Protein AF-0000000084687239 (afdb_homodimer)

Secondary structure (DSSP, 8-state):
-B-EEEEE-TT-TTEEEEEEE-TTS-EEEEEEE--SEEEE--------SS---S----S-TTTTS------S--PPPP-B-SS--EEEEE-SSSEEEEEEEE-TTS-EEEEEEESS-EE----SSPBS-SS-EEEEE-SSS-EEEEEEEEETTEEEEEEEETT-SSPPPEEEPPSSPBPTT---EEEEE--TT-SS-EEEEEEEBTTS-EEEEESSS--EEEBSS---TT--EEEEEETTEEEEEEEPPTTSSS-SSSPPEEEEEE-TTTTSSBEEEE-TTSPPBPSSB--EEEEE-----SSS----EEEEEEEETTTTEEEEEEE--TT---/-B-EEEEE-TT-TTEEEEEEE-TTS-EEEEEEE--SEEEE--------SS---S----S-TTTTS------S--PPP--B-SS--EEEEE-SSSEEEEEEEE-TTS-EEEEEEESS-EE----SSPBS-SS-EEEEE-SSS-EEEEEEEEETTEEEEEEEETT-SSPPPEEEP-SSPBPTT---EEEEE--TT-SS-EEEEEEEBTTS-EEEEESSS--EEEBSS---TT--EEEEEETTEEEEEEEPPTTSSS-SSSPPEEEEEE-TTTTSSBEEEE-TTSPPBPSSB--EEEEE-----SSS----EEEEEEEETTTTEEEEEEE--TT---

Solvent-accessible surface area (backbone atoms only — not comparable to full-atom values): 34245 Å² total; per-residue (Å²): 55,26,17,30,26,46,45,75,34,92,72,36,93,62,32,27,37,40,36,31,29,17,65,48,31,30,48,28,57,46,78,42,67,77,62,62,71,45,78,43,89,56,72,52,19,60,51,73,80,70,64,87,61,86,71,68,76,72,82,52,81,72,50,80,65,50,84,59,65,74,61,88,58,49,68,56,73,39,49,50,30,85,52,33,28,41,28,42,34,45,43,73,68,37,70,36,30,34,32,27,28,44,24,68,82,68,42,70,38,54,24,36,56,18,60,20,49,45,72,43,48,75,69,84,63,46,53,43,42,49,32,24,44,23,32,27,31,77,59,37,86,49,35,39,36,35,36,34,27,42,55,95,93,34,50,42,46,32,36,26,45,57,91,19,75,83,44,67,58,42,78,46,91,65,98,58,68,44,29,56,61,19,23,28,15,26,25,41,41,34,42,58,66,46,93,56,67,44,49,34,40,32,38,31,29,80,81,26,29,38,36,38,32,39,73,80,78,75,42,58,25,50,40,73,56,60,35,23,81,65,33,32,30,22,28,37,50,45,76,36,18,39,35,40,37,34,31,28,38,64,49,74,41,95,40,73,84,33,28,27,45,30,43,28,51,30,27,72,75,29,42,77,72,22,49,60,45,75,45,80,88,50,81,53,34,36,89,54,31,30,39,21,51,41,69,41,79,56,81,70,80,77,90,73,87,66,60,57,29,33,41,34,37,36,33,28,44,98,69,70,23,40,31,37,38,50,43,66,52,78,94,54,86,100,52,27,18,29,26,47,47,74,34,92,73,36,92,62,32,27,35,38,36,31,30,17,66,48,30,30,48,28,56,47,78,42,68,77,63,63,70,44,78,43,88,55,73,52,18,61,50,72,79,72,63,86,61,86,71,68,77,70,81,53,81,71,53,80,62,51,83,60,63,74,61,91,56,50,68,53,71,38,51,50,30,85,52,32,28,40,28,42,34,44,44,73,68,35,70,37,30,34,32,27,28,44,22,69,81,68,41,69,39,51,26,35,56,19,61,20,51,44,75,42,48,75,69,84,64,47,53,43,42,48,33,25,42,22,32,28,31,77,58,37,86,48,34,40,36,36,36,33,27,42,54,96,92,35,50,44,44,32,38,27,46,55,91,19,73,82,43,68,58,41,80,46,90,65,98,60,67,44,30,54,61,20,23,28,14,25,25,42,42,34,43,57,66,47,93,57,67,42,48,33,42,34,36,32,29,78,82,27,30,39,35,38,34,39,73,82,78,76,43,59,26,48,40,71,56,62,35,23,80,66,31,33,29,22,30,36,50,44,76,36,19,41,37,39,36,34,32,27,36,64,47,75,41,95,40,74,85,35,27,27,44,29,42,29,50,28,27,75,76,29,42,75,73,22,50,61,48,75,45,81,88,53,79,53,36,34,86,55,32,29,38,22,51,42,69,39,80,55,79,66,81,74,92,70,89,62,60,57,30,34,41,34,36,35,33,27,44,98,70,70,25,40,30,36,39,51,44,67,49,78,94,55,83,100

Radius of gyration: 26.42 Å; Cα contacts (8 Å, |Δi|>4): 1855; chains: 2; bounding box: 47×76×67 Å

Foldseek 3Di:
DKAWAKDQDPVDLQWIKIWIQACLRAIDIDIDGDDAKDWDFDRTHDDPDDDPDPDPPPPPPVCVNPPPVPPPDPDHHFFADPVWYKEWEQEANDIWIWFWGQDPVRFIFIWTNPPPTGTACADDFGFLDRAFWYKEAPNYHWIKIWGWGDDPNAIWIWIATPPRHPTYIDTADDPDGADSLKHKEKYWAAALPHPDIFIKMWIAHPQQWIKIATRPPGFIAIEPAGADVNWAWYWYDDHNKIKIKTWHDACPAPHNGATFIKIWIAHNVHRYYIYIDTDRPDATADPSKHKYKDWRDAPDPDDDDRFIKIWMWMQHPPVRIIMIHIGSCPPPDD/DKAWAKDQDPVDLQWIKIWIQACLRAIDIDIDGDDAKDWDFDRTHDPPDDDPDPDPPPPPPVCVNPCPVPPPDPDHHDFADPVWYKEWEQEANDIWIWFWGQDPVRFIFIWTNPPPTGTAPADDFGFLDRAFWYKEAPNYHWIKIWGWGADPNAIWIWIATPPRHPTYIDTADDPDGADSLKHKEKYWAAALVHPDIFIKMWIAHPQQWIKIATRPPGFIAIEPAGADVNWAWYWYDDHNKIKIKTWHDACPAPHNGATFIKIWIAHNVHRYYIYIDTDRPDATADPSKHKYKDWRDAPDPDDDDRFIKIWMWIQHPPVRIIMIHIGSCPPPDD

pLDDT: mean 85.66, std 18.66, range [27.36, 98.69]

Nearest PDB structures (foldseek):
  4agt-assembly1_B  TM=6.662E-01  e=4.754E-08  Aspergillus fumigatus
  4agi-assembly2_B  TM=6.306E-01  e=2.738E-08  Aspergillus fumigatus
  4d52-assembly3_C  TM=6.548E-01  e=1.061E-07  Aspergillus fumigatus
  4q6k-assembly1_A  TM=4.716E-01  e=7.322E-02  Bacteroides caccae ATCC 43185
  4fpf-assembly1_A  TM=5.009E-01  e=1.554E-01  Streptococcus pneumoniae

Organism: Botryosphaeria parva (strain UCR-NP2) (NCBI:txid1287680)

Sequence (668 aa):
MTAITSIPNPLDAENFFLFYNDQEQQLAADQMPWSETRKTKLRLGSVPASCPTTEPPSTDPSAGRGGAEFSSSDIPPGDLANPSAITSVLFHKMVNVYGVVNGKSNKLLVCRLSPGFHQLKTGTAPLASARGIAACSDGDSKGTLFFTISQNNETLLKSLPLPGTHSSSHTVPAPGPIHPQTYLGAAYGKLGSSSSPDAFVAMQDNHDHIHVFSQHEELSGRIKDSAMKTTPIACVFVGSTLLVYYLGPVGTGSSTSYPPLRRAVAGKGGLGDIHSEILDDAPTPAVLTQLAALAVEGAGGGGGGEGKMVELMYVQAEENELVSWVDPLENVDVMTAITSIPNPLDAENFFLFYNDQEQQLAADQMPWSETRKTKLRLGSVPASCPTTEPPSTDPSAGRGGAEFSSSDIPPGDLANPSAITSVLFHKMVNVYGVVNGKSNKLLVCRLSPGFHQLKTGTAPLASARGIAACSDGDSKGTLFFTISQNNETLLKSLPLPGTHSSSHTVPAPGPIHPQTYLGAAYGKLGSSSSPDAFVAMQDNHDHIHVFSQHEELSGRIKDSAMKTTPIACVFVGSTLLVYYLGPVGTGSSTSYPPLRRAVAGKGGLGDIHSEILDDAPTPAVLTQLAALAVEGAGGGGGGEGKMVELMYVQAEENELVSWVDPLENVDV

Structure (mmCIF, N/CA/C/O backbone):
data_AF-0000000084687239-model_v1
#
loop_
_entity.id
_entity.type
_entity.pdbx_description
1 polymer 'Uncharacterized protein'
#
loop_
_atom_site.group_PDB
_atom_site.id
_atom_site.type_symbol
_atom_site.label_atom_id
_atom_site.label_alt_id
_atom_site.label_comp_id
_atom_site.label_asym_id
_atom_site.label_entity_id
_atom_site.label_seq_id
_atom_site.pdbx_PDB_ins_code
_atom_site.Cartn_x
_atom_site.Cartn_y
_atom_site.Cartn_z
_atom_site.occupancy
_atom_site.B_iso_or_equiv
_atom_site.auth_seq_id
_atom_site.auth_comp_id
_atom_site.auth_asym_id
_atom_site.auth_atom_id
_atom_site.pdbx_PDB_model_num
ATOM 1 N N . MET A 1 1 ? -11.852 9.703 15.328 1 79.44 1 MET A N 1
ATOM 2 C CA . MET A 1 1 ? -11.367 10.602 14.281 1 79.44 1 MET A CA 1
ATOM 3 C C . MET A 1 1 ? -10.992 9.82 13.031 1 79.44 1 MET A C 1
ATOM 5 O O . MET A 1 1 ? -10.422 8.727 13.117 1 79.44 1 MET A O 1
ATOM 9 N N . THR A 1 2 ? -11.422 10.438 11.93 1 86.25 2 THR A N 1
ATOM 10 C CA . THR A 1 2 ? -11.133 9.812 10.641 1 86.25 2 THR A CA 1
ATOM 11 C C . THR A 1 2 ? -9.883 10.438 10.016 1 86.25 2 THR A C 1
ATOM 13 O O . THR A 1 2 ? -9.836 11.641 9.773 1 86.25 2 THR A O 1
ATOM 16 N N . ALA A 1 3 ? -8.922 9.633 9.906 1 94.56 3 ALA A N 1
ATOM 17 C CA . ALA A 1 3 ? -7.707 10.031 9.188 1 94.56 3 ALA A CA 1
ATOM 18 C C . ALA A 1 3 ? -7.938 10.031 7.68 1 94.56 3 ALA A C 1
ATOM 20 O O . ALA A 1 3 ? -8.609 9.141 7.148 1 94.56 3 ALA A O 1
ATOM 21 N N . ILE A 1 4 ? -7.445 11.047 7.043 1 96.06 4 ILE A N 1
ATOM 22 C CA . ILE A 1 4 ? -7.617 11.188 5.602 1 96.06 4 ILE A CA 1
ATOM 23 C C . ILE A 1 4 ? -6.352 11.766 4.98 1 96.06 4 ILE A C 1
ATOM 25 O O . ILE A 1 4 ? -5.754 12.695 5.535 1 96.06 4 ILE A O 1
ATOM 29 N N . THR A 1 5 ? -5.957 11.266 3.91 1 97.75 5 THR A N 1
ATOM 30 C CA . THR A 1 5 ? -4.914 11.859 3.08 1 97.75 5 THR A CA 1
ATOM 31 C C . THR A 1 5 ? -5.141 11.539 1.607 1 97.75 5 THR A C 1
ATOM 33 O O . THR A 1 5 ? -5.871 10.602 1.279 1 97.75 5 THR A O 1
ATOM 36 N N . SER A 1 6 ? -4.633 12.328 0.791 1 96.81 6 SER A N 1
ATOM 37 C CA . SER A 1 6 ? -4.809 12.133 -0.646 1 96.81 6 SER A CA 1
ATOM 38 C C . SER A 1 6 ? -3.547 12.516 -1.413 1 96.81 6 SER A C 1
ATOM 40 O O . SER A 1 6 ? -2.729 13.297 -0.925 1 96.81 6 SER A O 1
ATOM 42 N N . ILE A 1 7 ? -3.449 11.93 -2.547 1 96.75 7 ILE A N 1
ATOM 43 C CA . ILE A 1 7 ? -2.303 12.188 -3.414 1 96.75 7 ILE A CA 1
ATOM 44 C C . ILE A 1 7 ? -2.678 11.883 -4.863 1 96.75 7 ILE A C 1
ATOM 46 O O . ILE A 1 7 ? -3.402 10.922 -5.137 1 96.75 7 ILE A O 1
ATOM 50 N N . PRO A 1 8 ? -2.217 12.703 -5.77 1 94.5 8 PRO A N 1
ATOM 51 C CA . PRO A 1 8 ? -2.498 12.383 -7.172 1 94.5 8 PRO A CA 1
ATOM 52 C C . PRO A 1 8 ? -1.976 11 -7.578 1 94.5 8 PRO A C 1
ATOM 54 O O . PRO A 1 8 ? -0.908 10.586 -7.121 1 94.5 8 PRO A O 1
ATOM 57 N N . ASN A 1 9 ? -2.723 10.266 -8.367 1 94.38 9 ASN A N 1
ATOM 58 C CA . ASN A 1 9 ? -2.199 9.055 -8.984 1 94.38 9 ASN A CA 1
ATOM 59 C C . ASN A 1 9 ? -1.137 9.367 -10.031 1 94.38 9 ASN A C 1
ATOM 61 O O . ASN A 1 9 ? -1.44 9.945 -11.078 1 94.38 9 ASN A O 1
ATOM 65 N N . PRO A 1 10 ? 0.048 9.016 -9.789 1 94 10 PRO A N 1
ATOM 66 C CA . PRO A 1 10 ? 1.108 9.383 -10.727 1 94 10 PRO A CA 1
ATOM 67 C C . PRO A 1 10 ? 0.985 8.656 -12.062 1 94 10 PRO A C 1
ATOM 69 O O . PRO A 1 10 ? 1.64 9.039 -13.039 1 94 10 PRO A O 1
ATOM 72 N N . LEU A 1 11 ? 0.145 7.605 -12.109 1 93.06 11 LEU A N 1
ATOM 73 C CA . LEU A 1 11 ? 0.003 6.824 -13.336 1 93.06 11 LEU A CA 1
ATOM 74 C C . LEU A 1 11 ? -1.245 7.238 -14.102 1 93.06 11 LEU A C 1
ATOM 76 O O . LEU A 1 11 ? -1.48 6.762 -15.219 1 93.06 11 LEU A O 1
ATOM 80 N N . ASP A 1 12 ? -2.062 8.055 -13.5 1 91.44 12 ASP A N 1
ATOM 81 C CA . ASP A 1 12 ? -3.348 8.438 -14.078 1 91.44 12 ASP A CA 1
ATOM 82 C C . ASP A 1 12 ? -3.703 9.875 -13.734 1 91.44 12 ASP A C 1
ATOM 84 O O . ASP A 1 12 ? -4.266 10.148 -12.672 1 91.44 12 ASP A O 1
ATOM 88 N N . ALA A 1 13 ? -3.641 10.711 -14.625 1 86.94 13 ALA A N 1
ATOM 89 C CA . ALA A 1 13 ? -3.816 12.148 -14.398 1 86.94 13 ALA A CA 1
ATOM 90 C C . ALA A 1 13 ? -5.27 12.477 -14.078 1 86.94 13 ALA A C 1
ATOM 92 O O . ALA A 1 13 ? -5.57 13.562 -13.578 1 86.94 13 ALA A O 1
ATOM 93 N N . GLU A 1 14 ? -6.121 11.547 -14.25 1 87.44 14 GLU A N 1
ATOM 94 C CA . GLU A 1 14 ? -7.543 11.836 -14.078 1 87.44 14 GLU A CA 1
ATOM 95 C C . GLU A 1 14 ? -8.023 11.43 -12.688 1 87.44 14 GLU A C 1
ATOM 97 O O . GLU A 1 14 ? -9.156 11.727 -12.305 1 87.44 14 GLU A O 1
ATOM 102 N N . ASN A 1 15 ? -7.137 10.828 -11.984 1 91.44 15 ASN A N 1
ATOM 103 C CA . ASN A 1 15 ? -7.578 10.281 -10.703 1 91.44 15 ASN A CA 1
ATOM 104 C C . ASN A 1 15 ? -6.578 10.578 -9.594 1 91.44 15 ASN A C 1
ATOM 106 O O . ASN A 1 15 ? -5.41 10.867 -9.859 1 91.44 15 ASN A O 1
ATOM 110 N N . PHE A 1 16 ? -7.066 10.578 -8.398 1 93.94 16 PHE A N 1
ATOM 111 C CA . PHE A 1 16 ? -6.207 10.656 -7.223 1 93.94 16 PHE A CA 1
ATOM 112 C C . PHE A 1 16 ? -6.527 9.531 -6.246 1 93.94 16 PHE A C 1
ATOM 114 O O . PHE A 1 16 ? -7.594 8.914 -6.328 1 93.94 16 PHE A O 1
ATOM 121 N N . PHE A 1 17 ? -5.574 9.242 -5.441 1 95.69 17 PHE A N 1
ATOM 122 C CA . PHE A 1 17 ? -5.766 8.258 -4.379 1 95.69 17 PHE A CA 1
ATOM 123 C C . PHE A 1 17 ? -6.297 8.93 -3.115 1 95.69 17 PHE A C 1
ATOM 125 O O . PHE A 1 17 ? -5.859 10.023 -2.756 1 95.69 17 PHE A O 1
ATOM 132 N N . LEU A 1 18 ? -7.215 8.266 -2.525 1 95.44 18 LEU A N 1
ATOM 133 C CA . LEU A 1 18 ? -7.734 8.633 -1.215 1 95.44 18 LEU A CA 1
ATOM 134 C C . LEU A 1 18 ? -7.492 7.516 -0.201 1 95.44 18 LEU A C 1
ATOM 136 O O . LEU A 1 18 ? -7.867 6.367 -0.434 1 95.44 18 LEU A O 1
ATOM 140 N N . PHE A 1 19 ? -6.84 7.867 0.851 1 96.88 19 PHE A N 1
ATOM 141 C CA . PHE A 1 19 ? -6.613 6.938 1.952 1 96.88 19 PHE A CA 1
ATOM 142 C C . PHE A 1 19 ? -7.32 7.414 3.217 1 96.88 19 PHE A C 1
ATOM 144 O O . PHE A 1 19 ? -7.34 8.617 3.506 1 96.88 19 PHE A O 1
ATOM 151 N N . TYR A 1 20 ? -7.832 6.496 3.951 1 94.88 20 TYR A N 1
ATOM 152 C CA . TYR A 1 20 ? -8.539 6.805 5.188 1 94.88 20 TYR A CA 1
ATOM 153 C C . TYR A 1 20 ? -8.594 5.59 6.105 1 94.88 20 TYR A C 1
ATOM 155 O O . TYR A 1 20 ? -8.328 4.465 5.672 1 94.88 20 TYR A O 1
ATOM 163 N N . ASN A 1 21 ? -8.766 5.828 7.332 1 93.25 21 ASN A N 1
ATOM 164 C CA . ASN A 1 21 ? -9.023 4.691 8.211 1 93.25 21 ASN A CA 1
ATOM 165 C C . ASN A 1 21 ? -10.492 4.277 8.18 1 93.25 21 ASN A C 1
ATOM 167 O O . ASN A 1 21 ? -11.383 5.129 8.188 1 93.25 21 ASN A O 1
ATOM 171 N N . ASP A 1 22 ? -10.695 3 8.109 1 88.69 22 ASP A N 1
ATOM 172 C CA . ASP A 1 22 ? -12.07 2.512 8.078 1 88.69 22 ASP A CA 1
ATOM 173 C C . ASP A 1 22 ? -12.562 2.178 9.484 1 88.69 22 ASP A C 1
ATOM 175 O O . ASP A 1 22 ? -11.906 2.502 10.469 1 88.69 22 ASP A O 1
ATOM 179 N N . GLN A 1 23 ? -13.734 1.626 9.586 1 84.44 23 GLN A N 1
ATOM 180 C CA . GLN A 1 23 ? -14.375 1.354 10.867 1 84.44 23 GLN A CA 1
ATOM 181 C C . GLN A 1 23 ? -13.617 0.286 11.648 1 84.44 23 GLN A C 1
ATOM 183 O O . GLN A 1 23 ? -13.758 0.182 12.875 1 84.44 23 GLN A O 1
ATOM 188 N N . GLU A 1 24 ? -12.836 -0.522 10.969 1 87.81 24 GLU A N 1
ATOM 189 C CA . GLU A 1 24 ? -12.039 -1.562 11.609 1 87.81 24 GLU A CA 1
ATOM 190 C C . GLU A 1 24 ? -10.625 -1.065 11.922 1 87.81 24 GLU A C 1
ATOM 192 O O . GLU A 1 24 ? -9.734 -1.861 12.227 1 87.81 24 GLU A O 1
ATOM 197 N N . GLN A 1 25 ? -10.359 0.174 11.742 1 89.38 25 GLN A N 1
ATOM 198 C CA . GLN A 1 25 ? -9.07 0.805 11.992 1 89.38 25 GLN A CA 1
ATOM 199 C C . GLN A 1 25 ? -8.016 0.308 11.008 1 89.38 25 GLN A C 1
ATOM 201 O O . GLN A 1 25 ? -6.828 0.25 11.336 1 89.38 25 GLN A O 1
ATOM 206 N N . GLN A 1 26 ? -8.531 -0.139 9.875 1 92.81 26 GLN A N 1
ATOM 207 C CA . GLN A 1 26 ? -7.652 -0.48 8.758 1 92.81 26 GLN A CA 1
ATOM 208 C C . GLN A 1 26 ? -7.418 0.727 7.855 1 92.81 26 GLN A C 1
ATOM 210 O O . GLN A 1 26 ? -8.242 1.646 7.812 1 92.81 26 GLN A O 1
ATOM 215 N N . LEU A 1 27 ? -6.301 0.72 7.238 1 96.38 27 LEU A N 1
ATOM 216 C CA . LEU A 1 27 ? -6.098 1.703 6.18 1 96.38 27 LEU A CA 1
ATOM 217 C C . LEU A 1 27 ? -6.875 1.32 4.922 1 96.38 27 LEU A C 1
ATOM 219 O O . LEU A 1 27 ? -6.598 0.29 4.305 1 96.38 27 LEU A O 1
ATOM 223 N N . ALA A 1 28 ? -7.777 2.088 4.59 1 94.44 28 ALA A N 1
ATOM 224 C CA . ALA A 1 28 ? -8.508 1.901 3.338 1 94.44 28 ALA A CA 1
ATOM 225 C C . ALA A 1 28 ? -7.934 2.779 2.23 1 94.44 28 ALA A C 1
ATOM 227 O O . ALA A 1 28 ? -7.297 3.799 2.506 1 94.44 28 ALA A O 1
ATOM 228 N N . ALA A 1 29 ? -8.125 2.354 1.031 1 95.19 29 ALA A N 1
ATOM 229 C CA . ALA A 1 29 ? -7.648 3.092 -0.136 1 95.19 29 ALA A CA 1
ATOM 230 C C . ALA A 1 29 ? -8.68 3.066 -1.259 1 95.19 29 ALA A C 1
ATOM 232 O O . ALA A 1 29 ? -9.258 2.018 -1.559 1 95.19 29 ALA A O 1
ATOM 233 N N . ASP A 1 30 ? -8.891 4.195 -1.825 1 91.56 30 ASP A N 1
ATOM 234 C CA . ASP A 1 30 ? -9.773 4.332 -2.982 1 91.56 30 ASP A CA 1
ATOM 235 C C . ASP A 1 30 ? -9.148 5.234 -4.043 1 91.56 30 ASP A C 1
ATOM 237 O O . ASP A 1 30 ? -8.242 6.012 -3.748 1 91.56 30 ASP A O 1
ATOM 241 N N . GLN A 1 31 ? -9.586 5.004 -5.211 1 91.38 31 GLN A N 1
ATOM 242 C CA . GLN A 1 31 ? -9.273 5.918 -6.305 1 91.38 31 GLN A CA 1
ATOM 243 C C . GLN A 1 31 ? -10.5 6.723 -6.715 1 91.38 31 GLN A C 1
ATOM 245 O O . GLN A 1 31 ? -11.586 6.168 -6.895 1 91.38 31 GLN A O 1
ATOM 250 N N . MET A 1 32 ? -10.25 8.031 -6.805 1 90.19 32 MET A N 1
ATOM 251 C CA . MET A 1 32 ? -11.367 8.922 -7.102 1 90.19 32 MET A CA 1
ATOM 252 C C . MET A 1 32 ? -11.039 9.836 -8.273 1 90.19 32 MET A C 1
ATOM 254 O O . MET A 1 32 ? -9.906 10.305 -8.406 1 90.19 32 MET A O 1
ATOM 258 N N . PRO A 1 33 ? -12.078 10.094 -9.117 1 89.44 33 PRO A N 1
ATOM 259 C CA . PRO A 1 33 ? -11.883 11.125 -10.141 1 89.44 33 PRO A CA 1
ATOM 260 C C . PRO A 1 33 ? -11.914 12.539 -9.562 1 89.44 33 PRO A C 1
ATOM 262 O O . PRO A 1 33 ? -12.523 12.773 -8.516 1 89.44 33 PRO A O 1
ATOM 265 N N . TRP A 1 34 ? -11.258 13.391 -10.336 1 85.69 34 TRP A N 1
ATOM 266 C CA . TRP A 1 34 ? -11.359 14.805 -9.992 1 85.69 34 TRP A CA 1
ATOM 267 C C . TRP A 1 34 ? -12.781 15.312 -10.211 1 85.69 34 TRP A C 1
ATOM 269 O O . TRP A 1 34 ? -13.453 14.906 -11.164 1 85.69 34 TRP A O 1
ATOM 279 N N . SER A 1 35 ? -13.258 15.984 -9.305 1 76.06 35 SER A N 1
ATOM 280 C CA . SER A 1 35 ? -14.602 16.531 -9.5 1 76.06 35 SER A CA 1
ATOM 281 C C . SER A 1 35 ? -14.773 17.844 -8.742 1 76.06 35 SER A C 1
ATOM 283 O O . SER A 1 35 ? -13.977 18.156 -7.859 1 76.06 35 SER A O 1
ATOM 285 N N . GLU A 1 36 ? -15.781 18.625 -9.109 1 68.94 36 GLU A N 1
ATOM 286 C CA . GLU A 1 36 ? -16.062 19.844 -8.383 1 68.94 36 GLU A CA 1
ATOM 287 C C . GLU A 1 36 ? -16.547 19.562 -6.965 1 68.94 36 GLU A C 1
ATOM 289 O O . GLU A 1 36 ? -15.992 20.078 -5.992 1 68.94 36 GLU A O 1
ATOM 294 N N . THR A 1 37 ? -17.562 19.062 -6.75 1 75.25 37 THR A N 1
ATOM 295 C CA . THR A 1 37 ? -18.047 18.625 -5.441 1 75.25 37 THR A CA 1
ATOM 296 C C . THR A 1 37 ? -18.656 17.234 -5.531 1 75.25 37 THR A C 1
ATOM 298 O O . THR A 1 37 ? -19.484 16.969 -6.406 1 75.25 37 THR A O 1
ATOM 301 N N . ARG A 1 38 ? -18.016 16.406 -4.641 1 80 38 ARG A N 1
ATOM 302 C CA . ARG A 1 38 ? -18.547 15.055 -4.586 1 80 38 ARG A CA 1
ATOM 303 C C . ARG A 1 38 ? -18.672 14.578 -3.143 1 80 38 ARG A C 1
ATOM 305 O O . ARG A 1 38 ? -17.844 14.898 -2.301 1 80 38 ARG A O 1
ATOM 312 N N . LYS A 1 39 ? -19.828 13.953 -2.857 1 78 39 LYS A N 1
ATOM 313 C CA . LYS A 1 39 ? -20.031 13.266 -1.585 1 78 39 LYS A CA 1
ATOM 314 C C . LYS A 1 39 ? -20.062 11.75 -1.777 1 78 39 LYS A C 1
ATOM 316 O O . LYS A 1 39 ? -20.688 11.25 -2.709 1 78 39 LYS A O 1
ATOM 321 N N . THR A 1 40 ? -19.281 11.172 -1.003 1 75.06 40 THR A N 1
ATOM 322 C CA . THR A 1 40 ? -19.203 9.719 -1.121 1 75.06 40 THR A CA 1
ATOM 323 C C . THR A 1 40 ? -19.281 9.055 0.254 1 75.06 40 THR A C 1
ATOM 325 O O . THR A 1 40 ? -18.594 9.484 1.188 1 75.06 40 THR A O 1
ATOM 328 N N . LYS A 1 41 ? -20.172 8.023 0.251 1 77.06 41 LYS A N 1
ATOM 329 C CA . LYS A 1 41 ? -20.219 7.215 1.467 1 77.06 41 LYS A CA 1
ATOM 330 C C . LYS A 1 41 ? -19.078 6.195 1.497 1 77.06 41 LYS A C 1
ATOM 332 O O . LYS A 1 41 ? -18.969 5.359 0.599 1 77.06 41 LYS A O 1
ATOM 337 N N . LEU A 1 42 ? -18.172 6.461 2.426 1 75 42 LEU A N 1
ATOM 338 C CA . LEU A 1 42 ? -17.062 5.531 2.65 1 75 42 LEU A CA 1
ATOM 339 C C . LEU A 1 42 ? -17.141 4.922 4.047 1 75 42 LEU A C 1
ATOM 341 O O . LEU A 1 42 ? -17.812 5.469 4.93 1 75 42 LEU A O 1
ATOM 345 N N . ARG A 1 43 ? -16.625 3.689 4.168 1 71.38 43 ARG A N 1
ATOM 346 C CA . ARG A 1 43 ? -16.5 3.096 5.496 1 71.38 43 ARG A CA 1
ATOM 347 C C . ARG A 1 43 ? -15.461 3.828 6.332 1 71.38 43 ARG A C 1
ATOM 349 O O . ARG A 1 43 ? -14.312 3.389 6.426 1 71.38 43 ARG A O 1
ATOM 356 N N . LEU A 1 44 ? -15.891 4.855 6.91 1 77.38 44 LEU A N 1
ATOM 357 C CA . LEU A 1 44 ? -14.977 5.711 7.66 1 77.38 44 LEU A CA 1
ATOM 358 C C . LEU A 1 44 ? -14.859 5.242 9.109 1 77.38 44 LEU A C 1
ATOM 360 O O . LEU A 1 44 ? -15.773 4.602 9.633 1 77.38 44 LEU A O 1
ATOM 364 N N . GLY A 1 45 ? -13.719 5.359 9.641 1 68.81 45 GLY A N 1
ATOM 365 C CA . GLY A 1 45 ? -13.539 5.055 11.055 1 68.81 45 GLY A CA 1
ATOM 366 C C . GLY A 1 45 ? -14.5 5.801 11.961 1 68.81 45 GLY A C 1
ATOM 367 O O . GLY A 1 45 ? -15.172 6.738 11.523 1 68.81 45 GLY A O 1
ATOM 368 N N . SER A 1 46 ? -14.812 5.164 13.102 1 60.66 46 SER A N 1
ATOM 369 C CA . SER A 1 46 ? -15.789 5.738 14.023 1 60.66 46 SER A CA 1
ATOM 370 C C . SER A 1 46 ? -15.492 7.207 14.289 1 60.66 46 SER A C 1
ATOM 372 O O . SER A 1 46 ? -14.359 7.578 14.594 1 60.66 46 SER A O 1
ATOM 374 N N . VAL A 1 47 ? -16.391 7.984 13.758 1 54.84 47 VAL A N 1
ATOM 375 C CA . VAL A 1 47 ? -16.438 9.359 14.242 1 54.84 47 VAL A CA 1
ATOM 376 C C . VAL A 1 47 ? -17.172 9.422 15.578 1 54.84 47 VAL A C 1
ATOM 378 O O . VAL A 1 47 ? -18.297 8.93 15.695 1 54.84 47 VAL A O 1
ATOM 381 N N . PRO A 1 48 ? -16.406 9.484 16.766 1 44.19 48 PRO A N 1
ATOM 382 C CA . PRO A 1 48 ? -17.25 9.609 17.953 1 44.19 48 PRO A CA 1
ATOM 383 C C . PRO A 1 48 ? -18.453 10.523 17.719 1 44.19 48 PRO A C 1
ATOM 385 O O . PRO A 1 48 ? -18.312 11.578 17.094 1 44.19 48 PRO A O 1
ATOM 388 N N . ALA A 1 49 ? -19.672 9.805 17.672 1 36.28 49 ALA A N 1
ATOM 389 C CA . ALA A 1 49 ? -20.875 10.594 17.516 1 36.28 49 ALA A CA 1
ATOM 390 C C . ALA A 1 49 ? -20.75 11.945 18.203 1 36.28 49 ALA A C 1
ATOM 392 O O . ALA A 1 49 ? -21.141 12.977 17.656 1 36.28 49 ALA A O 1
ATOM 393 N N . SER A 1 50 ? -21.094 11.914 19.594 1 32.09 50 SER A N 1
ATOM 394 C CA . SER A 1 50 ? -21.359 13.125 20.344 1 32.09 50 SER A CA 1
ATOM 395 C C . SER A 1 50 ? -20.094 13.945 20.531 1 32.09 50 SER A C 1
ATOM 397 O O . SER A 1 50 ? -19 13.383 20.734 1 32.09 50 SER A O 1
ATOM 399 N N . CYS A 1 51 ? -20.047 15.109 20.094 1 31.97 51 CYS A N 1
ATOM 400 C CA . CYS A 1 51 ? -19.219 16.156 20.672 1 31.97 51 CYS A CA 1
ATOM 401 C C . CYS A 1 51 ? -18.906 15.852 22.141 1 31.97 51 CYS A C 1
ATOM 403 O O . CYS A 1 51 ? -19.766 15.391 22.875 1 31.97 51 CYS A O 1
ATOM 405 N N . PRO A 1 52 ? -17.672 15.664 22.641 1 31.16 52 PRO A N 1
ATOM 406 C CA . PRO A 1 52 ? -17.688 15.688 24.109 1 31.16 52 PRO A CA 1
ATOM 407 C C . PRO A 1 52 ? -18.812 16.562 24.672 1 31.16 52 PRO A C 1
ATOM 409 O O . PRO A 1 52 ? -18.781 17.781 24.516 1 31.16 52 PRO A O 1
ATOM 412 N N . THR A 1 53 ? -20.078 16.438 24.719 1 29.27 53 THR A N 1
ATOM 413 C CA . THR A 1 53 ? -20.641 16.969 25.953 1 29.27 53 THR A CA 1
ATOM 414 C C . THR A 1 53 ? -19.812 16.531 27.156 1 29.27 53 THR A C 1
ATOM 416 O O . THR A 1 53 ? -19.031 15.586 27.078 1 29.27 53 THR A O 1
ATOM 419 N N . THR A 1 54 ? -20.078 16.938 28.562 1 29.44 54 THR A N 1
ATOM 420 C CA . THR A 1 54 ? -19.516 16.875 29.906 1 29.44 54 THR A CA 1
ATOM 421 C C . THR A 1 54 ? -19.094 15.453 30.25 1 29.44 54 THR A C 1
ATOM 423 O O . THR A 1 54 ? -18.719 15.172 31.391 1 29.44 54 THR A O 1
ATOM 426 N N . GLU A 1 55 ? -19.656 14.461 29.641 1 30.56 55 GLU A N 1
ATOM 427 C CA . GLU A 1 55 ? -19.391 13.312 30.516 1 30.56 55 GLU A CA 1
ATOM 428 C C . GLU A 1 55 ? -17.922 12.906 30.453 1 30.56 55 GLU A C 1
ATOM 430 O O . GLU A 1 55 ? -17.297 12.977 29.391 1 30.56 55 GLU A O 1
ATOM 435 N N . PRO A 1 56 ? -17.266 12.797 31.641 1 28.42 56 PRO A N 1
ATOM 436 C CA . PRO A 1 56 ? -15.875 12.391 31.906 1 28.42 56 PRO A CA 1
ATOM 437 C C . PRO A 1 56 ? -15.445 11.195 31.062 1 28.42 56 PRO A C 1
ATOM 439 O O . PRO A 1 56 ? -16.281 10.359 30.688 1 28.42 56 PRO A O 1
ATOM 442 N N . PRO A 1 57 ? -14.414 11.352 30.375 1 32.31 57 PRO A N 1
ATOM 443 C CA . PRO A 1 57 ? -13.852 10.18 29.703 1 32.31 57 PRO A CA 1
ATOM 444 C C . PRO A 1 57 ? -14.008 8.898 30.531 1 32.31 57 PRO A C 1
ATOM 446 O O . PRO A 1 57 ? -13.727 8.898 31.734 1 32.31 57 PRO A O 1
ATOM 449 N N . SER A 1 58 ? -15.07 8.133 30.328 1 29.56 58 SER A N 1
ATOM 450 C CA . SER A 1 58 ? -15.062 6.91 31.125 1 29.56 58 SER A CA 1
ATOM 451 C C . SER A 1 58 ? -13.672 6.277 31.156 1 29.56 58 SER A C 1
ATOM 453 O O . SER A 1 58 ? -12.938 6.344 30.172 1 29.56 58 SER A O 1
ATOM 455 N N . THR A 1 59 ? -13.016 6.258 32.344 1 30.27 59 THR A N 1
ATOM 456 C CA . THR A 1 59 ? -11.812 5.57 32.781 1 30.27 59 THR A CA 1
ATOM 457 C C . THR A 1 59 ? -11.711 4.184 32.156 1 30.27 59 THR A C 1
ATOM 459 O O . THR A 1 59 ? -10.836 3.393 32.531 1 30.27 59 THR A O 1
ATOM 462 N N . ASP A 1 60 ? -12.891 3.672 31.672 1 27.66 60 ASP A N 1
ATOM 463 C CA . ASP A 1 60 ? -12.742 2.27 31.297 1 27.66 60 ASP A CA 1
ATOM 464 C C . ASP A 1 60 ? -11.867 2.129 30.047 1 27.66 60 ASP A C 1
ATOM 466 O O . ASP A 1 60 ? -12.203 2.672 28.984 1 27.66 60 ASP A O 1
ATOM 470 N N . PRO A 1 61 ? -10.648 1.981 30.234 1 30.09 61 PRO A N 1
ATOM 471 C CA . PRO A 1 61 ? -9.688 1.748 29.156 1 30.09 61 PRO A CA 1
ATOM 472 C C . PRO A 1 61 ? -10.289 0.979 27.984 1 30.09 61 PRO A C 1
ATOM 474 O O . PRO A 1 61 ? -9.672 0.875 26.922 1 30.09 61 PRO A O 1
ATOM 477 N N . SER A 1 62 ? -11.18 0.121 28.359 1 29.09 62 SER A N 1
ATOM 478 C CA . SER A 1 62 ? -11.82 -0.749 27.375 1 29.09 62 SER A CA 1
ATOM 479 C C . SER A 1 62 ? -12.664 0.053 26.391 1 29.09 62 SER A C 1
ATOM 481 O O . SER A 1 62 ? -13.219 -0.503 25.438 1 29.09 62 SER A O 1
ATOM 483 N N . ALA A 1 63 ? -13.25 1.159 26.75 1 29.81 63 ALA A N 1
ATOM 484 C CA . ALA A 1 63 ? -14.289 1.949 26.094 1 29.81 63 ALA A CA 1
ATOM 485 C C . ALA A 1 63 ? -13.789 2.508 24.766 1 29.81 63 ALA A C 1
ATOM 487 O O . ALA A 1 63 ? -14.555 3.131 24.016 1 29.81 63 ALA A O 1
ATOM 488 N N . GLY A 1 64 ? -12.617 2.896 24.734 1 30.67 64 GLY A N 1
ATOM 489 C CA . GLY A 1 64 ? -12.156 3.475 23.484 1 30.67 64 GLY A CA 1
ATOM 490 C C . GLY A 1 64 ? -12.484 2.619 22.266 1 30.67 64 GLY A C 1
ATOM 491 O O . GLY A 1 64 ? -12.086 2.943 21.156 1 30.67 64 GLY A O 1
ATOM 492 N N . ARG A 1 65 ? -12.539 1.355 22.547 1 30.77 65 ARG A N 1
ATOM 493 C CA . ARG A 1 65 ? -13.125 0.525 21.5 1 30.77 65 ARG A CA 1
ATOM 494 C C . ARG A 1 65 ? -14.586 0.896 21.266 1 30.77 65 ARG A C 1
ATOM 496 O O . ARG A 1 65 ? -15.477 0.387 21.953 1 30.77 65 ARG A O 1
ATOM 503 N N . GLY A 1 66 ? -15.133 2.039 21.688 1 29.8 66 GLY A N 1
ATOM 504 C CA . GLY A 1 66 ? -16.562 2.33 21.578 1 29.8 66 GLY A CA 1
ATOM 505 C C . GLY A 1 66 ? -17.297 1.344 20.703 1 29.8 66 GLY A C 1
ATOM 506 O O . GLY A 1 66 ? -16.688 0.472 20.078 1 29.8 66 GLY A O 1
ATOM 507 N N . GLY A 1 67 ? -18.812 1.874 20.438 1 30.09 67 GLY A N 1
ATOM 508 C CA . GLY A 1 67 ? -19.828 1.043 19.812 1 30.09 67 GLY A CA 1
ATOM 509 C C . GLY A 1 67 ? -19.375 0.421 18.5 1 30.09 67 GLY A C 1
ATOM 510 O O . GLY A 1 67 ? -19.656 0.96 17.438 1 30.09 67 GLY A O 1
ATOM 511 N N . ALA A 1 68 ? -18.25 0.282 18.234 1 31.38 68 ALA A N 1
ATOM 512 C CA . ALA A 1 68 ? -18.266 -0.582 17.062 1 31.38 68 ALA A CA 1
ATOM 513 C C . ALA A 1 68 ? -19.422 -1.589 17.141 1 31.38 68 ALA A C 1
ATOM 515 O O . ALA A 1 68 ? -19.453 -2.418 18.047 1 31.38 68 ALA A O 1
ATOM 516 N N . GLU A 1 69 ? -20.562 -1.221 17.125 1 34.22 69 GLU A N 1
ATOM 517 C CA . GLU A 1 69 ? -21.344 -2.365 16.656 1 34.22 69 GLU A CA 1
ATOM 518 C C . GLU A 1 69 ? -20.453 -3.406 15.984 1 34.22 69 GLU A C 1
ATOM 520 O O . GLU A 1 69 ? -19.562 -3.059 15.211 1 34.22 69 GLU A O 1
ATOM 525 N N . PHE A 1 70 ? -19.922 -4.461 16.609 1 36.38 70 PHE A N 1
ATOM 526 C CA . PHE A 1 70 ? -19.312 -5.664 16.062 1 36.38 70 PHE A CA 1
ATOM 527 C C . PHE A 1 70 ? -19.625 -5.801 14.578 1 36.38 70 PHE A C 1
ATOM 529 O O . PHE A 1 70 ? -20.766 -6.008 14.203 1 36.38 70 PHE A O 1
ATOM 536 N N . SER A 1 71 ? -19.109 -4.824 13.898 1 47.88 71 SER A N 1
ATOM 537 C CA . SER A 1 71 ? -19.281 -5.176 12.492 1 47.88 71 SER A CA 1
ATOM 538 C C . SER A 1 71 ? -19.203 -6.684 12.281 1 47.88 71 SER A C 1
ATOM 540 O O . SER A 1 71 ? -18.359 -7.355 12.883 1 47.88 71 SER A O 1
ATOM 542 N N . SER A 1 72 ? -20.234 -7.297 12.094 1 60.59 72 SER A N 1
ATOM 543 C CA . SER A 1 72 ? -20.406 -8.688 11.68 1 60.59 72 SER A CA 1
ATOM 544 C C . SER A 1 72 ? -19.344 -9.086 10.656 1 60.59 72 SER A C 1
ATOM 546 O O . SER A 1 72 ? -19.281 -10.25 10.242 1 60.59 72 SER A O 1
ATOM 548 N N . SER A 1 73 ? -18.344 -8.016 10.578 1 79 73 SER A N 1
ATOM 549 C CA . SER A 1 73 ? -17.344 -8.328 9.562 1 79 73 SER A CA 1
ATOM 550 C C . SER A 1 73 ? -16.25 -9.234 10.117 1 79 73 SER A C 1
ATOM 552 O O . SER A 1 73 ? -15.906 -9.156 11.297 1 79 73 SER A O 1
ATOM 554 N N . ASP A 1 74 ? -15.859 -10.141 9.492 1 89.69 74 ASP A N 1
ATOM 555 C CA . ASP A 1 74 ? -14.781 -11.055 9.867 1 89.69 74 ASP A CA 1
ATOM 556 C C . ASP A 1 74 ? -13.414 -10.406 9.633 1 89.69 74 ASP A C 1
ATOM 558 O O . ASP A 1 74 ? -12.383 -11.039 9.867 1 89.69 74 ASP A O 1
ATOM 562 N N . ILE A 1 75 ? -13.422 -9.125 9.336 1 89.69 75 ILE A N 1
ATOM 563 C CA . ILE A 1 75 ? -12.18 -8.398 9.086 1 89.69 75 ILE A CA 1
ATOM 564 C C . ILE A 1 75 ? -11.453 -8.148 10.398 1 89.69 75 ILE A C 1
ATOM 566 O O . ILE A 1 75 ? -12.055 -7.66 11.367 1 89.69 75 ILE A O 1
ATOM 570 N N . PRO A 1 76 ? -10.172 -8.523 10.43 1 92 76 PRO A N 1
ATOM 571 C CA . PRO A 1 76 ? -9.414 -8.227 11.648 1 92 76 PRO A CA 1
ATOM 572 C C . PRO A 1 76 ? -9.242 -6.727 11.883 1 92 76 PRO A C 1
ATOM 574 O O . PRO A 1 76 ? -9.133 -5.953 10.93 1 92 76 PRO A O 1
ATOM 577 N N . PRO A 1 77 ? -9.172 -6.363 13.164 1 90.19 77 PRO A N 1
ATOM 578 C CA . PRO A 1 77 ? -8.961 -4.941 13.445 1 90.19 77 PRO A CA 1
ATOM 579 C C . PRO A 1 77 ? -7.562 -4.469 13.062 1 90.19 77 PRO A C 1
ATOM 581 O O . PRO A 1 77 ? -6.586 -5.207 13.219 1 90.19 77 PRO A O 1
ATOM 584 N N . GLY A 1 78 ? -7.516 -3.283 12.531 1 91.69 78 GLY A N 1
ATOM 585 C CA . GLY A 1 78 ? -6.23 -2.668 12.242 1 91.69 78 GLY A CA 1
ATOM 586 C C . GLY A 1 78 ? -5.57 -2.055 13.469 1 91.69 78 GLY A C 1
ATOM 587 O O . GLY A 1 78 ? -6.18 -1.985 14.539 1 91.69 78 GLY A O 1
ATOM 588 N N . ASP A 1 79 ? -4.383 -1.619 13.297 1 92.31 79 ASP A N 1
ATOM 589 C CA . ASP A 1 79 ? -3.6 -1.133 14.43 1 92.31 79 ASP A CA 1
ATOM 590 C C . ASP A 1 79 ? -3.477 0.389 14.398 1 92.31 79 ASP A C 1
ATOM 592 O O . ASP A 1 79 ? -2.76 0.976 15.211 1 92.31 79 ASP A O 1
ATOM 596 N N . LEU A 1 80 ? -4.16 1.044 13.5 1 94.88 80 LEU A N 1
ATOM 597 C CA . LEU A 1 80 ? -4.098 2.5 13.469 1 94.88 80 LEU A CA 1
ATOM 598 C C . LEU A 1 80 ? -4.555 3.094 14.797 1 94.88 80 LEU A C 1
ATOM 600 O O . LEU A 1 80 ? -5.582 2.682 15.344 1 94.88 80 LEU A O 1
ATOM 604 N N . ALA A 1 81 ? -3.789 4.004 15.203 1 94.75 81 ALA A N 1
ATOM 605 C CA . ALA A 1 81 ? -4.105 4.633 16.484 1 94.75 81 ALA A CA 1
ATOM 606 C C . ALA A 1 81 ? -5.387 5.461 16.375 1 94.75 81 ALA A C 1
ATOM 608 O O . ALA A 1 81 ? -5.809 5.828 15.281 1 94.75 81 ALA A O 1
ATOM 609 N N . ASN A 1 82 ? -6.004 5.699 17.531 1 87.62 82 ASN A N 1
ATOM 610 C CA . ASN A 1 82 ? -7.164 6.57 17.688 1 87.62 82 ASN A CA 1
ATOM 611 C C . ASN A 1 82 ? -6.926 7.637 18.75 1 87.62 82 ASN A C 1
ATOM 613 O O . ASN A 1 82 ? -6.684 7.316 19.906 1 87.62 82 ASN A O 1
ATOM 617 N N . PRO A 1 83 ? -6.984 8.883 18.375 1 90 83 PRO A N 1
ATOM 618 C CA . PRO A 1 83 ? -7.27 9.477 17.062 1 90 83 PRO A CA 1
ATOM 619 C C . PRO A 1 83 ? -6.23 9.094 16 1 90 83 PRO A C 1
ATOM 621 O O . PRO A 1 83 ? -5.066 8.852 16.344 1 90 83 PRO A O 1
ATOM 624 N N . SER A 1 84 ? -6.738 9.055 14.789 1 91.38 84 SER A N 1
ATOM 625 C CA . SER A 1 84 ? -5.891 8.586 13.695 1 91.38 84 SER A CA 1
ATOM 626 C C . SER A 1 84 ? -5.312 9.758 12.906 1 91.38 84 SER A C 1
ATOM 628 O O . SER A 1 84 ? -5.965 10.797 12.758 1 91.38 84 SER A O 1
ATOM 630 N N . ALA A 1 85 ? -4.102 9.578 12.469 1 95.5 85 ALA A N 1
ATOM 631 C CA . ALA A 1 85 ? -3.457 10.508 11.555 1 95.5 85 ALA A CA 1
ATOM 632 C C . ALA A 1 85 ? -2.641 9.766 10.5 1 95.5 85 ALA A C 1
ATOM 634 O O . ALA A 1 85 ? -1.899 8.836 10.82 1 95.5 85 ALA A O 1
ATOM 635 N N . ILE A 1 86 ? -2.873 10.148 9.281 1 98.19 86 ILE A N 1
ATOM 636 C CA . ILE A 1 86 ? -2.102 9.57 8.18 1 98.19 86 ILE A CA 1
ATOM 637 C C . ILE A 1 86 ? -1.65 10.68 7.23 1 98.19 86 ILE A C 1
ATOM 639 O O . ILE A 1 86 ? -2.205 11.781 7.242 1 98.19 86 ILE A O 1
ATOM 643 N N . THR A 1 87 ? -0.621 10.438 6.512 1 98.62 87 THR A N 1
ATOM 644 C CA . THR A 1 87 ? -0.092 11.359 5.512 1 98.62 87 THR A CA 1
ATOM 645 C C . THR A 1 87 ? 0.487 10.602 4.324 1 98.62 87 THR A C 1
ATOM 647 O O . THR A 1 87 ? 0.973 9.477 4.477 1 98.62 87 THR A O 1
ATOM 650 N N . SER A 1 88 ? 0.361 11.133 3.166 1 98.31 88 SER A N 1
ATOM 651 C CA . SER A 1 88 ? 0.867 10.484 1.959 1 98.31 88 SER A CA 1
ATOM 652 C C . SER A 1 88 ? 1.847 11.391 1.219 1 98.31 88 SER A C 1
ATOM 654 O O . SER A 1 88 ? 1.725 12.617 1.264 1 98.31 88 SER A O 1
ATOM 656 N N . VAL A 1 89 ? 2.781 10.812 0.578 1 97.56 89 VAL A N 1
ATOM 657 C CA . VAL A 1 89 ? 3.791 11.539 -0.182 1 97.56 89 VAL A CA 1
ATOM 658 C C . VAL A 1 89 ? 4.32 10.664 -1.314 1 97.56 89 VAL A C 1
ATOM 660 O O . VAL A 1 89 ? 4.383 9.438 -1.183 1 97.56 89 VAL A O 1
ATOM 663 N N . LEU A 1 90 ? 4.586 11.266 -2.439 1 96.38 90 LEU A N 1
ATOM 664 C CA . LEU A 1 90 ? 5.328 10.602 -3.502 1 96.38 90 LEU A CA 1
ATOM 665 C C . LEU A 1 90 ? 6.832 10.727 -3.277 1 96.38 90 LEU A C 1
ATOM 667 O O . LEU A 1 90 ? 7.375 11.836 -3.285 1 96.38 90 LEU A O 1
ATOM 671 N N . PHE A 1 91 ? 7.5 9.609 -3.066 1 94.81 91 PHE A N 1
ATOM 672 C CA . PHE A 1 91 ? 8.93 9.594 -2.789 1 94.81 91 PHE A CA 1
ATOM 673 C C . PHE A 1 91 ? 9.594 8.383 -3.432 1 94.81 91 PHE A C 1
ATOM 675 O O . PHE A 1 91 ? 9.109 7.258 -3.295 1 94.81 91 PHE A O 1
ATOM 682 N N . HIS A 1 92 ? 10.625 8.586 -4.168 1 91.69 92 HIS A N 1
ATOM 683 C CA . HIS A 1 92 ? 11.375 7.559 -4.879 1 91.69 92 HIS A CA 1
ATOM 684 C C . HIS A 1 92 ? 10.461 6.727 -5.773 1 91.69 92 HIS A C 1
ATOM 686 O O . HIS A 1 92 ? 10.523 5.492 -5.754 1 91.69 92 HIS A O 1
ATOM 692 N N . LYS A 1 93 ? 9.594 7.465 -6.449 1 92.19 93 LYS A N 1
ATOM 693 C CA . LYS A 1 93 ? 8.734 6.871 -7.465 1 92.19 93 LYS A CA 1
ATOM 694 C C . LYS A 1 93 ? 7.797 5.832 -6.855 1 92.19 93 LYS A C 1
ATOM 696 O O . LYS A 1 93 ? 7.559 4.781 -7.453 1 92.19 93 LYS A O 1
ATOM 701 N N . MET A 1 94 ? 7.438 6.172 -5.695 1 93.81 94 MET A N 1
ATOM 702 C CA . MET A 1 94 ? 6.5 5.328 -4.957 1 93.81 94 MET A CA 1
ATOM 703 C C . MET A 1 94 ? 5.574 6.172 -4.09 1 93.81 94 MET A C 1
ATOM 705 O O . MET A 1 94 ? 6.02 7.113 -3.432 1 93.81 94 MET A O 1
ATOM 709 N N . VAL A 1 95 ? 4.285 5.875 -4.148 1 96.38 95 VAL A N 1
ATOM 710 C CA . VAL A 1 95 ? 3.344 6.508 -3.232 1 96.38 95 VAL A CA 1
ATOM 711 C C . VAL A 1 95 ? 3.447 5.859 -1.854 1 96.38 95 VAL A C 1
ATOM 713 O O . VAL A 1 95 ? 3.193 4.664 -1.704 1 96.38 95 VAL A O 1
ATOM 716 N N . ASN A 1 96 ? 3.826 6.68 -0.915 1 97.06 96 ASN A N 1
ATOM 717 C CA . ASN A 1 96 ? 3.973 6.211 0.459 1 97.06 96 ASN A CA 1
ATOM 718 C C . ASN A 1 96 ? 2.896 6.801 1.368 1 97.06 96 ASN A C 1
ATOM 720 O O . ASN A 1 96 ? 2.607 7.996 1.299 1 97.06 96 ASN A O 1
ATOM 724 N N . VAL A 1 97 ? 2.328 5.98 2.154 1 98.5 97 VAL A N 1
ATOM 725 C CA . VAL A 1 97 ? 1.385 6.422 3.176 1 98.5 97 VAL A CA 1
ATOM 726 C C . VAL A 1 97 ? 1.933 6.094 4.562 1 98.5 97 VAL A C 1
ATOM 728 O O . VAL A 1 97 ? 2.297 4.945 4.836 1 98.5 97 VAL A O 1
ATOM 731 N N . TYR A 1 98 ? 2.039 7.086 5.344 1 98.25 98 TYR A N 1
ATOM 732 C CA . TYR A 1 98 ? 2.535 6.93 6.707 1 98.25 98 TYR A CA 1
ATOM 733 C C . TYR A 1 98 ? 1.428 7.184 7.723 1 98.25 98 TYR A C 1
ATOM 735 O O . TYR A 1 98 ? 0.506 7.961 7.465 1 98.25 98 TYR A O 1
ATOM 743 N N . GLY A 1 99 ? 1.489 6.523 8.852 1 98 99 GLY A N 1
ATOM 744 C CA . GLY A 1 99 ? 0.538 6.703 9.938 1 98 99 GLY A CA 1
ATOM 745 C C . GLY A 1 99 ? 1.1 6.316 11.289 1 98 99 GLY A C 1
ATOM 746 O O . GLY A 1 99 ? 2.23 5.836 11.383 1 98 99 GLY A O 1
ATOM 747 N N . VAL A 1 100 ? 0.337 6.609 12.25 1 97.56 100 VAL A N 1
ATOM 748 C CA . VAL A 1 100 ? 0.691 6.25 13.617 1 97.56 100 VAL A CA 1
ATOM 749 C C . VAL A 1 100 ? -0.086 5.008 14.047 1 97.56 100 VAL A C 1
ATOM 751 O O . VAL A 1 100 ? -1.312 4.961 13.922 1 97.56 100 VAL A O 1
ATOM 754 N N . VAL A 1 101 ? 0.657 4.039 14.492 1 96 101 VAL A N 1
ATOM 755 C CA . VAL A 1 101 ? 0.014 2.787 14.875 1 96 101 VAL A CA 1
ATOM 756 C C . VAL A 1 101 ? 0.29 2.492 16.344 1 96 101 VAL A C 1
ATOM 758 O O . VAL A 1 101 ? 1.262 2.996 16.922 1 96 101 VAL A O 1
ATOM 761 N N . ASN A 1 102 ? -0.623 1.71 16.906 1 94.44 102 ASN A N 1
ATOM 762 C CA . ASN A 1 102 ? -0.417 1.195 18.25 1 94.44 102 ASN A CA 1
ATOM 763 C C . ASN A 1 102 ? 0.504 -0.021 18.25 1 94.44 102 ASN A C 1
ATOM 765 O O . ASN A 1 102 ? 0.183 -1.048 17.656 1 94.44 102 ASN A O 1
ATOM 769 N N . GLY A 1 103 ? 1.603 0.127 18.984 1 92.94 103 GLY A N 1
ATOM 770 C CA . GLY A 1 103 ? 2.479 -1.02 19.156 1 92.94 103 GLY A CA 1
ATOM 771 C C . GLY A 1 103 ? 1.938 -2.033 20.156 1 92.94 103 GLY A C 1
ATOM 772 O O . GLY A 1 103 ? 0.917 -1.794 20.797 1 92.94 103 GLY A O 1
ATOM 773 N N . LYS A 1 104 ? 2.703 -3.09 20.281 1 88.38 104 LYS A N 1
ATOM 774 C CA . LYS A 1 104 ? 2.318 -4.168 21.188 1 88.38 104 LYS A CA 1
ATOM 775 C C . LYS A 1 104 ?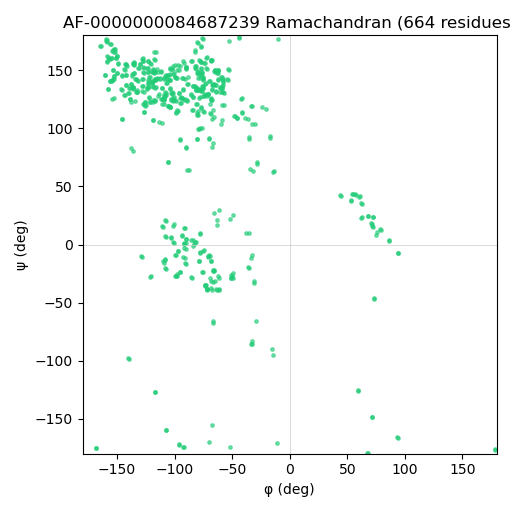 2.232 -3.674 22.641 1 88.38 104 LYS A C 1
ATOM 777 O O . LYS A 1 104 ? 1.363 -4.105 23.391 1 88.38 104 LYS A O 1
ATOM 782 N N . SER A 1 105 ? 3.156 -2.82 22.984 1 88.25 105 SER A N 1
ATOM 783 C CA . SER A 1 105 ? 3.207 -2.291 24.344 1 88.25 105 SER A CA 1
ATOM 784 C C . SER A 1 105 ? 2.408 -0.997 24.469 1 88.25 105 SER A C 1
ATOM 786 O O . SER A 1 105 ? 2.668 -0.181 25.344 1 88.25 105 SER A O 1
ATOM 788 N N . ASN A 1 106 ? 1.613 -0.713 23.516 1 84.94 106 ASN A N 1
ATOM 789 C CA . ASN A 1 106 ? 0.778 0.483 23.484 1 84.94 106 ASN A CA 1
ATOM 790 C C . ASN A 1 106 ? 1.607 1.739 23.234 1 84.94 106 ASN A C 1
ATOM 792 O O . ASN A 1 106 ? 1.207 2.84 23.625 1 84.94 106 ASN A O 1
ATOM 796 N N . LYS A 1 107 ? 2.738 1.46 22.828 1 91.94 107 LYS A N 1
ATOM 797 C CA . LYS A 1 107 ? 3.545 2.576 22.344 1 91.94 107 LYS A CA 1
ATOM 798 C C . LYS A 1 107 ? 3.123 2.986 20.938 1 91.94 107 LYS A C 1
ATOM 800 O O . LYS A 1 107 ? 2.812 2.133 20.094 1 91.94 107 LYS A O 1
ATOM 805 N N . LEU A 1 108 ? 3.186 4.305 20.781 1 96.12 108 LEU A N 1
ATOM 806 C CA . LEU A 1 108 ? 2.873 4.797 19.438 1 96.12 108 LEU A CA 1
ATOM 807 C C . LEU A 1 108 ? 4.086 4.68 18.516 1 96.12 108 LEU A C 1
ATOM 809 O O . LEU A 1 108 ? 5.199 5.031 18.906 1 96.12 108 LEU A O 1
ATOM 813 N N . LEU A 1 109 ? 3.842 4.172 17.359 1 96.25 109 LEU A N 1
ATOM 814 C CA . LEU A 1 109 ? 4.887 3.998 16.344 1 96.25 109 LEU A CA 1
ATOM 815 C C . LEU A 1 109 ? 4.52 4.715 15.055 1 96.25 109 LEU A C 1
ATOM 817 O O . LEU A 1 109 ? 3.357 4.699 14.641 1 96.25 109 LEU A O 1
ATOM 821 N N . VAL A 1 110 ? 5.477 5.359 14.453 1 97.31 110 VAL A N 1
ATOM 822 C CA . VAL A 1 110 ? 5.285 5.863 13.102 1 97.31 110 VAL A CA 1
ATOM 823 C C . VAL A 1 110 ? 5.691 4.793 12.086 1 97.31 110 VAL A C 1
ATOM 825 O O . VAL A 1 110 ? 6.82 4.297 12.125 1 97.31 110 VAL A O 1
ATOM 828 N N . CYS A 1 111 ? 4.789 4.461 11.227 1 96.88 111 CYS A N 1
ATOM 829 C CA . CYS A 1 111 ? 5.039 3.387 10.273 1 96.88 111 CYS A CA 1
ATOM 830 C C . CYS A 1 111 ? 4.582 3.779 8.875 1 96.88 111 CYS A C 1
ATOM 832 O O . CYS A 1 111 ? 3.658 4.582 8.719 1 96.88 111 CYS A O 1
ATOM 834 N N . ARG A 1 112 ? 5.305 3.264 7.891 1 96.88 112 ARG A N 1
ATOM 835 C CA . ARG A 1 112 ? 4.715 3.205 6.559 1 96.88 112 ARG A CA 1
ATOM 836 C C . ARG A 1 112 ? 3.615 2.148 6.496 1 96.88 112 ARG A C 1
ATOM 838 O O . ARG A 1 112 ? 3.82 1.007 6.914 1 96.88 112 ARG A O 1
ATOM 845 N N . LEU A 1 113 ? 2.512 2.533 6.004 1 97.38 113 LEU A N 1
ATOM 846 C CA . LEU A 1 113 ? 1.357 1.641 5.992 1 97.38 113 LEU A CA 1
ATOM 847 C C . LEU A 1 113 ? 1.062 1.15 4.578 1 97.38 113 LEU A C 1
ATOM 849 O O . LEU A 1 113 ? 0.343 0.166 4.398 1 97.38 113 LEU A O 1
ATOM 853 N N . SER A 1 114 ? 1.535 1.843 3.621 1 97.12 114 SER A N 1
ATOM 854 C CA . SER A 1 114 ? 1.417 1.498 2.207 1 97.12 114 SER A CA 1
ATOM 855 C C . SER A 1 114 ? 2.504 2.178 1.381 1 97.12 114 SER A C 1
ATOM 857 O O . SER A 1 114 ? 2.762 3.371 1.547 1 97.12 114 SER A O 1
ATOM 859 N N . PRO A 1 115 ? 3.148 1.458 0.506 1 96.19 115 PRO A N 1
ATOM 860 C CA . PRO A 1 115 ? 3.045 0.01 0.31 1 96.19 115 PRO A CA 1
ATOM 861 C C . PRO A 1 115 ? 3.723 -0.786 1.423 1 96.19 115 PRO A C 1
ATOM 863 O O . PRO A 1 115 ? 4.801 -0.406 1.888 1 96.19 115 PRO A O 1
ATOM 866 N N . GLY A 1 116 ? 3.121 -1.789 1.827 1 94.38 116 GLY A N 1
ATOM 867 C CA . GLY A 1 116 ? 3.684 -2.645 2.859 1 94.38 116 GLY A CA 1
ATOM 868 C C . GLY A 1 116 ? 3.781 -1.963 4.211 1 94.38 116 GLY A C 1
ATOM 869 O O . GLY A 1 116 ? 3.385 -0.805 4.359 1 94.38 116 GLY A O 1
ATOM 870 N N . PHE A 1 117 ? 4.273 -2.67 5.117 1 94.38 117 PHE A N 1
ATOM 871 C CA . PHE A 1 117 ? 4.402 -2.201 6.492 1 94.38 117 PHE A CA 1
ATOM 872 C C . PHE A 1 117 ? 5.871 -2.053 6.875 1 94.38 117 PHE A C 1
ATOM 874 O O . PHE A 1 117 ? 6.668 -2.969 6.664 1 94.38 117 PHE A O 1
ATOM 881 N N . HIS A 1 118 ? 6.215 -0.867 7.426 1 93.12 118 HIS A N 1
ATOM 882 C CA . HIS A 1 118 ? 7.586 -0.631 7.867 1 93.12 118 HIS A CA 1
ATOM 883 C C . HIS A 1 118 ? 7.633 0.415 8.977 1 93.12 118 HIS A C 1
ATOM 885 O O . HIS A 1 118 ? 7.137 1.529 8.805 1 93.12 118 HIS A O 1
ATOM 891 N N . GLN A 1 119 ? 8.234 0.031 10.055 1 93.62 119 GLN A N 1
ATOM 892 C CA . GLN A 1 119 ? 8.414 1 11.133 1 93.62 119 GLN A CA 1
ATOM 893 C C . GLN A 1 119 ? 9.539 1.979 10.805 1 93.62 119 GLN A C 1
ATOM 895 O O . GLN A 1 119 ? 10.625 1.569 10.398 1 93.62 119 GLN A O 1
ATOM 900 N N . LEU A 1 120 ? 9.289 3.217 10.984 1 95.5 120 LEU A N 1
ATOM 901 C CA . LEU A 1 120 ? 10.312 4.23 10.781 1 95.5 120 LEU A CA 1
ATOM 902 C C . LEU A 1 120 ? 11.172 4.402 12.031 1 95.5 120 LEU A C 1
ATOM 904 O O . LEU A 1 120 ? 10.719 4.109 13.141 1 95.5 120 LEU A O 1
ATOM 908 N N . LYS A 1 121 ? 12.32 4.91 11.82 1 92.12 121 LYS A N 1
ATOM 909 C CA . LYS A 1 121 ? 13.25 5.125 12.922 1 92.12 121 LYS A CA 1
ATOM 910 C C . LYS A 1 121 ? 13.07 6.516 13.531 1 92.12 121 LYS A C 1
ATOM 912 O O . LYS A 1 121 ? 13.875 7.414 13.273 1 92.12 121 LYS A O 1
ATOM 917 N N . THR A 1 122 ? 12.125 6.57 14.375 1 92.69 122 THR A N 1
ATOM 918 C CA . THR A 1 122 ? 11.797 7.875 14.945 1 92.69 122 THR A CA 1
ATOM 919 C C . THR A 1 122 ? 12.578 8.117 16.234 1 92.69 122 THR A C 1
ATOM 921 O O . THR A 1 122 ? 12.453 9.172 16.859 1 92.69 122 THR A O 1
ATOM 924 N N . GLY A 1 123 ? 13.391 7.207 16.625 1 88.12 123 GLY A N 1
ATOM 925 C CA . GLY A 1 123 ? 14.156 7.355 17.859 1 88.12 123 GLY A CA 1
ATOM 926 C C . GLY A 1 123 ? 13.477 6.723 19.062 1 88.12 123 GLY A C 1
ATOM 927 O O . GLY A 1 123 ? 12.539 5.938 18.906 1 88.12 123 GLY A O 1
ATOM 928 N N . THR A 1 124 ? 13.984 7.066 20.203 1 87 124 THR A N 1
ATOM 929 C CA . THR A 1 124 ? 13.539 6.375 21.406 1 87 124 THR A CA 1
ATOM 930 C C . THR A 1 124 ? 12.484 7.191 22.141 1 87 124 THR A C 1
ATOM 932 O O . THR A 1 124 ? 11.711 6.645 22.938 1 87 124 THR A O 1
ATOM 935 N N . ALA A 1 125 ? 12.531 8.461 21.969 1 91.38 125 ALA A N 1
ATOM 936 C CA . ALA A 1 125 ? 11.539 9.297 22.656 1 91.38 125 ALA A CA 1
ATOM 937 C C . ALA A 1 125 ? 10.125 8.961 22.188 1 91.38 125 ALA A C 1
ATOM 939 O O . ALA A 1 125 ? 9.898 8.711 21 1 91.38 125 ALA A O 1
ATOM 940 N N . PRO A 1 126 ? 9.219 8.984 23.094 1 95.12 126 PRO A N 1
ATOM 941 C CA . PRO A 1 126 ? 7.844 8.68 22.703 1 95.12 126 PRO A CA 1
ATOM 942 C C . PRO A 1 126 ? 7.211 9.805 21.875 1 95.12 126 PRO A C 1
ATOM 944 O O . PRO A 1 126 ? 7.543 10.977 22.062 1 95.12 126 PRO A O 1
ATOM 947 N N . LEU A 1 127 ? 6.309 9.445 21.031 1 96.94 127 LEU A N 1
ATOM 948 C CA . LEU A 1 127 ? 5.516 10.453 20.328 1 96.94 127 LEU A CA 1
ATOM 949 C C . LEU A 1 127 ? 4.684 11.273 21.297 1 96.94 127 LEU A C 1
ATOM 951 O O . LEU A 1 127 ? 4.211 10.75 22.312 1 96.94 127 LEU A O 1
ATOM 955 N N . ALA A 1 128 ? 4.492 12.523 20.938 1 96 128 ALA A N 1
ATOM 956 C CA . ALA A 1 128 ? 3.668 13.367 21.797 1 96 128 ALA A CA 1
ATOM 957 C C . ALA A 1 128 ? 2.195 12.977 21.703 1 96 128 ALA A C 1
ATOM 959 O O . ALA A 1 128 ? 1.46 13.055 22.688 1 96 128 ALA A O 1
ATOM 960 N N . SER A 1 129 ? 1.772 12.648 20.562 1 95.06 129 SER A N 1
ATOM 961 C CA . SER A 1 129 ? 0.41 12.203 20.281 1 95.06 129 SER A CA 1
ATOM 962 C C . SER A 1 129 ? 0.335 11.414 18.984 1 95.06 129 SER A C 1
ATOM 964 O O . SER A 1 129 ? 1.314 11.344 18.234 1 95.06 129 SER A O 1
ATOM 966 N N . ALA A 1 130 ? -0.851 10.867 18.703 1 95.12 130 ALA A N 1
ATOM 967 C CA . ALA A 1 130 ? -1.077 10.125 17.469 1 95.12 130 ALA A CA 1
ATOM 968 C C . ALA A 1 130 ? -1.408 11.062 16.312 1 95.12 130 ALA A C 1
ATOM 970 O O . ALA A 1 130 ? -1.487 10.633 15.156 1 95.12 130 ALA A O 1
ATOM 971 N N . ARG A 1 131 ? -1.444 12.344 16.547 1 95.12 131 ARG A N 1
ATOM 972 C CA . ARG A 1 131 ? -1.935 13.305 15.57 1 95.12 131 ARG A CA 1
ATOM 973 C C . ARG A 1 131 ? -0.779 13.953 14.812 1 95.12 131 ARG A C 1
ATOM 975 O O . ARG A 1 131 ? -0.944 14.383 13.672 1 95.12 131 ARG A O 1
ATOM 982 N N . GLY A 1 132 ? 0.33 14.008 15.453 1 96.12 132 GLY A N 1
ATOM 983 C CA . GLY A 1 132 ? 1.381 14.93 15.047 1 96.12 132 GLY A CA 1
ATOM 984 C C . GLY A 1 132 ? 2.314 14.352 14 1 96.12 132 GLY A C 1
ATOM 985 O O . GLY A 1 132 ? 3.521 14.25 14.227 1 96.12 132 GLY A O 1
ATOM 986 N N . ILE A 1 133 ? 1.758 14.055 12.773 1 98.19 133 ILE A N 1
ATOM 987 C CA . ILE A 1 133 ? 2.619 13.602 11.68 1 98.19 133 ILE A CA 1
ATOM 988 C C . ILE A 1 133 ? 2.217 14.297 10.383 1 98.19 133 ILE A C 1
ATOM 990 O O . ILE A 1 133 ? 1.035 14.57 10.164 1 98.19 133 ILE A O 1
ATOM 994 N N . ALA A 1 134 ? 3.135 14.586 9.555 1 98.69 134 ALA A N 1
ATOM 995 C CA . ALA A 1 134 ? 2.924 15.102 8.203 1 98.69 134 ALA A CA 1
ATOM 996 C C . ALA A 1 134 ? 4.16 14.883 7.336 1 98.69 134 ALA A C 1
ATOM 998 O O . ALA A 1 134 ? 5.289 14.969 7.82 1 98.69 134 ALA A O 1
ATOM 999 N N . ALA A 1 135 ? 3.938 14.633 6.094 1 98.62 135 ALA A N 1
ATOM 1000 C CA . ALA A 1 135 ? 5.059 14.406 5.184 1 98.62 135 ALA A CA 1
ATOM 1001 C C . ALA A 1 135 ? 4.914 15.25 3.918 1 98.62 135 ALA A C 1
ATOM 1003 O O . ALA A 1 135 ? 3.801 15.609 3.529 1 98.62 135 ALA A O 1
ATOM 1004 N N . CYS A 1 136 ? 6.012 15.578 3.326 1 98.25 136 CYS A N 1
ATOM 1005 C CA . CYS A 1 136 ? 6.051 16.25 2.029 1 98.25 136 CYS A CA 1
ATOM 1006 C C . CYS A 1 136 ? 7.324 15.883 1.271 1 98.25 136 CYS A C 1
ATOM 1008 O O . CYS A 1 136 ? 8.266 15.336 1.851 1 98.25 136 CYS A O 1
ATOM 1010 N N . SER A 1 137 ? 7.309 16.078 -0.012 1 97.62 137 SER A N 1
ATOM 1011 C CA . SER A 1 137 ? 8.461 15.773 -0.855 1 97.62 137 SER A CA 1
ATOM 1012 C C . SER A 1 137 ? 8.469 16.625 -2.115 1 97.62 137 SER A C 1
ATOM 1014 O O . SER A 1 137 ? 7.488 17.328 -2.406 1 97.62 137 SER A O 1
ATOM 1016 N N . ASP A 1 138 ? 9.586 16.625 -2.793 1 94.56 138 ASP A N 1
ATOM 1017 C CA . ASP A 1 138 ? 9.688 17.297 -4.078 1 94.56 138 ASP A CA 1
ATOM 1018 C C . ASP A 1 138 ? 9.195 16.406 -5.215 1 94.56 138 ASP A C 1
ATOM 1020 O O . ASP A 1 138 ? 9.328 16.766 -6.391 1 94.56 138 ASP A O 1
ATOM 1024 N N . GLY A 1 139 ? 8.672 15.203 -4.883 1 89.88 139 GLY A N 1
ATOM 1025 C CA . GLY A 1 139 ? 8.203 14.266 -5.891 1 89.88 139 GLY A CA 1
ATOM 1026 C C . GLY A 1 139 ? 9.305 13.367 -6.426 1 89.88 139 GLY A C 1
ATOM 1027 O O . GLY A 1 139 ? 9.062 12.539 -7.309 1 89.88 139 GLY A O 1
ATOM 1028 N N . ASP A 1 140 ? 10.461 13.516 -5.883 1 88.81 140 ASP A N 1
ATOM 1029 C CA . ASP A 1 140 ? 11.602 12.758 -6.383 1 88.81 140 ASP A CA 1
ATOM 1030 C C . ASP A 1 140 ? 12.484 12.266 -5.234 1 88.81 140 ASP A C 1
ATOM 1032 O O . ASP A 1 140 ? 12.133 11.305 -4.547 1 88.81 140 ASP A O 1
ATOM 1036 N N . SER A 1 141 ? 13.555 12.992 -4.98 1 88.69 141 SER A N 1
ATOM 1037 C CA . SER A 1 141 ? 14.555 12.398 -4.102 1 88.69 141 SER A CA 1
ATOM 1038 C C . SER A 1 141 ? 14.57 13.086 -2.738 1 88.69 141 SER A C 1
ATOM 1040 O O . SER A 1 141 ? 15.18 12.586 -1.792 1 88.69 141 SER A O 1
ATOM 1042 N N . LYS A 1 142 ? 13.922 14.203 -2.629 1 93.19 142 LYS A N 1
ATOM 1043 C CA . LYS A 1 142 ? 13.852 14.891 -1.344 1 93.19 142 LYS A CA 1
ATOM 1044 C C . LYS A 1 142 ? 12.492 14.68 -0.677 1 93.19 142 LYS A C 1
ATOM 1046 O O . LYS A 1 142 ? 11.453 14.852 -1.312 1 93.19 142 LYS A O 1
ATOM 1051 N N . GLY A 1 143 ? 12.531 14.195 0.506 1 96.12 143 GLY A N 1
ATOM 1052 C CA . GLY A 1 143 ? 11.32 13.977 1.285 1 96.12 143 GLY A CA 1
ATOM 1053 C C . GLY A 1 143 ? 11.555 14.039 2.783 1 96.12 143 GLY A C 1
ATOM 1054 O O . GLY A 1 143 ? 12.641 13.688 3.26 1 96.12 143 GLY A O 1
ATOM 1055 N N . THR A 1 144 ? 10.586 14.547 3.438 1 97.5 144 THR A N 1
ATOM 1056 C CA . THR A 1 144 ? 10.695 14.688 4.883 1 97.5 144 THR A CA 1
ATOM 1057 C C . THR A 1 144 ? 9.391 14.297 5.566 1 97.5 144 THR A C 1
ATOM 1059 O O . THR A 1 144 ? 8.305 14.625 5.078 1 97.5 144 THR A O 1
ATOM 1062 N N . LEU A 1 145 ? 9.516 13.586 6.652 1 98.38 145 LEU A N 1
ATOM 1063 C CA . LEU A 1 145 ? 8.406 13.344 7.562 1 98.38 145 LEU A CA 1
ATOM 1064 C C . LEU A 1 145 ? 8.594 14.109 8.867 1 98.38 145 LEU A C 1
ATOM 1066 O O . LEU A 1 145 ? 9.625 13.984 9.523 1 98.38 145 LEU A O 1
ATOM 1070 N N . PHE A 1 146 ? 7.609 14.891 9.188 1 98.25 146 PHE A N 1
ATOM 1071 C CA . PHE A 1 146 ? 7.582 15.609 10.453 1 98.25 146 PHE A CA 1
ATOM 1072 C C . PHE A 1 146 ? 6.73 14.867 11.477 1 98.25 146 PHE A C 1
ATOM 1074 O O . PHE A 1 146 ? 5.688 14.312 11.133 1 98.25 146 PHE A O 1
ATOM 1081 N N . PHE A 1 147 ? 7.184 14.922 12.703 1 98.06 147 PHE A N 1
ATOM 1082 C CA . PHE A 1 147 ? 6.414 14.328 13.789 1 98.06 147 PHE A CA 1
ATOM 1083 C C . PHE A 1 147 ? 6.746 15 15.117 1 98.06 147 PHE A C 1
ATOM 1085 O O . PHE A 1 147 ? 7.773 15.68 15.234 1 98.06 147 PHE A O 1
ATOM 1092 N N . THR A 1 148 ? 5.863 14.836 16.062 1 97.69 148 THR A N 1
ATOM 1093 C CA . THR A 1 148 ? 6.094 15.438 17.375 1 97.69 148 THR A CA 1
ATOM 1094 C C . THR A 1 148 ? 6.461 14.375 18.391 1 97.69 148 THR A C 1
ATOM 1096 O O . THR A 1 148 ? 5.93 13.258 18.359 1 97.69 148 THR A O 1
ATOM 1099 N N . ILE A 1 149 ? 7.316 14.766 19.297 1 97 149 ILE A N 1
ATOM 1100 C CA . ILE A 1 149 ? 7.691 13.875 20.391 1 97 149 ILE A CA 1
ATOM 1101 C C . ILE A 1 149 ? 7.52 14.602 21.719 1 97 149 ILE A C 1
ATOM 1103 O O . ILE A 1 149 ? 7.418 15.828 21.766 1 97 149 ILE A O 1
ATOM 1107 N N . SER A 1 150 ? 7.43 13.781 22.719 1 96.12 150 SER A N 1
ATOM 1108 C CA . SER A 1 150 ? 7.441 14.297 24.078 1 96.12 150 SER A CA 1
ATOM 1109 C C . SER A 1 150 ? 8.781 14.031 24.766 1 96.12 150 SER A C 1
ATOM 1111 O O . SER A 1 150 ? 9.211 12.883 24.875 1 96.12 150 SER A O 1
ATOM 1113 N N . GLN A 1 151 ? 9.438 15.133 25.156 1 93.31 151 GLN A N 1
ATOM 1114 C CA . GLN A 1 151 ? 10.711 15.047 25.875 1 93.31 151 GLN A CA 1
ATOM 1115 C C . GLN A 1 151 ? 10.773 16.062 27 1 93.31 151 GLN A C 1
ATOM 1117 O O . GLN A 1 151 ? 10.57 17.266 26.797 1 93.31 151 GLN A O 1
ATOM 1122 N N . ASN A 1 152 ? 11.055 15.555 28.234 1 92.38 152 ASN A N 1
ATOM 1123 C CA . ASN A 1 152 ? 11.148 16.406 29.406 1 92.38 152 ASN A CA 1
ATOM 1124 C C . ASN A 1 152 ? 9.906 17.281 29.578 1 92.38 152 ASN A C 1
ATOM 1126 O O . ASN A 1 152 ? 10.023 18.484 29.797 1 92.38 152 ASN A O 1
ATOM 1130 N N . ASN A 1 153 ? 8.766 16.797 29.297 1 89.44 153 ASN A N 1
ATOM 1131 C CA . ASN A 1 153 ? 7.461 17.422 29.469 1 89.44 153 ASN A CA 1
ATOM 1132 C C . ASN A 1 153 ? 7.242 18.547 28.453 1 89.44 153 ASN A C 1
ATOM 1134 O O . ASN A 1 153 ? 6.465 19.469 28.688 1 89.44 153 ASN A O 1
ATOM 1138 N N . GLU A 1 154 ? 8.031 18.5 27.469 1 93.38 154 GLU A N 1
ATOM 1139 C CA . GLU A 1 154 ? 7.852 19.438 26.359 1 93.38 154 GLU A CA 1
ATOM 1140 C C . GLU A 1 154 ? 7.582 18.703 25.047 1 93.38 154 GLU A C 1
ATOM 1142 O O . GLU A 1 154 ? 8.031 17.578 24.859 1 93.38 154 GLU A O 1
ATOM 1147 N N . THR A 1 155 ? 6.812 19.359 24.234 1 96.38 155 THR A N 1
ATOM 1148 C CA . THR A 1 155 ? 6.582 18.828 22.906 1 96.38 155 THR A CA 1
ATOM 1149 C C . THR A 1 155 ? 7.574 19.422 21.906 1 96.38 155 THR A C 1
ATOM 1151 O O . THR A 1 155 ? 7.723 20.641 21.812 1 96.38 155 THR A O 1
ATOM 1154 N N . LEU A 1 156 ? 8.258 18.547 21.203 1 96.44 156 LEU A N 1
ATOM 1155 C CA . LEU A 1 156 ? 9.234 18.969 20.203 1 96.44 156 LEU A CA 1
ATOM 1156 C C . LEU A 1 156 ? 8.828 18.5 18.812 1 96.44 156 LEU A C 1
ATOM 1158 O O . LEU A 1 156 ? 8.219 17.438 18.672 1 96.44 156 LEU A O 1
ATOM 1162 N N . LEU A 1 157 ? 9.195 19.281 17.844 1 96.75 157 LEU A N 1
ATOM 1163 C CA . LEU A 1 157 ? 9 18.891 16.453 1 96.75 157 LEU A CA 1
ATOM 1164 C C . LEU A 1 157 ? 10.273 18.266 15.883 1 96.75 157 LEU A C 1
ATOM 1166 O O . LEU A 1 157 ? 11.367 18.828 16.031 1 96.75 157 LEU A O 1
ATOM 1170 N N . LYS A 1 158 ? 10.07 17.094 15.258 1 96.81 158 LYS A N 1
ATOM 1171 C CA . LYS A 1 158 ? 11.18 16.391 14.625 1 96.81 158 LYS A CA 1
ATOM 1172 C C . LYS A 1 158 ? 10.961 16.234 13.125 1 96.81 158 LYS A C 1
ATOM 1174 O O . LYS A 1 158 ? 9.82 16.234 12.656 1 96.81 158 LYS A O 1
ATOM 1179 N N . SER A 1 159 ? 12.062 16.188 12.438 1 97 159 SER A N 1
ATOM 1180 C CA . SER A 1 159 ? 12.055 15.867 11.016 1 97 159 SER A CA 1
ATOM 1181 C C . SER A 1 159 ? 12.875 14.609 10.734 1 97 159 SER A C 1
ATOM 1183 O O . SER A 1 159 ? 13.914 14.383 11.352 1 97 159 SER A O 1
ATOM 1185 N N . LEU A 1 160 ? 12.344 13.82 9.891 1 97.25 160 LEU A N 1
ATOM 1186 C CA . LEU A 1 160 ? 12.984 12.578 9.469 1 97.25 160 LEU A CA 1
ATOM 1187 C C . LEU A 1 160 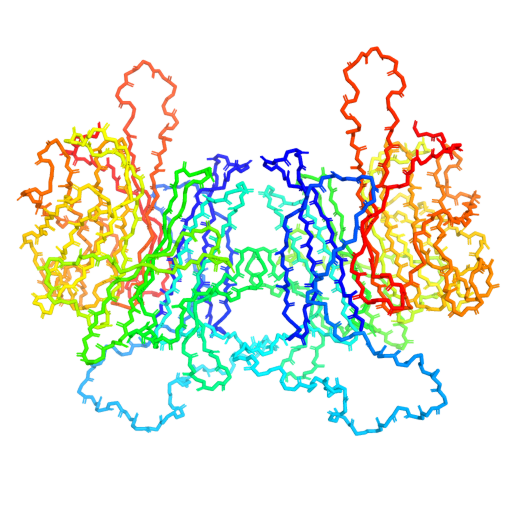? 13.086 12.508 7.945 1 97.25 160 LEU A C 1
ATOM 1189 O O . LEU A 1 160 ? 12.062 12.477 7.254 1 97.25 160 LEU A O 1
ATOM 1193 N N . PRO A 1 161 ? 14.336 12.539 7.438 1 96 161 PRO A N 1
ATOM 1194 C CA . PRO A 1 161 ? 14.438 12.359 5.988 1 96 161 PRO A CA 1
ATOM 1195 C C . PRO A 1 161 ? 13.883 11.016 5.523 1 96 161 PRO A C 1
ATOM 1197 O O . PRO A 1 161 ? 14.109 9.992 6.172 1 96 161 PRO A O 1
ATOM 1200 N N . LEU A 1 162 ? 13.117 11.031 4.473 1 94.38 162 LEU A N 1
ATOM 1201 C CA . LEU A 1 162 ? 12.57 9.805 3.91 1 94.38 162 LEU A CA 1
ATOM 1202 C C . LEU A 1 162 ? 13.633 9.031 3.135 1 94.38 162 LEU A C 1
ATOM 1204 O O . LEU A 1 162 ? 14.555 9.633 2.572 1 94.38 162 LEU A O 1
ATOM 1208 N N . PRO A 1 163 ? 13.586 7.617 3.207 1 90.62 163 PRO A N 1
ATOM 1209 C CA . PRO A 1 163 ? 12.445 6.797 3.609 1 90.62 163 PRO A CA 1
ATOM 1210 C C . PRO A 1 163 ? 12.414 6.52 5.109 1 90.62 163 PRO A C 1
ATOM 1212 O O . PRO A 1 163 ? 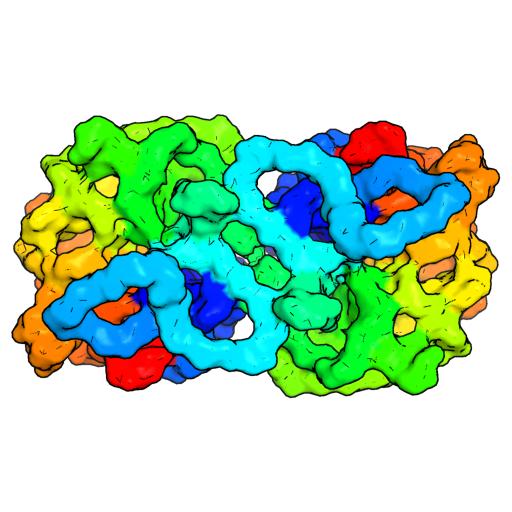11.523 5.82 5.598 1 90.62 163 PRO A O 1
ATOM 1215 N N . GLY A 1 164 ? 13.305 7.082 5.934 1 86.19 164 GLY A N 1
ATOM 1216 C CA . GLY A 1 164 ? 13.266 7.012 7.387 1 86.19 164 GLY A CA 1
ATOM 1217 C C . GLY A 1 164 ? 13.773 5.695 7.938 1 86.19 164 GLY A C 1
ATOM 1218 O O . GLY A 1 164 ? 13.477 5.332 9.07 1 86.19 164 GLY A O 1
ATOM 1219 N N . THR A 1 165 ? 14.391 4.938 7.168 1 80.19 165 THR A N 1
ATOM 1220 C CA . THR A 1 165 ? 14.836 3.615 7.586 1 80.19 165 THR A CA 1
ATOM 1221 C C . THR A 1 165 ? 16.281 3.658 8.062 1 80.19 165 THR A C 1
ATOM 1223 O O . THR A 1 165 ? 16.703 2.818 8.859 1 80.19 165 THR A O 1
ATOM 1226 N N . HIS A 1 166 ? 17 4.582 7.633 1 76.19 166 HIS A N 1
ATOM 1227 C CA . HIS A 1 166 ? 18.406 4.605 7.988 1 76.19 166 HIS A CA 1
ATOM 1228 C C . HIS A 1 166 ? 18.812 5.969 8.539 1 76.19 166 HIS A C 1
ATOM 1230 O O . HIS A 1 166 ? 19.906 6.113 9.102 1 76.19 166 HIS A O 1
ATOM 1236 N N . SER A 1 167 ? 17.953 6.852 8.406 1 78.06 167 SER A N 1
ATOM 1237 C CA . SER A 1 167 ? 18.281 8.219 8.789 1 78.06 167 SER A CA 1
ATOM 1238 C C . SER A 1 167 ? 17.891 8.508 10.234 1 78.06 167 SER A C 1
ATOM 1240 O O . SER A 1 167 ? 17.016 7.824 10.789 1 78.06 167 SER A O 1
ATOM 1242 N N . SER A 1 168 ? 18.641 9.5 10.648 1 84.44 168 SER A N 1
ATOM 1243 C CA . SER A 1 168 ? 18.281 9.977 11.977 1 84.44 168 SER A CA 1
ATOM 1244 C C . SER A 1 168 ? 17.359 11.188 11.898 1 84.44 168 SER A C 1
ATOM 1246 O O . SER A 1 168 ? 17.438 11.977 10.961 1 84.44 168 SER A O 1
ATOM 1248 N N . SER A 1 169 ? 16.578 11.219 12.914 1 90.94 169 SER A N 1
ATOM 1249 C CA . SER A 1 169 ? 15.688 12.375 13 1 90.94 169 SER A CA 1
ATOM 1250 C C . SER A 1 169 ? 16.406 13.578 13.586 1 90.94 169 SER A C 1
ATOM 1252 O O . SER A 1 169 ? 17.391 13.43 14.328 1 90.94 169 SER A O 1
ATOM 1254 N N . HIS A 1 170 ? 15.906 14.75 13.211 1 92.62 170 HIS A N 1
ATOM 1255 C CA . HIS A 1 170 ? 16.453 16.016 13.688 1 92.62 170 HIS A CA 1
ATOM 1256 C C . HIS A 1 170 ? 15.359 16.891 14.281 1 92.62 170 HIS A C 1
ATOM 1258 O O . HIS A 1 170 ? 14.203 16.828 13.859 1 92.62 170 HIS A O 1
ATOM 1264 N N . THR A 1 171 ? 15.812 17.641 15.242 1 93.06 171 THR A N 1
ATOM 1265 C CA . THR A 1 171 ? 14.867 18.594 15.82 1 93.06 171 THR A CA 1
ATOM 1266 C C . THR A 1 171 ? 14.711 19.812 14.914 1 93.06 171 THR A C 1
ATOM 1268 O O . THR A 1 171 ? 15.688 20.344 14.398 1 93.06 171 THR A O 1
ATOM 1271 N N . VAL A 1 172 ? 13.492 20.172 14.727 1 93.06 172 VAL A N 1
ATOM 1272 C CA . VAL A 1 172 ? 13.18 21.391 13.992 1 93.06 172 VAL A CA 1
ATOM 1273 C C . VAL A 1 172 ? 12.836 22.5 14.969 1 93.06 172 VAL A C 1
ATOM 1275 O O . VAL A 1 172 ? 11.906 22.375 15.773 1 93.06 172 VAL A O 1
ATOM 1278 N N . PRO A 1 173 ? 13.539 23.562 14.852 1 88.62 173 PRO A N 1
ATOM 1279 C CA . PRO A 1 173 ? 13.219 24.656 15.766 1 88.62 173 PRO A CA 1
ATOM 1280 C C . PRO A 1 173 ? 11.852 25.281 15.492 1 88.62 173 PRO A C 1
ATOM 1282 O O . PRO A 1 173 ? 11.586 25.719 14.367 1 88.62 173 PRO A O 1
ATOM 1285 N N . ALA A 1 174 ? 11.055 25.281 16.562 1 86.06 174 ALA A N 1
ATOM 1286 C CA . ALA A 1 174 ? 9.727 25.875 16.453 1 86.06 174 ALA A CA 1
ATOM 1287 C C . ALA A 1 174 ? 9.688 27.25 17.125 1 86.06 174 ALA A C 1
ATOM 1289 O O . ALA A 1 174 ? 10.43 27.5 18.078 1 86.06 174 ALA A O 1
ATOM 1290 N N . PRO A 1 175 ? 8.875 28.172 16.578 1 80.62 175 PRO A N 1
ATOM 1291 C CA . PRO A 1 175 ? 8.828 29.531 17.125 1 80.62 175 PRO A CA 1
ATOM 1292 C C . PRO A 1 175 ? 8.156 29.578 18.5 1 80.62 175 PRO A C 1
ATOM 1294 O O . PRO A 1 175 ? 8.227 30.609 19.188 1 80.62 175 PRO A O 1
ATOM 1297 N N . GLY A 1 176 ? 7.562 28.672 19.062 1 79 176 GLY A N 1
ATOM 1298 C CA . GLY A 1 176 ? 6.883 28.641 20.344 1 79 176 GLY A CA 1
ATOM 1299 C C . GLY A 1 176 ? 6.504 27.25 20.797 1 79 176 GLY A C 1
ATOM 1300 O O . GLY A 1 176 ? 6.863 26.266 20.141 1 79 176 GLY A O 1
ATOM 1301 N N . PRO A 1 177 ? 5.785 27.359 21.953 1 90.31 177 PRO A N 1
ATOM 1302 C CA . PRO A 1 177 ? 5.355 26.062 22.469 1 90.31 177 PRO A CA 1
ATOM 1303 C C . PRO A 1 177 ? 4.379 25.344 21.531 1 90.31 177 PRO A C 1
ATOM 1305 O O . PRO A 1 177 ? 3.469 25.969 20.984 1 90.31 177 PRO A O 1
ATOM 1308 N N . ILE A 1 178 ? 4.586 24.172 21.391 1 94.44 178 ILE A N 1
ATOM 1309 C CA . ILE A 1 178 ? 3.773 23.328 20.516 1 94.44 178 ILE A CA 1
ATOM 1310 C C . ILE A 1 178 ? 2.682 22.641 21.328 1 94.44 178 ILE A C 1
ATOM 1312 O O . ILE A 1 178 ? 2.961 22.047 22.375 1 94.44 178 ILE A O 1
ATOM 1316 N N . HIS A 1 179 ? 1.454 22.812 20.891 1 96.25 179 HIS A N 1
ATOM 1317 C CA . HIS A 1 179 ? 0.387 22.047 21.516 1 96.25 179 HIS A CA 1
ATOM 1318 C C . HIS A 1 179 ? 0.628 20.547 21.391 1 96.25 179 HIS A C 1
ATOM 1320 O O . HIS A 1 179 ? 0.85 20.047 20.281 1 96.25 179 HIS A O 1
ATOM 1326 N N . PRO A 1 180 ? 0.522 19.812 22.438 1 95.38 180 PRO A N 1
ATOM 1327 C CA . PRO A 1 180 ? 0.887 18.391 22.406 1 95.38 180 PRO A CA 1
ATOM 1328 C C . PRO A 1 180 ? -0.031 17.578 21.5 1 95.38 180 PRO A C 1
ATOM 1330 O O . PRO A 1 180 ? 0.362 16.516 21.016 1 95.38 180 PRO A O 1
ATOM 1333 N N . GLN A 1 181 ? -1.219 18.031 21.234 1 95.69 181 GLN A N 1
ATOM 1334 C CA . GLN A 1 181 ? -2.18 17.281 20.438 1 95.69 181 GLN A CA 1
ATOM 1335 C C . GLN A 1 181 ? -2.363 17.906 19.047 1 95.69 181 GLN A C 1
ATOM 1337 O O . GLN A 1 181 ? -3.393 17.703 18.406 1 95.69 181 GLN A O 1
ATOM 1342 N N . THR A 1 182 ? -1.38 18.703 18.656 1 96.75 182 THR A N 1
ATOM 1343 C CA . THR A 1 182 ? -1.475 19.391 17.375 1 96.75 182 THR A CA 1
ATOM 1344 C C . THR A 1 182 ? -1.452 18.406 16.219 1 96.75 182 THR A C 1
ATOM 1346 O O . THR A 1 182 ? -0.724 17.406 16.266 1 96.75 182 THR A O 1
ATOM 1349 N N . TYR A 1 183 ? -2.293 18.641 15.242 1 97.69 183 TYR A N 1
ATOM 1350 C CA . TYR A 1 183 ? -2.068 18.078 13.922 1 97.69 183 TYR A CA 1
ATOM 1351 C C . TYR A 1 183 ? -1.005 18.859 13.156 1 97.69 183 TYR A C 1
ATOM 1353 O O . TYR A 1 183 ? -0.738 20.016 13.477 1 97.69 183 TYR A O 1
ATOM 1361 N N . LEU A 1 184 ? -0.428 18.203 12.188 1 98.25 184 LEU A N 1
ATOM 1362 C CA . LEU A 1 184 ? 0.553 18.859 11.336 1 98.25 184 LEU A CA 1
ATOM 1363 C C . LEU A 1 184 ? 0.078 18.891 9.891 1 98.25 184 LEU A C 1
ATOM 1365 O O . LEU A 1 184 ? -0.68 18.031 9.453 1 98.25 184 LEU A O 1
ATOM 1369 N N . GLY A 1 185 ? 0.42 19.859 9.203 1 98.56 185 GLY A N 1
ATOM 1370 C CA . GLY A 1 185 ? 0.401 19.953 7.754 1 98.56 185 GLY A CA 1
ATOM 1371 C C . GLY A 1 185 ? 1.763 20.25 7.152 1 98.56 185 GLY A C 1
ATOM 1372 O O . GLY A 1 185 ? 2.551 21 7.734 1 98.56 185 GLY A O 1
ATOM 1373 N N . ALA A 1 186 ? 2.037 19.703 6.031 1 98.69 186 ALA A N 1
ATOM 1374 C CA . ALA A 1 186 ? 3.336 19.953 5.414 1 98.69 186 ALA A CA 1
ATOM 1375 C C . ALA A 1 186 ? 3.213 20.031 3.895 1 98.69 186 ALA A C 1
ATOM 1377 O O . ALA A 1 186 ? 2.338 19.406 3.299 1 98.69 186 ALA A O 1
ATOM 1378 N N . ALA A 1 187 ? 4.086 20.781 3.326 1 98 187 ALA A N 1
ATOM 1379 C CA . ALA A 1 187 ? 4.184 20.922 1.875 1 98 187 ALA A CA 1
ATOM 1380 C C . ALA A 1 187 ? 5.602 21.297 1.454 1 98 187 ALA A C 1
ATOM 1382 O O . ALA A 1 187 ? 6.32 21.953 2.207 1 98 187 ALA A O 1
ATOM 1383 N N . TYR A 1 188 ? 5.926 20.875 0.322 1 97.38 188 TYR A N 1
ATOM 1384 C CA . TYR A 1 188 ? 7.227 21.219 -0.253 1 97.38 188 TYR A CA 1
ATOM 1385 C C . TYR A 1 188 ? 7.07 22.141 -1.451 1 97.38 188 TYR A C 1
ATOM 1387 O O . TYR A 1 188 ? 6.281 21.875 -2.361 1 97.38 188 TYR A O 1
ATOM 1395 N N . GLY A 1 189 ? 7.723 23.203 -1.377 1 94.94 189 GLY A N 1
ATOM 1396 C CA . GLY A 1 189 ? 7.664 24.141 -2.484 1 94.94 189 GLY A CA 1
ATOM 1397 C C . GLY A 1 189 ? 8.469 25.406 -2.24 1 94.94 189 GLY A C 1
ATOM 1398 O O . GLY A 1 189 ? 9.234 25.484 -1.271 1 94.94 189 GLY A O 1
ATOM 1399 N N . LYS A 1 190 ? 8.359 26.266 -3.199 1 92.75 190 LYS A N 1
ATOM 1400 C CA . LYS A 1 190 ? 9.07 27.547 -3.109 1 92.75 190 LYS A CA 1
ATOM 1401 C C . LYS A 1 190 ? 8.102 28.703 -2.885 1 92.75 190 LYS A C 1
ATOM 1403 O O . LYS A 1 190 ? 7.203 28.938 -3.697 1 92.75 190 LYS A O 1
ATOM 1408 N N . LEU A 1 191 ? 8.352 29.312 -1.82 1 91.38 191 LEU A N 1
ATOM 1409 C CA . LEU A 1 191 ? 7.598 30.531 -1.565 1 91.38 191 LEU A CA 1
ATOM 1410 C C . LEU A 1 191 ? 8.141 31.688 -2.402 1 91.38 191 LEU A C 1
ATOM 1412 O O . LEU A 1 191 ? 9.336 31.75 -2.691 1 91.38 191 LEU A O 1
ATOM 1416 N N . GLY A 1 192 ? 7.273 32.594 -2.852 1 83 192 GLY A N 1
ATOM 1417 C CA . GLY A 1 192 ? 7.703 33.719 -3.654 1 83 192 GLY A CA 1
ATOM 1418 C C . GLY A 1 192 ? 8.852 34.5 -3.035 1 83 192 GLY A C 1
ATOM 1419 O O . GLY A 1 192 ? 9.695 35.031 -3.75 1 83 192 GLY A O 1
ATOM 1420 N N . SER A 1 193 ? 8.93 34.5 -1.799 1 79.19 193 SER A N 1
ATOM 1421 C CA . SER A 1 193 ? 9.945 35.25 -1.083 1 79.19 193 SER A CA 1
ATOM 1422 C C . SER A 1 193 ? 11.203 34.438 -0.842 1 79.19 193 SER A C 1
ATOM 1424 O O . SER A 1 193 ? 12.203 34.969 -0.342 1 79.19 193 SER A O 1
ATOM 1426 N N . SER A 1 194 ? 11.141 33.188 -1.237 1 82.31 194 SER A N 1
ATOM 1427 C CA . SER A 1 194 ? 12.258 32.312 -0.936 1 82.31 194 SER A CA 1
ATOM 1428 C C . SER A 1 194 ? 13.172 32.156 -2.145 1 82.31 194 SER A C 1
ATOM 1430 O O . SER A 1 194 ? 12.758 32.375 -3.281 1 82.31 194 SER A O 1
ATOM 1432 N N . SER A 1 195 ? 14.422 31.844 -1.917 1 83.56 195 SER A N 1
ATOM 1433 C CA . SER A 1 195 ? 15.406 31.641 -2.977 1 83.56 195 SER A CA 1
ATOM 1434 C C . SER A 1 195 ? 15.367 30.219 -3.51 1 83.56 195 SER A C 1
ATOM 1436 O O . SER A 1 195 ? 15.711 29.969 -4.668 1 83.56 195 SER A O 1
ATOM 1438 N N . SER A 1 196 ? 14.961 29.344 -2.605 1 91.44 196 SER A N 1
ATOM 1439 C CA . SER A 1 196 ? 14.977 27.938 -2.984 1 91.44 196 SER A CA 1
ATOM 1440 C C . SER A 1 196 ? 13.766 27.203 -2.422 1 91.44 196 SER A C 1
ATOM 1442 O O . SER A 1 196 ? 13.156 27.656 -1.451 1 91.44 196 SER A O 1
ATOM 1444 N N . PRO A 1 197 ? 13.375 26.125 -3.092 1 94.06 197 PRO A N 1
ATOM 1445 C CA . PRO A 1 197 ? 12.312 25.297 -2.527 1 94.06 197 PRO A CA 1
ATOM 1446 C C . PRO A 1 197 ? 12.711 24.672 -1.191 1 94.06 197 PRO A C 1
ATOM 1448 O O . PRO A 1 197 ? 13.891 24.406 -0.948 1 94.06 197 PRO A O 1
ATOM 1451 N N . ASP A 1 198 ? 11.711 24.469 -0.33 1 95.5 198 ASP A N 1
ATOM 1452 C CA . ASP A 1 198 ? 11.93 23.906 0.997 1 95.5 198 ASP A CA 1
ATOM 1453 C C . ASP A 1 198 ? 10.68 23.172 1.484 1 95.5 198 ASP A C 1
ATOM 1455 O O . ASP A 1 198 ? 9.625 23.219 0.844 1 95.5 198 ASP A O 1
ATOM 1459 N N . ALA A 1 199 ? 10.906 22.438 2.559 1 96.88 199 ALA A N 1
ATOM 1460 C CA . ALA A 1 199 ? 9.773 21.859 3.266 1 96.88 199 ALA A CA 1
ATOM 1461 C C . ALA A 1 199 ? 9.188 22.844 4.273 1 96.88 199 ALA A C 1
ATOM 1463 O O . ALA A 1 199 ? 9.914 23.422 5.078 1 96.88 199 ALA A O 1
ATOM 1464 N N . PHE A 1 200 ? 7.902 23.031 4.199 1 96.5 200 PHE A N 1
ATOM 1465 C CA . PHE A 1 200 ? 7.18 23.875 5.141 1 96.5 200 PHE A CA 1
ATOM 1466 C C . PHE A 1 200 ? 6.246 23.047 6.012 1 96.5 200 PHE A C 1
ATOM 1468 O O . PHE A 1 200 ? 5.613 22.109 5.527 1 96.5 200 PHE A O 1
ATOM 1475 N N . VAL A 1 201 ? 6.145 23.422 7.27 1 97.75 201 VAL A N 1
ATOM 1476 C CA . VAL A 1 201 ? 5.289 22.703 8.203 1 97.75 201 VAL A CA 1
ATOM 1477 C C . VAL A 1 201 ? 4.422 23.688 8.977 1 97.75 201 VAL A C 1
ATOM 1479 O O . VAL A 1 201 ? 4.859 24.812 9.281 1 97.75 201 VAL A O 1
ATOM 1482 N N . ALA A 1 202 ? 3.193 23.312 9.203 1 98 202 ALA A N 1
ATOM 1483 C CA . ALA A 1 202 ? 2.244 24.078 10.008 1 98 202 ALA A CA 1
ATOM 1484 C C . ALA A 1 202 ? 1.817 23.297 11.25 1 98 202 ALA A C 1
ATOM 1486 O O . ALA A 1 202 ? 1.609 22.094 11.188 1 98 202 ALA A O 1
ATOM 1487 N N . MET A 1 203 ? 1.665 24 12.328 1 97.75 203 MET A N 1
ATOM 1488 C CA . MET A 1 203 ? 1.261 23.391 13.594 1 97.75 203 MET A CA 1
ATOM 1489 C C . MET A 1 203 ? 0.52 24.391 14.469 1 97.75 203 MET A C 1
ATOM 1491 O O . MET A 1 203 ? 0.577 25.594 14.227 1 97.75 203 MET A O 1
ATOM 1495 N N . GLN A 1 204 ? -0.112 23.828 15.469 1 97.56 204 GLN A N 1
ATOM 1496 C CA . GLN A 1 204 ? -0.875 24.656 16.391 1 97.56 204 GLN A CA 1
ATOM 1497 C C . GLN A 1 204 ? -0.137 24.844 17.703 1 97.56 204 GLN A C 1
ATOM 1499 O O . GLN A 1 204 ? 0.445 23.891 18.234 1 97.56 204 GLN A O 1
ATOM 1504 N N . ASP A 1 205 ? -0.228 26.016 18.219 1 96.19 205 ASP A N 1
ATOM 1505 C CA . ASP A 1 205 ? 0.365 26.266 19.531 1 96.19 205 ASP A CA 1
ATOM 1506 C C . ASP A 1 205 ? -0.677 26.141 20.641 1 96.19 205 ASP A C 1
ATOM 1508 O O . ASP A 1 205 ? -1.806 25.703 20.391 1 96.19 205 ASP A O 1
ATOM 1512 N N . ASN A 1 206 ? -0.307 26.484 21.828 1 94.38 206 ASN A N 1
ATOM 1513 C CA . ASN A 1 206 ? -1.169 26.312 23 1 94.38 206 ASN A CA 1
ATOM 1514 C C . ASN A 1 206 ? -2.234 27.406 23.062 1 94.38 206 ASN A C 1
ATOM 1516 O O . ASN A 1 206 ? -3.156 27.328 23.875 1 94.38 206 ASN A O 1
ATOM 1520 N N . HIS A 1 207 ? -2.166 28.375 22.219 1 94.44 207 HIS A N 1
ATOM 1521 C CA . HIS A 1 207 ? -3.113 29.484 22.219 1 94.44 207 HIS A CA 1
ATOM 1522 C C . HIS A 1 207 ? -4.02 29.438 21 1 94.44 207 HIS A C 1
ATOM 1524 O O . HIS A 1 207 ? -4.578 30.469 20.594 1 94.44 207 HIS A O 1
ATOM 1530 N N . ASP A 1 208 ? -4.066 28.312 20.312 1 95.69 208 ASP A N 1
ATOM 1531 C CA . ASP A 1 208 ? -4.977 28 19.203 1 95.69 208 ASP A CA 1
ATOM 1532 C C . ASP A 1 208 ? -4.598 28.766 17.938 1 95.69 208 ASP A C 1
ATOM 1534 O O . ASP A 1 208 ? -5.457 29.062 17.109 1 95.69 208 ASP A O 1
ATOM 1538 N N . HIS A 1 209 ? -3.338 29.141 17.891 1 96.06 209 HIS A N 1
ATOM 1539 C CA . HIS A 1 209 ? -2.832 29.75 16.656 1 96.06 209 HIS A CA 1
ATOM 1540 C C . HIS A 1 209 ? -2.004 28.734 15.852 1 96.06 209 HIS A C 1
ATOM 1542 O O . HIS A 1 209 ? -1.387 27.844 16.438 1 96.06 209 HIS A O 1
ATOM 1548 N N . ILE A 1 210 ? -2.057 28.969 14.578 1 97.62 210 ILE A N 1
ATOM 1549 C CA . ILE A 1 210 ? -1.274 28.109 13.703 1 97.62 210 ILE A CA 1
ATOM 1550 C C . ILE A 1 210 ? 0.003 28.828 13.273 1 97.62 210 ILE A C 1
ATOM 1552 O O . ILE A 1 210 ? -0.041 29.984 12.867 1 97.62 210 ILE A O 1
ATOM 1556 N N . HIS A 1 211 ? 1.034 28.172 13.414 1 96.69 211 HIS A N 1
ATOM 1557 C CA . HIS A 1 211 ? 2.334 28.641 12.945 1 96.69 211 HIS A CA 1
ATOM 1558 C C . HIS A 1 211 ? 2.779 27.875 11.703 1 96.69 211 HIS A C 1
ATOM 1560 O O . HIS A 1 211 ? 2.566 26.656 11.609 1 96.69 211 HIS A O 1
ATOM 1566 N N . VAL A 1 212 ? 3.404 28.609 10.797 1 96.56 212 VAL A N 1
ATOM 1567 C CA . VAL A 1 212 ? 4.004 28.016 9.594 1 96.56 212 VAL A CA 1
ATOM 1568 C C . VAL A 1 212 ? 5.488 28.375 9.539 1 96.56 212 VAL A C 1
ATOM 1570 O O . VAL A 1 212 ? 5.871 29.516 9.773 1 96.56 212 VAL A O 1
ATOM 1573 N N . PHE A 1 213 ? 6.281 27.422 9.227 1 93.31 213 PHE A N 1
ATOM 1574 C CA . PHE A 1 213 ? 7.703 27.734 9.133 1 93.31 213 PHE A CA 1
ATOM 1575 C C . PHE A 1 213 ? 8.422 26.719 8.25 1 93.31 213 PHE A C 1
ATOM 1577 O O . PHE A 1 213 ? 7.895 25.641 7.973 1 93.31 213 PHE A O 1
ATOM 1584 N N . SER A 1 214 ? 9.586 27.094 7.754 1 93.19 214 SER A N 1
ATOM 1585 C CA . SER A 1 214 ? 10.398 26.266 6.871 1 93.19 214 SER A CA 1
ATOM 1586 C C . SER A 1 214 ? 11.375 25.406 7.664 1 93.19 214 SER A C 1
ATOM 1588 O O . SER A 1 214 ? 11.758 25.75 8.781 1 93.19 214 SER A O 1
ATOM 1590 N N . GLN A 1 215 ? 11.695 24.328 7.078 1 92.62 215 GLN A N 1
ATOM 1591 C CA . GLN A 1 215 ? 12.594 23.391 7.742 1 92.62 215 GLN A CA 1
ATOM 1592 C C . GLN A 1 215 ? 14.016 23.938 7.785 1 92.62 215 GLN A C 1
ATOM 1594 O O . GLN A 1 215 ? 14.711 23.797 8.797 1 92.62 215 GLN A O 1
ATOM 1599 N N . HIS A 1 216 ? 14.445 24.609 6.707 1 87.88 216 HIS A N 1
ATOM 1600 C CA . HIS A 1 216 ? 15.867 24.938 6.605 1 87.88 216 HIS A CA 1
ATOM 1601 C C . HIS A 1 216 ? 16.078 26.438 6.48 1 87.88 216 HIS A C 1
ATOM 1603 O O . HIS A 1 216 ? 17.141 26.953 6.855 1 87.88 216 HIS A O 1
ATOM 1609 N N . GLU A 1 217 ? 15.18 27.234 5.941 1 81.06 217 GLU A N 1
ATOM 1610 C CA . GLU A 1 217 ? 15.406 28.625 5.574 1 81.06 217 GLU A CA 1
ATOM 1611 C C . GLU A 1 217 ? 15.07 29.562 6.727 1 81.06 217 GLU A C 1
ATOM 1613 O O . GLU A 1 217 ? 15.117 30.781 6.574 1 81.06 217 GLU A O 1
ATOM 1618 N N . GLU A 1 218 ? 14.68 29.125 7.809 1 82.5 218 GLU A N 1
ATOM 1619 C CA . GLU A 1 218 ? 14.359 29.922 8.992 1 82.5 218 GLU A CA 1
ATOM 1620 C C . GLU A 1 218 ? 13.203 30.875 8.719 1 82.5 218 GLU A C 1
ATOM 1622 O O . GLU A 1 218 ? 13.195 32 9.227 1 82.5 218 GLU A O 1
ATOM 1627 N N . LEU A 1 219 ? 12.453 30.578 7.809 1 87.19 219 LEU A N 1
ATOM 1628 C CA . LEU A 1 219 ? 11.219 31.328 7.59 1 87.19 219 LEU A CA 1
ATOM 1629 C C . LEU A 1 219 ? 10.125 30.859 8.555 1 87.19 219 LEU A C 1
ATOM 1631 O O . LEU A 1 219 ? 9.961 29.656 8.781 1 87.19 219 LEU A O 1
ATOM 1635 N N . SER A 1 220 ? 9.438 31.906 9.148 1 91.88 220 SER A N 1
ATOM 1636 C CA . SER A 1 220 ? 8.367 31.562 10.078 1 91.88 220 SER A CA 1
ATOM 1637 C C . SER A 1 220 ? 7.281 32.625 10.086 1 91.88 220 SER A C 1
ATOM 1639 O O . SER A 1 220 ? 7.559 33.812 9.828 1 91.88 220 SER A O 1
ATOM 1641 N N . GLY A 1 221 ? 6.086 32.188 10.297 1 93.81 221 GLY A N 1
ATOM 1642 C CA . GLY A 1 221 ? 4.945 33.062 10.43 1 93.81 221 GLY A CA 1
ATOM 1643 C C . GLY A 1 221 ? 3.783 32.438 11.18 1 93.81 221 GLY A C 1
ATOM 1644 O O . GLY A 1 221 ? 3.738 31.234 11.352 1 93.81 221 GLY A O 1
ATOM 1645 N N . ARG A 1 222 ? 2.943 33.375 11.617 1 95.38 222 ARG A N 1
ATOM 1646 C CA . ARG A 1 222 ? 1.746 32.938 12.344 1 95.38 222 ARG A CA 1
ATOM 1647 C C . ARG A 1 222 ? 0.483 33.375 11.602 1 95.38 222 ARG A C 1
ATOM 1649 O O . ARG A 1 222 ? 0.406 34.5 11.109 1 95.38 222 ARG A O 1
ATOM 1656 N N . ILE A 1 223 ? -0.424 32.469 11.531 1 96.5 223 ILE A N 1
ATOM 1657 C CA . ILE A 1 223 ? -1.725 32.844 10.992 1 96.5 223 ILE A CA 1
ATOM 1658 C C . ILE A 1 223 ? -2.479 33.688 12.016 1 96.5 223 ILE A C 1
ATOM 1660 O O . ILE A 1 223 ? -2.619 33.312 13.172 1 96.5 223 ILE A O 1
ATOM 1664 N N . LYS A 1 224 ? -2.986 34.812 11.656 1 95.06 224 LYS A N 1
ATOM 1665 C CA . LYS A 1 224 ? -3.549 35.812 12.555 1 95.06 224 LYS A CA 1
ATOM 1666 C C . LYS A 1 224 ? -4.832 35.281 13.211 1 95.06 224 LYS A C 1
ATOM 1668 O O . LYS A 1 224 ? -5.082 35.562 14.391 1 95.06 224 LYS A O 1
ATOM 1673 N N . ASP A 1 225 ? -5.621 34.594 12.477 1 95.38 225 ASP A N 1
ATOM 1674 C CA . ASP A 1 225 ? -6.91 34.125 12.977 1 95.38 225 ASP A CA 1
ATOM 1675 C C . ASP A 1 225 ? -6.742 32.875 13.836 1 95.38 225 ASP A C 1
ATOM 1677 O O . ASP A 1 225 ? -5.875 32.031 13.57 1 95.38 225 ASP A O 1
ATOM 1681 N N . SER A 1 226 ? -7.578 32.75 14.812 1 95.06 226 SER A N 1
ATOM 1682 C CA . SER A 1 226 ? -7.531 31.594 15.688 1 95.06 226 SER A CA 1
ATOM 1683 C C . SER A 1 226 ? -8.141 30.359 15.016 1 95.06 226 SER A C 1
ATOM 1685 O O . SER A 1 226 ? -8.945 30.5 14.094 1 95.06 226 SER A O 1
ATOM 1687 N N . ALA A 1 227 ? -7.73 29.266 15.5 1 97.69 227 ALA A N 1
ATOM 1688 C CA . ALA A 1 227 ? -8.211 27.969 15.008 1 97.69 227 ALA A CA 1
ATOM 1689 C C . ALA A 1 227 ? -8.953 27.203 16.094 1 97.69 227 ALA A C 1
ATOM 1691 O O . ALA A 1 227 ? -8.797 27.516 17.281 1 97.69 227 ALA A O 1
ATOM 1692 N N . MET A 1 228 ? -9.766 26.281 15.664 1 96.94 228 MET A N 1
ATOM 1693 C CA . MET A 1 228 ? -10.305 25.312 16.609 1 96.94 228 MET A CA 1
ATOM 1694 C C . MET A 1 228 ? -9.188 24.547 17.297 1 96.94 228 MET A C 1
ATOM 1696 O O . MET A 1 228 ? -8.18 24.203 16.672 1 96.94 228 MET A O 1
ATOM 1700 N N . LYS A 1 229 ? -9.453 24.297 18.578 1 94.69 229 LYS A N 1
ATOM 1701 C CA . LYS A 1 229 ? -8.469 23.484 19.297 1 94.69 229 LYS A CA 1
ATOM 1702 C C . LYS A 1 229 ? -8.258 22.141 18.625 1 94.69 229 LYS A C 1
ATOM 1704 O O . LYS A 1 229 ? -9.227 21.469 18.234 1 94.69 229 LYS A O 1
ATOM 1709 N N . THR A 1 230 ? -6.992 21.75 18.391 1 94.94 230 THR A N 1
ATOM 1710 C CA . THR A 1 230 ? -6.613 20.484 17.766 1 94.94 230 THR A CA 1
ATOM 1711 C C . THR A 1 230 ? -7.18 20.391 16.359 1 94.94 230 THR A C 1
ATOM 1713 O O . THR A 1 230 ? -7.727 19.359 15.969 1 94.94 230 THR A O 1
ATOM 1716 N N . THR A 1 231 ? -7.074 21.547 15.703 1 97.25 231 THR A N 1
ATOM 1717 C CA . THR A 1 231 ? -7.578 21.625 14.336 1 97.25 231 THR A CA 1
ATOM 1718 C C . THR A 1 231 ? -6.738 20.766 13.398 1 97.25 231 THR A C 1
ATOM 1720 O O . THR A 1 231 ? -5.516 20.719 13.523 1 97.25 231 THR A O 1
ATOM 1723 N N . PRO A 1 232 ? -7.438 20.016 12.469 1 97.38 232 PRO A N 1
ATOM 1724 C CA . PRO A 1 232 ? -6.648 19.438 11.383 1 97.38 232 PRO A CA 1
ATOM 1725 C C . PRO A 1 232 ? -6.023 20.484 10.477 1 97.38 232 PRO A C 1
ATOM 1727 O O . PRO A 1 232 ? -6.551 21.594 10.352 1 97.38 232 PRO A O 1
ATOM 1730 N N . ILE A 1 233 ? -4.891 20.188 9.883 1 98.62 233 ILE A N 1
ATOM 1731 C CA . ILE A 1 233 ? -4.18 21.141 9.039 1 98.62 233 ILE A CA 1
ATOM 1732 C C . ILE A 1 233 ? -3.77 20.469 7.734 1 98.62 233 ILE A C 1
ATOM 1734 O O . ILE A 1 233 ? -3.25 19.344 7.742 1 98.62 233 ILE A O 1
ATOM 1738 N N . ALA A 1 234 ? -4.023 21.062 6.656 1 98.62 234 ALA A N 1
ATOM 1739 C CA . ALA A 1 234 ? -3.518 20.641 5.352 1 98.62 234 ALA A CA 1
ATOM 1740 C C . ALA A 1 234 ? -2.748 21.766 4.672 1 98.62 234 ALA A C 1
ATOM 1742 O O . ALA A 1 234 ? -3.189 22.922 4.684 1 98.62 234 ALA A O 1
ATOM 1743 N N . CYS A 1 235 ? -1.63 21.5 4.137 1 98.44 235 CYS A N 1
ATOM 1744 C CA . CYS A 1 235 ? -0.815 22.453 3.395 1 98.44 235 CYS A CA 1
ATOM 1745 C C . CYS A 1 235 ? -0.644 22.031 1.945 1 98.44 235 CYS A C 1
ATOM 1747 O O . CYS A 1 235 ? -0.469 20.828 1.668 1 98.44 235 CYS A O 1
ATOM 1749 N N . VAL A 1 236 ? -0.669 23.016 1.106 1 97.31 236 VAL A N 1
ATOM 1750 C CA . VAL A 1 236 ? -0.445 22.703 -0.302 1 97.31 236 VAL A CA 1
ATOM 1751 C C . VAL A 1 236 ? 0.113 23.938 -1.016 1 97.31 236 VAL A C 1
ATOM 1753 O O . VAL A 1 236 ? -0.28 25.062 -0.719 1 97.31 236 VAL A O 1
ATOM 1756 N N . PHE A 1 237 ? 1.023 23.734 -1.902 1 94.81 237 PHE A N 1
ATOM 1757 C CA . PHE A 1 237 ? 1.522 24.812 -2.75 1 94.81 237 PHE A CA 1
ATOM 1758 C C . PHE A 1 237 ? 0.747 24.875 -4.059 1 94.81 237 PHE A C 1
ATOM 1760 O O . PHE A 1 237 ? 0.486 23.844 -4.684 1 94.81 237 PHE A O 1
ATOM 1767 N N . VAL A 1 238 ? 0.384 25.938 -4.414 1 93.62 238 VAL A N 1
ATOM 1768 C CA . VAL A 1 238 ? -0.063 26.266 -5.766 1 93.62 238 VAL A CA 1
ATOM 1769 C C . VAL A 1 238 ? 0.843 27.328 -6.363 1 93.62 238 VAL A C 1
ATOM 1771 O O . VAL A 1 238 ? 0.798 28.5 -5.953 1 93.62 238 VAL A O 1
ATOM 1774 N N . GLY A 1 239 ? 1.668 26.875 -7.309 1 89.31 239 GLY A N 1
ATOM 1775 C CA . GLY A 1 239 ? 2.744 27.766 -7.703 1 89.31 239 GLY A CA 1
ATOM 1776 C C . GLY A 1 239 ? 3.672 28.141 -6.559 1 89.31 239 GLY A C 1
ATOM 1777 O O . GLY A 1 239 ? 4.18 27.25 -5.863 1 89.31 239 GLY A O 1
ATOM 1778 N N . SER A 1 240 ? 3.812 29.453 -6.371 1 91 240 SER A N 1
ATOM 1779 C CA . SER A 1 240 ? 4.688 29.938 -5.309 1 91 240 SER A CA 1
ATOM 1780 C C . SER A 1 240 ? 3.887 30.375 -4.09 1 91 240 SER A C 1
ATOM 1782 O O . SER A 1 240 ? 4.383 31.125 -3.254 1 91 240 SER A O 1
ATOM 1784 N N . THR A 1 241 ? 2.697 29.984 -4.023 1 93.19 241 THR A N 1
ATOM 1785 C CA . THR A 1 241 ? 1.809 30.328 -2.922 1 93.19 241 THR A CA 1
ATOM 1786 C C . THR A 1 241 ? 1.541 29.125 -2.039 1 93.19 241 THR A C 1
ATOM 1788 O O . THR A 1 241 ? 1.153 28.062 -2.533 1 93.19 241 THR A O 1
ATOM 1791 N N . LEU A 1 242 ? 1.747 29.297 -0.777 1 95.88 242 LEU A N 1
ATOM 1792 C CA . LEU A 1 242 ? 1.424 28.25 0.186 1 95.88 242 LEU A CA 1
ATOM 1793 C C . LEU A 1 242 ? 0.034 28.469 0.776 1 95.88 242 LEU A C 1
ATOM 1795 O O . LEU A 1 242 ? -0.252 29.531 1.33 1 95.88 242 LEU A O 1
ATOM 1799 N N . LEU A 1 243 ? -0.763 27.5 0.602 1 96.94 243 LEU A N 1
ATOM 1800 C CA . LEU A 1 243 ? -2.098 27.516 1.19 1 96.94 243 LEU A CA 1
ATOM 1801 C C . LEU A 1 243 ? -2.17 26.609 2.41 1 96.94 243 LEU A C 1
ATOM 1803 O O . LEU A 1 243 ? -1.64 25.5 2.391 1 96.94 243 LEU A O 1
ATOM 1807 N N . VAL A 1 244 ? -2.779 27.125 3.439 1 98.44 244 VAL A N 1
ATOM 1808 C CA . VAL A 1 244 ? -3.012 26.359 4.656 1 98.44 244 VAL A CA 1
ATOM 1809 C C . VAL A 1 244 ? -4.508 26.297 4.957 1 98.44 244 VAL A C 1
ATOM 1811 O O . VAL A 1 244 ? -5.16 27.344 5.098 1 98.44 244 VAL A O 1
ATOM 1814 N N . TYR A 1 245 ? -5.004 25.078 5.047 1 98.62 245 TYR A N 1
ATOM 1815 C CA . TYR A 1 245 ? -6.406 24.859 5.387 1 98.62 245 TYR A CA 1
ATOM 1816 C C . TYR A 1 245 ? -6.547 24.344 6.809 1 98.62 245 TYR A C 1
ATOM 1818 O O . TYR A 1 245 ? -5.762 23.5 7.246 1 98.62 245 TYR A O 1
ATOM 1826 N N . TYR A 1 246 ? -7.504 24.828 7.488 1 98.56 246 TYR A N 1
ATOM 1827 C CA . TYR A 1 246 ? -7.781 24.422 8.867 1 98.56 246 TYR A CA 1
ATOM 1828 C C . TYR A 1 246 ? -9.219 24.75 9.25 1 98.56 246 TYR A C 1
ATOM 1830 O O . TYR A 1 246 ? -9.977 25.281 8.445 1 98.56 246 TYR A O 1
ATOM 1838 N N . LEU A 1 247 ? -9.578 24.344 10.477 1 98.12 247 LEU A N 1
ATOM 1839 C CA . LEU A 1 247 ? -10.914 24.625 10.977 1 98.12 247 LEU A CA 1
ATOM 1840 C C . LEU A 1 247 ? -10.891 25.781 11.977 1 98.12 247 LEU A C 1
ATOM 1842 O O . LEU A 1 247 ? -10.078 25.781 12.906 1 98.12 247 LEU A O 1
ATOM 1846 N N . GLY A 1 248 ? -11.781 26.75 11.758 1 97.69 248 GLY A N 1
ATOM 1847 C CA . GLY A 1 248 ? -11.938 27.828 12.711 1 97.69 248 GLY A CA 1
ATOM 1848 C C . GLY A 1 248 ? -12.734 27.438 13.945 1 97.69 248 GLY A C 1
ATOM 1849 O O . GLY A 1 248 ? -13.297 26.344 14 1 97.69 248 GLY A O 1
ATOM 1850 N N . PRO A 1 249 ? -12.727 28.312 14.875 1 95.88 249 PRO A N 1
ATOM 1851 C CA . PRO A 1 249 ? -13.516 28.016 16.078 1 95.88 249 PRO A CA 1
ATOM 1852 C C . PRO A 1 249 ? -15 27.812 15.773 1 95.88 249 PRO A C 1
ATOM 1854 O O . PRO A 1 249 ? -15.555 28.516 14.914 1 95.88 249 PRO A O 1
ATOM 1857 N N . VAL A 1 250 ? -15.508 26.922 16.516 1 93.38 250 VAL A N 1
ATOM 1858 C CA . VAL A 1 250 ? -16.938 26.672 16.375 1 93.38 250 VAL A CA 1
ATOM 1859 C C . VAL A 1 250 ? -17.719 27.969 16.641 1 93.38 250 VAL A C 1
ATOM 1861 O O . VAL A 1 250 ? -17.406 28.703 17.594 1 93.38 250 VAL A O 1
ATOM 1864 N N . GLY A 1 251 ? -18.734 28.25 15.828 1 89.94 251 GLY A N 1
ATOM 1865 C CA . GLY A 1 251 ? -19.594 29.422 16.031 1 89.94 251 GLY A CA 1
ATOM 1866 C C . GLY A 1 251 ? -19.141 30.625 15.242 1 89.94 251 GLY A C 1
ATOM 1867 O O . GLY A 1 251 ? -19.828 31.656 15.219 1 89.94 251 GLY A O 1
ATOM 1868 N N . THR A 1 252 ? -18 30.578 14.594 1 91.81 252 THR A N 1
ATOM 1869 C CA . THR A 1 252 ? -17.484 31.734 13.867 1 91.81 252 THR A CA 1
ATOM 1870 C C . THR A 1 252 ? -17.922 31.703 12.406 1 91.81 252 THR A C 1
ATOM 1872 O O . THR A 1 252 ? -17.734 32.656 11.68 1 91.81 252 THR A O 1
ATOM 1875 N N . GLY A 1 253 ? -18.453 30.641 11.977 1 89.88 253 GLY A N 1
ATOM 1876 C CA . GLY A 1 253 ? -18.938 30.5 10.609 1 89.88 253 GLY A CA 1
ATOM 1877 C C . GLY A 1 253 ? -20.453 30.5 10.516 1 89.88 253 GLY A C 1
ATOM 1878 O O . GLY A 1 253 ? -21.125 31.062 11.375 1 89.88 253 GLY A O 1
ATOM 1879 N N . SER A 1 254 ? -20.922 29.969 9.406 1 87.75 254 SER A N 1
ATOM 1880 C CA . SER A 1 254 ? -22.359 29.953 9.141 1 87.75 254 SER A CA 1
ATOM 1881 C C . SER A 1 254 ? -23.094 29 10.078 1 87.75 254 SER A C 1
ATOM 1883 O O . SER A 1 254 ? -24.266 29.203 10.383 1 87.75 254 SER A O 1
ATOM 1885 N N . SER A 1 255 ? -22.422 28 10.492 1 87.56 255 SER A N 1
ATOM 1886 C CA . SER A 1 255 ? -23 27.047 11.43 1 87.56 255 SER A CA 1
ATOM 1887 C C . SER A 1 255 ? -22.672 27.406 12.875 1 87.56 255 SER A C 1
ATOM 1889 O O . SER A 1 255 ? -21.547 27.828 13.172 1 87.56 255 SER A O 1
ATOM 1891 N N . THR A 1 256 ? -23.625 27.172 13.766 1 88.69 256 THR A N 1
ATOM 1892 C CA . THR A 1 256 ? -23.391 27.453 15.18 1 88.69 256 THR A CA 1
ATOM 1893 C C . THR A 1 256 ? -22.828 26.234 15.891 1 88.69 256 THR A C 1
ATOM 1895 O O . THR A 1 256 ? -22.297 26.344 17 1 88.69 256 THR A O 1
ATOM 1898 N N . SER A 1 257 ? -22.938 25.109 15.266 1 90.06 257 SER A N 1
ATOM 1899 C CA . SER A 1 257 ? -22.609 23.875 15.969 1 90.06 257 SER A CA 1
ATOM 1900 C C . SER A 1 257 ? -21.328 23.25 15.422 1 90.06 257 SER A C 1
ATOM 1902 O O . SER A 1 257 ? -20.75 22.359 16.047 1 90.06 257 SER A O 1
ATOM 1904 N N . TYR A 1 258 ? -20.906 23.734 14.242 1 92.56 258 TYR A N 1
ATOM 1905 C CA . TYR A 1 258 ? -19.75 23.125 13.602 1 92.56 258 TYR A CA 1
ATOM 1906 C C . TYR A 1 258 ? -18.734 24.172 13.188 1 92.56 258 TYR A C 1
ATOM 1908 O O . TYR A 1 258 ? -19.078 25.344 13 1 92.56 258 TYR A O 1
ATOM 1916 N N . PRO A 1 259 ? -17.5 23.719 13.094 1 95.62 259 PRO A N 1
ATOM 1917 C CA . PRO A 1 259 ? -16.453 24.688 12.727 1 95.62 259 PRO A CA 1
ATOM 1918 C C . PRO A 1 259 ? -16.469 25.047 11.242 1 95.62 259 PRO A C 1
ATOM 1920 O O . PRO A 1 259 ? -16.844 24.219 10.406 1 95.62 259 PRO A O 1
ATOM 1923 N N . PRO A 1 260 ? -16.109 26.234 10.945 1 97.06 260 PRO A N 1
ATOM 1924 C CA . PRO A 1 260 ? -15.945 26.594 9.531 1 97.06 260 PRO A CA 1
ATOM 1925 C C . PRO A 1 260 ? -14.594 26.156 8.969 1 97.06 260 PRO A C 1
ATOM 1927 O O . PRO A 1 260 ? -13.609 26.078 9.703 1 97.06 260 PRO A O 1
ATOM 1930 N N . LEU A 1 261 ? -14.594 25.891 7.68 1 97.56 261 LEU A N 1
ATOM 1931 C CA . LEU A 1 261 ? -13.344 25.688 6.957 1 97.56 261 LEU A CA 1
ATOM 1932 C C . LEU A 1 261 ? -12.672 27.016 6.637 1 97.56 261 LEU A C 1
ATOM 1934 O O . LEU A 1 261 ? -13.336 27.953 6.172 1 97.56 261 LEU A O 1
ATOM 1938 N N . ARG A 1 262 ? -11.375 27.109 6.898 1 98.19 262 ARG A N 1
ATOM 1939 C CA . ARG A 1 262 ? -10.617 28.328 6.641 1 98.19 262 ARG A CA 1
ATOM 1940 C C . ARG A 1 262 ? -9.438 28.062 5.715 1 98.19 262 ARG A C 1
ATOM 1942 O O . ARG A 1 262 ? -8.883 26.953 5.715 1 98.19 262 ARG A O 1
ATOM 1949 N N . ARG A 1 263 ? -9.102 29.078 5.008 1 97.75 263 ARG A N 1
ATOM 1950 C CA . ARG A 1 263 ? -7.914 29.078 4.156 1 97.75 263 ARG A CA 1
ATOM 1951 C C . ARG A 1 263 ? -7 30.25 4.477 1 97.75 263 ARG A C 1
ATOM 1953 O O . ARG A 1 263 ? -7.434 31.406 4.449 1 97.75 263 ARG A O 1
ATOM 1960 N N . ALA A 1 264 ? -5.824 29.953 4.801 1 97.31 264 ALA A N 1
ATOM 1961 C CA . ALA A 1 264 ? -4.781 30.969 4.926 1 97.31 264 ALA A CA 1
ATOM 1962 C C . ALA A 1 264 ? -3.871 30.984 3.703 1 97.31 264 ALA A C 1
ATOM 1964 O O . ALA A 1 264 ? -3.6 29.922 3.117 1 97.31 264 ALA A O 1
ATOM 1965 N N . VAL A 1 265 ? -3.375 32.125 3.342 1 95.38 265 VAL A N 1
ATOM 1966 C CA . VAL A 1 265 ? -2.586 32.281 2.125 1 95.38 265 VAL A CA 1
ATOM 1967 C C . VAL A 1 265 ? -1.25 32.938 2.455 1 95.38 265 VAL A C 1
ATOM 1969 O O . VAL A 1 265 ? -1.217 34.031 3.016 1 95.38 265 VAL A O 1
ATOM 1972 N N . ALA A 1 266 ? -0.226 32.25 2.152 1 93.62 266 ALA A N 1
ATOM 1973 C CA . ALA A 1 266 ? 1.113 32.812 2.18 1 93.62 266 ALA A CA 1
ATOM 1974 C C . ALA A 1 266 ? 1.691 32.938 0.773 1 93.62 266 ALA A C 1
ATOM 1976 O O . ALA A 1 266 ? 2.109 31.938 0.183 1 93.62 266 ALA A O 1
ATOM 1977 N N . GLY A 1 267 ? 1.738 34.094 0.225 1 85.06 267 GLY A N 1
ATOM 1978 C CA . GLY A 1 267 ? 2.195 34.312 -1.135 1 85.06 267 GLY A CA 1
ATOM 1979 C C . GLY A 1 267 ? 3.443 35.188 -1.201 1 85.06 267 GLY A C 1
ATOM 1980 O O . GLY A 1 267 ? 4.438 34.906 -0.533 1 85.06 267 GLY A O 1
ATOM 1981 N N . LYS A 1 268 ? 3.291 36.219 -2.018 1 76.81 268 LYS A N 1
ATOM 1982 C CA . LYS A 1 268 ? 4.406 37.125 -2.316 1 76.81 268 LYS A CA 1
ATOM 1983 C C . LYS A 1 268 ? 4.898 37.844 -1.054 1 76.81 268 LYS A C 1
ATOM 1985 O O . LYS A 1 268 ? 6.086 38.125 -0.932 1 76.81 268 LYS A O 1
ATOM 1990 N N . GLY A 1 269 ? 4.051 38 -0.169 1 76.38 269 GLY A N 1
ATOM 1991 C CA . GLY A 1 269 ? 4.43 38.688 1.055 1 76.38 269 GLY A CA 1
ATOM 1992 C C . GLY A 1 269 ? 5.133 37.781 2.053 1 76.38 269 GLY A C 1
ATOM 1993 O O . GLY A 1 269 ? 5.598 38.25 3.096 1 76.38 269 GLY A O 1
ATOM 1994 N N . GLY A 1 270 ? 5.312 36.594 1.66 1 85.25 270 GLY A N 1
ATOM 1995 C CA . GLY A 1 270 ? 5.984 35.656 2.549 1 85.25 270 GLY A CA 1
ATOM 1996 C C . GLY A 1 270 ? 5.125 35.25 3.719 1 85.25 270 GLY A C 1
ATOM 1997 O O . GLY A 1 270 ? 3.914 35.062 3.57 1 85.25 270 GLY A O 1
ATOM 1998 N N . LEU A 1 271 ? 5.824 34.969 4.918 1 91.19 271 LEU A N 1
ATOM 1999 C CA . LEU A 1 271 ? 5.125 34.406 6.066 1 91.19 271 LEU A CA 1
ATOM 2000 C C . LEU A 1 271 ? 4.867 35.469 7.121 1 91.19 271 LEU A C 1
ATOM 2002 O O . LEU A 1 271 ? 4.375 35.156 8.211 1 91.19 271 LEU A O 1
ATOM 2006 N N . GLY A 1 272 ? 5.145 36.656 6.84 1 84.88 272 GLY A N 1
ATOM 2007 C CA . GLY A 1 272 ? 5.066 37.75 7.828 1 84.88 272 GLY A CA 1
ATOM 2008 C C . GLY A 1 272 ? 3.641 38.156 8.148 1 84.88 272 GLY A C 1
ATOM 2009 O O . GLY A 1 272 ? 3.367 38.656 9.234 1 84.88 272 GLY A O 1
ATOM 2010 N N . ASP A 1 273 ? 2.674 38.156 7.301 1 83.69 273 ASP A N 1
ATOM 2011 C CA . ASP A 1 273 ? 1.292 38.562 7.508 1 83.69 273 ASP A CA 1
ATOM 2012 C C . ASP A 1 273 ? 0.316 37.594 6.832 1 83.69 273 ASP A C 1
ATOM 2014 O O . ASP A 1 273 ? -0.29 37.938 5.812 1 83.69 273 ASP A O 1
ATOM 2018 N N . ILE A 1 274 ? 0.07 36.531 7.566 1 92.5 274 ILE A N 1
ATOM 2019 C CA . ILE A 1 274 ? -0.779 35.5 6.941 1 92.5 274 ILE A CA 1
ATOM 2020 C C . ILE A 1 274 ? -2.213 35.656 7.445 1 92.5 274 ILE A C 1
ATOM 2022 O O . ILE A 1 274 ? -2.473 35.531 8.648 1 92.5 274 ILE A O 1
ATOM 2026 N N . HIS A 1 275 ? -3.059 36 6.559 1 89.75 275 HIS A N 1
ATOM 2027 C CA . HIS A 1 275 ? -4.48 36.094 6.875 1 89.75 275 HIS A CA 1
ATOM 2028 C C . HIS A 1 275 ? -5.238 34.906 6.305 1 89.75 275 HIS A C 1
ATOM 2030 O O . HIS A 1 275 ? -4.785 34.25 5.352 1 89.75 275 HIS A O 1
ATOM 2036 N N . SER A 1 276 ? -6.324 34.625 7.047 1 95.12 276 SER A N 1
ATOM 2037 C CA . SER A 1 276 ? -7.16 33.562 6.543 1 95.12 276 SER A CA 1
ATOM 2038 C C . SER A 1 276 ? -8.602 34.031 6.332 1 95.12 276 SER A C 1
ATOM 2040 O O . SER A 1 276 ? -9 35.062 6.84 1 95.12 276 SER A O 1
ATOM 2042 N N . GLU A 1 277 ? -9.305 33.375 5.527 1 95.31 277 GLU A N 1
ATOM 2043 C CA . GLU A 1 277 ? -10.719 33.625 5.273 1 95.31 277 GLU A CA 1
ATOM 2044 C C . GLU A 1 277 ? -11.547 32.344 5.465 1 95.31 277 GLU A C 1
ATOM 2046 O O . GLU A 1 277 ? -11.039 31.234 5.324 1 95.31 277 GLU A O 1
ATOM 2051 N N . ILE A 1 278 ? -12.789 32.531 5.82 1 96.62 278 ILE A N 1
ATOM 2052 C CA . ILE A 1 278 ? -13.742 31.406 5.934 1 96.62 278 ILE A CA 1
ATOM 2053 C C . ILE A 1 278 ? -14.266 31.047 4.551 1 96.62 278 ILE A C 1
ATOM 2055 O O . ILE A 1 278 ? -14.609 31.922 3.754 1 96.62 278 ILE A O 1
ATOM 2059 N N . LEU A 1 279 ? -14.273 29.812 4.289 1 95.75 279 LEU A N 1
ATOM 2060 C CA . LEU A 1 279 ? -14.836 29.312 3.039 1 95.75 279 LEU A CA 1
ATOM 2061 C C . LEU A 1 279 ? -16.281 28.875 3.234 1 95.75 279 LEU A C 1
ATOM 2063 O O . LEU A 1 279 ? -16.562 27.688 3.385 1 95.75 279 LEU A O 1
ATOM 2067 N N . ASP A 1 280 ? -17.172 29.734 3.029 1 91.75 280 ASP A N 1
ATOM 2068 C CA . ASP A 1 280 ? -18.578 29.531 3.383 1 91.75 280 ASP A CA 1
ATOM 2069 C C . ASP A 1 280 ? -19.266 28.609 2.389 1 91.75 280 ASP A C 1
ATOM 2071 O O . ASP A 1 280 ? -20.281 27.984 2.715 1 91.75 280 ASP A O 1
ATOM 2075 N N . ASP A 1 281 ? -18.766 28.516 1.206 1 90.81 281 ASP A N 1
ATOM 2076 C CA . ASP A 1 281 ? -19.375 27.672 0.181 1 90.81 281 ASP A CA 1
ATOM 2077 C C . ASP A 1 281 ? -19.016 26.203 0.385 1 90.81 281 ASP A C 1
ATOM 2079 O O . ASP A 1 281 ? -19.625 25.312 -0.217 1 90.81 281 ASP A O 1
ATOM 2083 N N . ALA A 1 282 ? -18.031 25.969 1.224 1 92.81 282 ALA A N 1
ATOM 2084 C CA . ALA A 1 282 ? -17.609 24.594 1.464 1 92.81 282 ALA A CA 1
ATOM 2085 C C . ALA A 1 282 ? -18.594 23.859 2.365 1 92.81 282 ALA A C 1
ATOM 2087 O O . ALA A 1 282 ? -19.125 24.438 3.314 1 92.81 282 ALA A O 1
ATOM 2088 N N . PRO A 1 283 ? -18.812 22.516 2.041 1 91.94 283 PRO A N 1
ATOM 2089 C CA . PRO A 1 283 ? -19.594 21.75 3.01 1 91.94 283 PRO A CA 1
ATOM 2090 C C . PRO A 1 283 ? -19.016 21.812 4.422 1 91.94 283 PRO A C 1
ATOM 2092 O O . PRO A 1 283 ? -17.797 21.812 4.594 1 91.94 283 PRO A O 1
ATOM 2095 N N . THR A 1 284 ? -19.875 21.875 5.395 1 92.56 284 THR A N 1
ATOM 2096 C CA . THR A 1 284 ? -19.453 22.062 6.781 1 92.56 284 THR A CA 1
ATOM 2097 C C . THR A 1 284 ? -18.719 20.812 7.281 1 92.56 284 THR A C 1
ATOM 2099 O O . THR A 1 284 ? -19.25 19.703 7.242 1 92.56 284 THR A O 1
ATOM 2102 N N . PRO A 1 285 ? -17.5 21.031 7.789 1 94.25 285 PRO A N 1
ATOM 2103 C CA . PRO A 1 285 ? -16.719 19.875 8.258 1 94.25 285 PRO A CA 1
ATOM 2104 C C . PRO A 1 285 ? -17.188 19.359 9.617 1 94.25 285 PRO A C 1
ATOM 2106 O O . PRO A 1 285 ? -17.672 20.141 10.438 1 94.25 285 PRO A O 1
ATOM 2109 N N . ALA A 1 286 ? -16.953 18.031 9.797 1 91.5 286 ALA A N 1
ATOM 2110 C CA . ALA A 1 286 ? -17.078 17.453 11.133 1 91.5 286 ALA A CA 1
ATOM 2111 C C . ALA A 1 286 ? -15.93 17.891 12.031 1 91.5 286 ALA A C 1
ATOM 2113 O O . ALA A 1 286 ? -14.859 18.266 11.547 1 91.5 286 ALA A O 1
ATOM 2114 N N . VAL A 1 287 ? -16.109 17.766 13.297 1 85.94 287 VAL A N 1
ATOM 2115 C CA . VAL A 1 287 ? -15.109 18.172 14.273 1 85.94 287 VAL A CA 1
ATOM 2116 C C . VAL A 1 287 ? -13.961 17.172 14.281 1 85.94 287 VAL A C 1
ATOM 2118 O O . VAL A 1 287 ? -12.805 17.531 14.508 1 85.94 287 VAL A O 1
ATOM 2121 N N . LEU A 1 288 ? -14.266 15.969 14.086 1 86.69 288 LEU A N 1
ATOM 2122 C CA . LEU A 1 288 ? -13.273 14.906 14.188 1 86.69 288 LEU A CA 1
ATOM 2123 C C . LEU A 1 288 ? -12.891 14.391 12.805 1 86.69 288 LEU A C 1
ATOM 2125 O O . LEU A 1 288 ? -13.25 13.266 12.438 1 86.69 288 LEU A O 1
ATOM 2129 N N . THR A 1 289 ? -12.164 15.195 12.047 1 92.69 289 THR A N 1
ATOM 2130 C CA . THR A 1 289 ? -11.711 14.852 10.703 1 92.69 289 THR A CA 1
ATOM 2131 C C . THR A 1 289 ? -10.312 15.383 10.445 1 92.69 289 THR A C 1
ATOM 2133 O O . THR A 1 289 ? -9.938 16.438 10.953 1 92.69 289 THR A O 1
ATOM 2136 N N . GLN A 1 290 ? -9.562 14.648 9.695 1 95.88 290 GLN A N 1
ATOM 2137 C CA . GLN A 1 290 ? -8.391 15.242 9.055 1 95.88 290 GLN A CA 1
ATOM 2138 C C . GLN A 1 290 ? -8.781 15.977 7.77 1 95.88 290 GLN A C 1
ATOM 2140 O O . GLN A 1 290 ? -9.906 15.836 7.289 1 95.88 290 GLN A O 1
ATOM 2145 N N . LEU A 1 291 ? -7.828 16.781 7.305 1 97.12 291 LEU A N 1
ATOM 2146 C CA . LEU A 1 291 ? -7.973 17.469 6.027 1 97.12 291 LEU A CA 1
ATOM 2147 C C . LEU A 1 291 ? -6.91 17 5.035 1 97.12 291 LEU A C 1
ATOM 2149 O O . LEU A 1 291 ? -5.75 16.812 5.41 1 97.12 291 LEU A O 1
ATOM 2153 N N . ALA A 1 292 ? -7.34 16.766 3.889 1 97.31 292 ALA A N 1
ATOM 2154 C CA . ALA A 1 292 ? -6.418 16.531 2.779 1 97.31 292 ALA A CA 1
ATOM 2155 C C . ALA A 1 292 ? -6.609 17.578 1.684 1 97.31 292 ALA A C 1
ATOM 2157 O O . ALA A 1 292 ? -7.738 17.984 1.382 1 97.31 292 ALA A O 1
ATOM 2158 N N . ALA A 1 293 ? -5.535 18.031 1.097 1 97.06 293 ALA A N 1
ATOM 2159 C CA . ALA A 1 293 ? -5.586 19.047 0.052 1 97.06 293 ALA A CA 1
ATOM 2160 C C . ALA A 1 293 ? -4.66 18.688 -1.108 1 97.06 293 ALA A C 1
ATOM 2162 O O . ALA A 1 293 ? -3.512 18.297 -0.896 1 97.06 293 ALA A O 1
ATOM 2163 N N . LEU A 1 294 ? -5.215 18.844 -2.311 1 95.19 294 LEU A N 1
ATOM 2164 C CA . LEU A 1 294 ? -4.457 18.594 -3.531 1 95.19 294 LEU A CA 1
ATOM 2165 C C . LEU A 1 294 ? -4.551 19.781 -4.48 1 95.19 294 LEU A C 1
ATOM 2167 O O . LEU A 1 294 ? -5.637 20.312 -4.70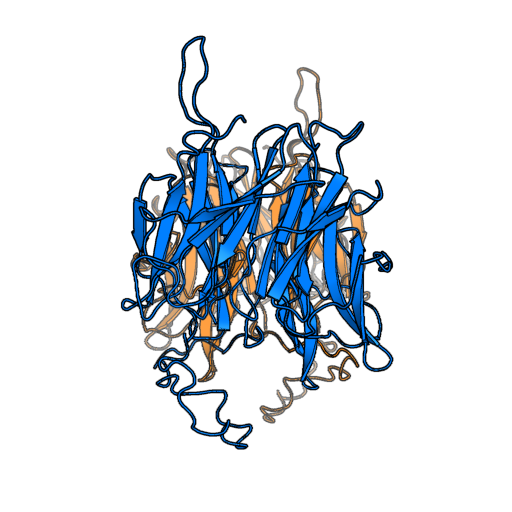7 1 95.19 294 LEU A O 1
ATOM 2171 N N . ALA A 1 295 ? -3.422 20.094 -5.012 1 92.5 295 ALA A N 1
ATOM 2172 C CA . ALA A 1 295 ? -3.455 21.094 -6.086 1 92.5 295 ALA A CA 1
ATOM 2173 C C . ALA A 1 295 ? -3.924 20.453 -7.395 1 92.5 295 ALA A C 1
ATOM 2175 O O . ALA A 1 295 ? -3.449 19.391 -7.781 1 92.5 295 ALA A O 1
ATOM 2176 N N . VAL A 1 296 ? -4.91 20.969 -8.055 1 83.62 296 VAL A N 1
ATOM 2177 C CA . VAL A 1 296 ? -5.445 20.5 -9.328 1 83.62 296 VAL A CA 1
ATOM 2178 C C . VAL A 1 296 ? -4.988 21.438 -10.453 1 83.62 296 VAL A C 1
ATOM 2180 O O . VAL A 1 296 ? -5.125 22.656 -10.344 1 83.62 296 VAL A O 1
ATOM 2183 N N . GLU A 1 297 ? -4.176 20.797 -11.484 1 68.25 297 GLU A N 1
ATOM 2184 C CA . GLU A 1 297 ? -3.816 21.641 -12.625 1 68.25 297 GLU A CA 1
ATOM 2185 C C . GLU A 1 297 ? -4.961 21.719 -13.625 1 68.25 297 GLU A C 1
ATOM 2187 O O . GLU A 1 297 ? -5.574 20.703 -13.961 1 68.25 297 GLU A O 1
ATOM 2192 N N . GLY A 1 298 ? -5.848 22.516 -13.672 1 53.81 298 GLY A N 1
ATOM 2193 C CA . GLY A 1 298 ? -6.988 22.672 -14.555 1 53.81 298 GLY A CA 1
ATOM 2194 C C . GLY A 1 298 ? -6.711 22.25 -15.984 1 53.81 298 GLY A C 1
ATOM 2195 O O . GLY A 1 298 ? -5.559 22.234 -16.422 1 53.81 298 GLY A O 1
ATOM 2196 N N . ALA A 1 299 ? -7.387 21.234 -16.656 1 39.09 299 ALA A N 1
ATOM 2197 C CA . ALA A 1 299 ? -7.457 20.906 -18.078 1 39.09 299 ALA A CA 1
ATOM 2198 C C . ALA A 1 299 ? -7.406 22.172 -18.938 1 39.09 299 ALA A C 1
ATOM 2200 O O . ALA A 1 299 ? -7.684 22.125 -20.141 1 39.09 299 ALA A O 1
ATOM 2201 N N . GLY A 1 300 ? -7.504 23.422 -18.688 1 35.22 300 GLY A N 1
ATOM 2202 C CA . GLY A 1 300 ? -7.73 24.328 -19.812 1 35.22 300 GLY A CA 1
ATOM 2203 C C . GLY A 1 300 ? -6.648 24.25 -20.859 1 35.22 300 GLY A C 1
ATOM 2204 O O . GLY A 1 300 ? -5.457 24.234 -20.547 1 35.22 300 GLY A O 1
ATOM 2205 N N . GLY A 1 301 ? -6.762 23.656 -22.156 1 33.78 301 GLY A N 1
ATOM 2206 C CA . GLY A 1 301 ? -6.133 23.891 -23.453 1 33.78 301 GLY A CA 1
ATOM 2207 C C . GLY A 1 301 ? -5.402 25.234 -23.516 1 33.78 301 GLY A C 1
ATOM 2208 O O . GLY A 1 301 ? -4.277 25.297 -24.016 1 33.78 301 GLY A O 1
ATOM 2209 N N . GLY A 1 302 ? -6.219 26.391 -24.109 1 33.19 302 GLY A N 1
ATOM 2210 C CA . GLY A 1 302 ? -5.656 27.578 -24.75 1 33.19 302 GLY A CA 1
ATOM 2211 C C . GLY A 1 302 ? -4.602 28.266 -23.891 1 33.19 302 GLY A C 1
ATOM 2212 O O . GLY A 1 302 ? -4.402 27.906 -22.734 1 33.19 302 GLY A O 1
ATOM 2213 N N . GLY A 1 303 ? -4.086 29.531 -24.406 1 34.34 303 GLY A N 1
ATOM 2214 C CA . GLY A 1 303 ? -3.17 30.594 -24.016 1 34.34 303 GLY A CA 1
ATOM 2215 C C . GLY A 1 303 ? -3.152 30.828 -22.516 1 34.34 303 GLY A C 1
ATOM 2216 O O . GLY A 1 303 ? -2.082 30.953 -21.922 1 34.34 303 GLY A O 1
ATOM 2217 N N . GLY A 1 304 ? -4.207 31.672 -22.062 1 34.66 304 GLY A N 1
ATOM 2218 C CA . GLY A 1 304 ? -4.191 32.531 -20.891 1 34.66 304 GLY A CA 1
ATOM 2219 C C . GLY A 1 304 ? -4.145 31.766 -19.594 1 34.66 304 GLY A C 1
ATOM 2220 O O . GLY A 1 304 ? -4.047 30.547 -19.594 1 34.66 304 GLY A O 1
ATOM 2221 N N . GLY A 1 305 ? -4.676 32.375 -18.25 1 39.16 305 GLY A N 1
ATOM 2222 C CA . GLY A 1 305 ? -4.645 32.25 -16.797 1 39.16 305 GLY A CA 1
ATOM 2223 C C . GLY A 1 305 ? -5.281 30.984 -16.297 1 39.16 305 GLY A C 1
ATOM 2224 O O . GLY A 1 305 ? -6.426 31 -15.844 1 39.16 305 GLY A O 1
ATOM 2225 N N . GLU A 1 306 ? -5.398 29.844 -16.922 1 47.12 306 GLU A N 1
ATOM 2226 C CA . GLU A 1 306 ? -6.219 28.688 -16.547 1 47.12 306 GLU A CA 1
ATOM 2227 C C . GLU A 1 306 ? -6.043 28.328 -15.078 1 47.12 306 GLU A C 1
ATOM 2229 O O . GLU A 1 306 ? -4.914 28.25 -14.586 1 47.12 306 GLU A O 1
ATOM 2234 N N . GLY A 1 307 ? -7.02 28.5 -14.133 1 58.38 307 GLY A N 1
ATOM 2235 C CA . GLY A 1 307 ? -7.168 28.688 -12.703 1 58.38 307 GLY A CA 1
ATOM 2236 C C . GLY A 1 307 ? -6.762 27.469 -11.891 1 58.38 307 GLY A C 1
ATOM 2237 O O . GLY A 1 307 ? -7.008 26.344 -12.305 1 58.38 307 GLY A O 1
ATOM 2238 N N . LYS A 1 308 ? -5.73 27.422 -11.211 1 81 308 LYS A N 1
ATOM 2239 C CA . LYS A 1 308 ? -5.293 26.469 -10.195 1 81 308 LYS A CA 1
ATOM 2240 C C . LYS A 1 308 ? -6.305 26.375 -9.055 1 81 308 LYS A C 1
ATOM 2242 O O . LYS A 1 308 ? -6.93 27.359 -8.688 1 81 308 LYS A O 1
ATOM 2247 N N . MET A 1 309 ? -6.766 25.203 -8.93 1 90.38 309 MET A N 1
ATOM 2248 C CA . MET A 1 309 ? -7.715 24.938 -7.852 1 90.38 309 MET A CA 1
ATOM 2249 C C . MET A 1 309 ? -7.137 23.938 -6.852 1 90.38 309 MET A C 1
ATOM 2251 O O . MET A 1 309 ? -6.059 23.391 -7.074 1 90.38 309 MET A O 1
ATOM 2255 N N . VAL A 1 310 ? -7.844 23.938 -5.777 1 94.62 310 VAL A N 1
ATOM 2256 C CA . VAL A 1 310 ? -7.449 22.969 -4.762 1 94.62 310 VAL A CA 1
ATOM 2257 C C . VAL A 1 310 ? -8.633 22.062 -4.441 1 94.62 310 VAL A C 1
ATOM 2259 O O . VAL A 1 310 ? -9.742 22.531 -4.195 1 94.62 310 VAL A O 1
ATOM 2262 N N . GLU A 1 311 ? -8.391 20.828 -4.535 1 94.31 311 GLU A N 1
ATOM 2263 C CA . GLU A 1 311 ? -9.383 19.859 -4.098 1 94.31 311 GLU A CA 1
ATOM 2264 C C . GLU A 1 311 ? -9.18 19.469 -2.637 1 94.31 311 GLU A C 1
ATOM 2266 O O . GLU A 1 311 ? -8.086 19.047 -2.248 1 94.31 311 GLU A O 1
ATOM 2271 N N . LEU A 1 312 ? -10.211 19.625 -1.829 1 96.19 312 LEU A N 1
ATOM 2272 C CA . LEU A 1 312 ? -10.172 19.297 -0.409 1 96.19 312 LEU A CA 1
ATOM 2273 C C . LEU A 1 312 ? -11.016 18.062 -0.114 1 96.19 312 LEU A C 1
ATOM 2275 O O . LEU A 1 312 ? -12.086 17.891 -0.704 1 96.19 312 LEU A O 1
ATOM 2279 N N . MET A 1 313 ? -10.547 17.266 0.78 1 95.12 313 MET A N 1
ATOM 2280 C CA . MET A 1 313 ? -11.281 16.094 1.251 1 95.12 313 MET A CA 1
ATOM 2281 C C . MET A 1 313 ? -11.367 16.078 2.773 1 95.12 313 MET A C 1
ATOM 2283 O O . MET A 1 313 ? -10.367 16.266 3.459 1 95.12 313 MET A O 1
ATOM 2287 N N . TYR A 1 314 ? -12.461 15.875 3.295 1 95.06 314 TYR A N 1
ATOM 2288 C CA . TYR A 1 314 ? -12.711 15.773 4.727 1 95.06 314 TYR A CA 1
ATOM 2289 C C . TYR A 1 314 ? -14.078 15.156 5 1 95.06 314 TYR A C 1
ATOM 2291 O O . TYR A 1 314 ? -14.836 14.867 4.066 1 95.06 314 TYR A O 1
ATOM 2299 N N . VAL A 1 315 ? -14.312 14.852 6.25 1 93.44 315 VAL A N 1
ATOM 2300 C CA . VAL A 1 315 ? -15.609 14.32 6.645 1 93.44 315 VAL A CA 1
ATOM 2301 C C . VAL A 1 315 ? -16.594 15.469 6.887 1 93.44 315 VAL A C 1
ATOM 2303 O O . VAL A 1 315 ? -16.281 16.406 7.629 1 93.44 315 VAL A O 1
ATOM 2306 N N . GLN A 1 316 ? -17.672 15.367 6.242 1 91.88 316 GLN A N 1
ATOM 2307 C CA . GLN A 1 316 ? -18.703 16.375 6.426 1 91.88 316 GLN A CA 1
ATOM 2308 C C . GLN A 1 316 ? -19.5 16.141 7.707 1 91.88 316 GLN A C 1
ATOM 2310 O O . GLN A 1 316 ? -19.734 14.984 8.086 1 91.88 316 GLN A O 1
ATOM 2315 N N . ALA A 1 317 ? -19.922 17.219 8.234 1 88.06 317 ALA A N 1
ATOM 2316 C CA . ALA A 1 317 ? -20.734 17.141 9.445 1 88.06 317 ALA A CA 1
ATOM 2317 C C . ALA A 1 317 ? -22.094 16.516 9.148 1 88.06 317 ALA A C 1
ATOM 2319 O O . ALA A 1 317 ? -22.531 16.484 7.996 1 88.06 317 ALA A O 1
ATOM 2320 N N . GLU A 1 318 ? -22.844 15.953 10.164 1 75.88 318 GLU A N 1
ATOM 2321 C CA . GLU A 1 318 ? -24.203 15.414 10.211 1 75.88 318 GLU A CA 1
ATOM 2322 C C . GLU A 1 318 ? -24.281 14.07 9.508 1 75.88 318 GLU A C 1
ATOM 2324 O O . GLU A 1 318 ? -24.859 13.117 10.039 1 75.88 318 GLU A O 1
ATOM 2329 N N . GLU A 1 319 ? -23.672 13.953 8.25 1 69.25 319 GLU A N 1
ATOM 2330 C CA . GLU A 1 319 ? -23.875 12.695 7.531 1 69.25 319 GLU A CA 1
ATOM 2331 C C . GLU A 1 319 ? -22.641 11.797 7.648 1 69.25 319 GLU A C 1
ATOM 2333 O O . GLU A 1 319 ? -22.672 10.648 7.195 1 69.25 319 GLU A O 1
ATOM 2338 N N . ASN A 1 320 ? -21.656 12.148 8.328 1 75.69 320 ASN A N 1
ATOM 2339 C CA . ASN A 1 320 ? -20.422 11.375 8.453 1 75.69 320 ASN A CA 1
ATOM 2340 C C . ASN A 1 320 ? -19.969 10.812 7.109 1 75.69 320 ASN A C 1
ATOM 2342 O O . ASN A 1 320 ? -19.672 9.617 7.004 1 75.69 320 ASN A O 1
ATOM 2346 N N . GLU A 1 321 ? -20.047 11.57 6.094 1 84.44 321 GLU A N 1
ATOM 2347 C CA . GLU A 1 321 ? -19.641 11.234 4.73 1 84.44 321 GLU A CA 1
ATOM 2348 C C . GLU A 1 321 ? -18.375 11.969 4.336 1 84.44 321 GLU A C 1
ATOM 2350 O O . GLU A 1 321 ? -18.141 13.102 4.77 1 84.44 321 GLU A O 1
ATOM 2355 N N . LEU A 1 322 ? -17.656 11.25 3.576 1 89.81 322 LEU A N 1
ATOM 2356 C CA . LEU A 1 322 ? -16.5 11.914 2.986 1 89.81 322 LEU A CA 1
ATOM 2357 C C . LEU A 1 322 ? -16.922 12.836 1.851 1 89.81 322 LEU A C 1
ATOM 2359 O O . LEU A 1 322 ? -17.766 12.477 1.032 1 89.81 322 LEU A O 1
ATOM 2363 N N . VAL A 1 323 ? -16.375 13.977 1.89 1 91.75 323 VAL A N 1
ATOM 2364 C CA . VAL A 1 323 ? -16.688 14.938 0.833 1 91.75 323 VAL A CA 1
ATOM 2365 C C . VAL A 1 323 ? -15.391 15.359 0.132 1 91.75 323 VAL A C 1
ATOM 2367 O O . VAL A 1 323 ? -14.352 15.5 0.772 1 91.75 323 VAL A O 1
ATOM 2370 N N . SER A 1 324 ? -15.508 15.484 -1.122 1 92.19 324 SER A N 1
ATOM 2371 C CA . SER A 1 324 ? -14.516 16.188 -1.937 1 92.19 324 SER A CA 1
ATOM 2372 C C . SER A 1 324 ? -15.062 17.5 -2.463 1 92.19 324 SER A C 1
ATOM 2374 O O . SER A 1 324 ? -16.141 17.547 -3.061 1 92.19 324 SER A O 1
ATOM 2376 N N . TRP A 1 325 ? -14.32 18.562 -2.18 1 92.94 325 TRP A N 1
ATOM 2377 C CA . TRP A 1 325 ? -14.75 19.906 -2.557 1 92.94 325 TRP A CA 1
ATOM 2378 C C . TRP A 1 325 ? -13.609 20.688 -3.203 1 92.94 325 TRP A C 1
ATOM 2380 O O . TRP A 1 325 ? -12.469 20.641 -2.73 1 92.94 325 TRP A O 1
ATOM 2390 N N . VAL A 1 326 ? -13.992 21.469 -4.215 1 92.5 326 VAL A N 1
ATOM 2391 C CA . VAL A 1 326 ? -12.977 22.219 -4.945 1 92.5 326 VAL A CA 1
ATOM 2392 C C . VAL A 1 326 ? -13.016 23.688 -4.527 1 92.5 326 VAL A C 1
ATOM 2394 O O . VAL A 1 326 ? -14.055 24.328 -4.621 1 92.5 326 VAL A O 1
ATOM 2397 N N . ASP A 1 327 ? -11.938 24.125 -3.979 1 93.69 327 ASP A N 1
ATOM 2398 C CA . ASP A 1 327 ? -11.719 25.562 -3.766 1 93.69 327 ASP A CA 1
ATOM 2399 C C . ASP A 1 327 ? -11.258 26.234 -5.051 1 93.69 327 ASP A C 1
ATOM 2401 O O . ASP A 1 327 ? -10.133 26.016 -5.504 1 93.69 327 ASP A O 1
ATOM 2405 N N . PRO A 1 328 ? -12.031 27.094 -5.578 1 90.12 328 PRO A N 1
ATOM 2406 C CA . PRO A 1 328 ? -11.656 27.719 -6.852 1 90.12 328 PRO A CA 1
ATOM 2407 C C . PRO A 1 328 ? -10.562 28.781 -6.691 1 90.12 328 PRO A C 1
ATOM 2409 O O . PRO A 1 328 ? -10.055 29.297 -7.688 1 90.12 328 PRO A O 1
ATOM 2412 N N . LEU A 1 329 ? -10.211 29.062 -5.441 1 91.19 329 LEU A N 1
ATOM 2413 C CA . LEU A 1 329 ? -9.172 30.031 -5.141 1 91.19 329 LEU A CA 1
ATOM 2414 C C . LEU A 1 329 ? -9.508 31.391 -5.742 1 91.19 329 LEU A C 1
ATOM 2416 O O . LEU A 1 329 ? -8.648 32.031 -6.344 1 91.19 329 LEU A O 1
ATOM 2420 N N . GLU A 1 330 ? -10.711 31.656 -5.566 1 84 330 GLU A N 1
ATOM 2421 C CA . GLU A 1 330 ? -11.117 32.969 -6.043 1 84 330 GLU A CA 1
ATOM 2422 C C . GLU A 1 330 ? -10.406 34.094 -5.277 1 84 330 GLU A C 1
ATOM 2424 O O . GLU A 1 330 ? -10.297 34.031 -4.051 1 84 330 GLU A O 1
ATOM 2429 N N . ASN A 1 331 ? -9.828 35.062 -5.871 1 80.38 331 ASN A N 1
ATOM 2430 C CA . ASN A 1 331 ? -9.188 36.25 -5.297 1 80.38 331 ASN A CA 1
ATOM 2431 C C . ASN A 1 331 ? -7.828 35.906 -4.695 1 80.38 331 ASN A C 1
ATOM 2433 O O . ASN A 1 331 ? -7.355 36.594 -3.793 1 80.38 331 ASN A O 1
ATOM 2437 N N . VAL A 1 332 ? -7.383 34.812 -4.93 1 85.94 332 VAL A N 1
ATOM 2438 C CA . VAL A 1 332 ? -6.047 34.438 -4.48 1 85.94 332 VAL A CA 1
ATOM 2439 C C . VAL A 1 332 ? -5.062 34.531 -5.645 1 85.94 332 VAL A C 1
ATOM 2441 O O . VAL A 1 332 ? -5.305 34 -6.727 1 85.94 332 VAL A O 1
ATOM 2444 N N . ASP A 1 333 ? -4.035 35.281 -5.504 1 79.81 333 ASP A N 1
ATOM 2445 C CA . ASP A 1 333 ? -2.998 35.438 -6.523 1 79.81 333 ASP A CA 1
ATOM 2446 C C . ASP A 1 333 ? -2.045 34.25 -6.504 1 79.81 333 ASP A C 1
ATOM 2448 O O . ASP A 1 333 ? -1.236 34.094 -5.586 1 79.81 333 ASP A O 1
ATOM 2452 N N . VAL A 1 334 ? -2.232 33.312 -7.406 1 80.38 334 VAL A N 1
ATOM 2453 C CA . VAL A 1 334 ? -1.388 32.125 -7.453 1 80.38 334 VAL A CA 1
ATOM 2454 C C . VAL A 1 334 ? -0.555 32.125 -8.734 1 80.38 334 VAL A C 1
ATOM 2456 O O . VAL A 1 334 ? -0.972 32.688 -9.75 1 80.38 334 VAL A O 1
ATOM 2459 N N . MET B 1 1 ? 6.312 -20.391 6.008 1 79.62 1 MET B N 1
ATOM 2460 C CA . MET B 1 1 ? 6.484 -20.125 4.586 1 79.62 1 MET B CA 1
ATOM 2461 C C . MET B 1 1 ? 6.512 -18.625 4.32 1 79.62 1 MET B C 1
ATOM 2463 O O . MET B 1 1 ? 5.75 -17.859 4.93 1 79.62 1 MET B O 1
ATOM 2467 N N . THR B 1 2 ? 7.457 -18.297 3.438 1 85.81 2 THR B N 1
ATOM 2468 C CA . THR B 1 2 ? 7.605 -16.891 3.07 1 85.81 2 THR B CA 1
ATOM 2469 C C . THR B 1 2 ? 6.883 -16.594 1.759 1 85.81 2 THR B C 1
ATOM 2471 O O . THR B 1 2 ? 7.18 -17.203 0.729 1 85.81 2 THR B O 1
ATOM 2474 N N . ALA B 1 3 ? 5.922 -15.797 1.872 1 94.56 3 ALA B N 1
ATOM 2475 C CA . ALA B 1 3 ? 5.223 -15.305 0.688 1 94.56 3 ALA B CA 1
ATOM 2476 C C . ALA B 1 3 ? 6.051 -14.242 -0.033 1 94.56 3 ALA B C 1
ATOM 2478 O O . ALA B 1 3 ? 6.68 -13.398 0.605 1 94.56 3 ALA B O 1
ATOM 2479 N N . ILE B 1 4 ? 6.082 -14.359 -1.326 1 95.94 4 ILE B N 1
ATOM 2480 C CA . ILE B 1 4 ? 6.863 -13.438 -2.139 1 95.94 4 ILE B CA 1
ATOM 2481 C C . ILE B 1 4 ? 6.109 -13.125 -3.432 1 95.94 4 ILE B C 1
ATOM 2483 O O . ILE B 1 4 ? 5.543 -14.023 -4.059 1 95.94 4 ILE B O 1
ATOM 2487 N N . THR B 1 5 ? 6.102 -11.93 -3.812 1 97.69 5 THR B N 1
ATOM 2488 C CA . THR B 1 5 ? 5.633 -11.508 -5.129 1 97.69 5 THR B CA 1
ATOM 2489 C C . THR B 1 5 ? 6.379 -10.266 -5.598 1 97.69 5 THR B C 1
ATOM 2491 O O . THR B 1 5 ? 6.977 -9.547 -4.789 1 97.69 5 THR B O 1
ATOM 2494 N N . SER B 1 6 ? 6.43 -10.094 -6.832 1 96.69 6 SER B N 1
ATOM 2495 C CA . SER B 1 6 ? 7.141 -8.953 -7.398 1 96.69 6 SER B CA 1
ATOM 2496 C C . SER B 1 6 ? 6.414 -8.398 -8.617 1 96.69 6 SER B C 1
ATOM 2498 O O . SER B 1 6 ? 5.641 -9.109 -9.266 1 96.69 6 SER B O 1
ATOM 2500 N N . ILE B 1 7 ? 6.672 -7.168 -8.859 1 96.75 7 ILE B N 1
ATOM 2501 C CA . ILE B 1 7 ? 6.062 -6.484 -9.992 1 96.75 7 ILE B CA 1
ATOM 2502 C C . ILE B 1 7 ? 6.934 -5.305 -10.414 1 96.75 7 ILE B C 1
ATOM 2504 O O . ILE B 1 7 ? 7.5 -4.609 -9.562 1 96.75 7 ILE B O 1
ATOM 2508 N N . PRO B 1 8 ? 7.07 -5.082 -11.688 1 94.25 8 PRO B N 1
ATOM 2509 C CA . PRO B 1 8 ? 7.836 -3.904 -12.102 1 94.25 8 PRO B CA 1
ATOM 2510 C C . PRO B 1 8 ? 7.262 -2.604 -11.539 1 94.25 8 PRO B C 1
ATOM 2512 O O . PRO B 1 8 ? 6.043 -2.455 -11.438 1 94.25 8 PRO B O 1
ATOM 2515 N N . ASN B 1 9 ? 8.094 -1.683 -11.133 1 94.31 9 ASN B N 1
ATOM 2516 C CA . ASN B 1 9 ? 7.637 -0.337 -10.805 1 94.31 9 ASN B CA 1
ATOM 2517 C C . ASN B 1 9 ? 7.191 0.425 -12.047 1 94.31 9 ASN B C 1
ATOM 2519 O O . ASN B 1 9 ? 8.008 0.748 -12.914 1 94.31 9 ASN B O 1
ATOM 2523 N N . PRO B 1 10 ? 5.969 0.702 -12.141 1 93.94 10 PRO B N 1
ATOM 2524 C CA . PRO B 1 10 ? 5.488 1.352 -13.359 1 93.94 10 PRO B CA 1
ATOM 2525 C C . PRO B 1 10 ? 6.008 2.779 -13.508 1 93.94 10 PRO B C 1
ATOM 2527 O O . PRO B 1 10 ? 5.906 3.367 -14.594 1 93.94 10 PRO B O 1
ATOM 2530 N N . LEU B 1 11 ? 6.555 3.346 -12.422 1 93.12 11 LEU B N 1
ATOM 2531 C CA . LEU B 1 11 ? 7.027 4.727 -12.453 1 93.12 11 LEU B CA 1
ATOM 2532 C C . LEU B 1 11 ? 8.539 4.777 -12.656 1 93.12 11 LEU B C 1
ATOM 2534 O O . LEU B 1 11 ? 9.109 5.859 -12.812 1 93.12 11 LEU B O 1
ATOM 2538 N N . ASP B 1 12 ? 9.18 3.633 -12.586 1 91.31 12 ASP B N 1
ATOM 2539 C CA . ASP B 1 12 ? 10.633 3.564 -12.648 1 91.31 12 ASP B CA 1
ATOM 2540 C C . ASP B 1 12 ? 11.094 2.297 -13.367 1 91.31 12 ASP B C 1
ATOM 2542 O O . ASP B 1 12 ? 11.211 1.234 -12.75 1 91.31 12 ASP B O 1
ATOM 2546 N N . ALA B 1 13 ? 11.57 2.404 -14.484 1 86.56 13 ALA B N 1
ATOM 2547 C CA . ALA B 1 13 ? 11.914 1.27 -15.336 1 86.56 13 ALA B CA 1
ATOM 2548 C C . ALA B 1 13 ? 13.133 0.53 -14.797 1 86.56 13 ALA B C 1
ATOM 2550 O O . ALA B 1 13 ? 13.406 -0.604 -15.195 1 86.56 13 ALA B O 1
ATOM 2551 N N . GLU B 1 14 ? 13.789 1.091 -13.867 1 87.12 14 GLU B N 1
ATOM 2552 C CA . GLU B 1 14 ? 15.031 0.499 -13.391 1 87.12 14 GLU B CA 1
ATOM 2553 C C . GLU B 1 14 ? 14.805 -0.336 -12.133 1 87.12 14 GLU B C 1
ATOM 2555 O O . GLU B 1 14 ? 15.711 -1.036 -11.672 1 87.12 14 GLU B O 1
ATOM 2560 N N . ASN B 1 15 ? 13.609 -0.276 -11.664 1 91.12 15 ASN B N 1
ATOM 2561 C CA . ASN B 1 15 ? 13.359 -0.925 -10.383 1 91.12 15 ASN B CA 1
ATOM 2562 C C . ASN B 1 15 ? 12.07 -1.744 -10.414 1 91.12 15 ASN B C 1
ATOM 2564 O O . ASN B 1 15 ? 11.203 -1.514 -11.25 1 91.12 15 ASN B O 1
ATOM 2568 N N . PHE B 1 16 ? 12.031 -2.705 -9.555 1 93.62 16 PHE B N 1
ATOM 2569 C CA . PHE B 1 16 ? 10.805 -3.451 -9.32 1 93.62 16 PHE B CA 1
ATOM 2570 C C . PHE B 1 16 ? 10.461 -3.486 -7.836 1 93.62 16 PHE B C 1
ATOM 2572 O O . PHE B 1 16 ? 11.32 -3.232 -6.992 1 93.62 16 PHE B O 1
ATOM 2579 N N . PHE B 1 17 ? 9.219 -3.709 -7.586 1 95.56 17 PHE B N 1
ATOM 2580 C CA . PHE B 1 17 ? 8.758 -3.877 -6.215 1 95.56 17 PHE B CA 1
ATOM 2581 C C . PHE B 1 17 ? 8.836 -5.34 -5.793 1 95.56 17 PHE B C 1
ATOM 2583 O O . PHE B 1 17 ? 8.508 -6.234 -6.574 1 95.56 17 PHE B O 1
ATOM 2590 N N . LEU B 1 18 ? 9.281 -5.508 -4.605 1 95.31 18 LEU B N 1
ATOM 2591 C CA . LEU B 1 18 ? 9.281 -6.805 -3.941 1 95.31 18 LEU B CA 1
ATOM 2592 C C . LEU B 1 18 ? 8.422 -6.77 -2.678 1 95.31 18 LEU B C 1
ATOM 2594 O O . LEU B 1 18 ? 8.625 -5.914 -1.812 1 95.31 18 LEU B O 1
ATOM 2598 N N . PHE B 1 19 ? 7.465 -7.637 -2.635 1 96.88 19 PHE B N 1
ATOM 2599 C CA . PHE B 1 19 ? 6.629 -7.789 -1.45 1 96.88 19 PHE B CA 1
ATOM 2600 C C . PHE B 1 19 ? 6.824 -9.164 -0.818 1 96.88 19 PHE B C 1
ATOM 2602 O O . PHE B 1 19 ? 6.957 -10.164 -1.525 1 96.88 19 PHE B O 1
ATOM 2609 N N . TYR B 1 20 ? 6.805 -9.195 0.464 1 94.62 20 TYR B N 1
ATOM 2610 C CA . TYR B 1 20 ? 6.98 -10.438 1.205 1 94.62 20 TYR B CA 1
ATOM 2611 C C . TYR B 1 20 ? 6.414 -10.32 2.615 1 94.62 20 TYR B C 1
ATOM 2613 O O . TYR B 1 20 ? 6.137 -9.211 3.086 1 94.62 20 TYR B O 1
ATOM 2621 N N . ASN B 1 21 ? 6.105 -11.414 3.188 1 93.06 21 ASN B N 1
ATOM 2622 C CA . ASN B 1 21 ? 5.742 -11.359 4.598 1 93.06 21 ASN B CA 1
ATOM 2623 C C . ASN B 1 21 ? 6.977 -11.344 5.496 1 93.06 21 ASN B C 1
ATOM 2625 O O . ASN B 1 21 ? 7.93 -12.086 5.262 1 93.06 21 ASN B O 1
ATOM 2629 N N . ASP B 1 22 ? 6.938 -10.484 6.469 1 88.5 22 ASP B N 1
ATOM 2630 C CA . ASP B 1 22 ? 8.07 -10.414 7.383 1 88.5 22 ASP B CA 1
ATOM 2631 C C . ASP B 1 22 ? 7.863 -11.32 8.594 1 88.5 22 ASP B C 1
ATOM 2633 O O . ASP B 1 22 ? 6.93 -12.125 8.617 1 88.5 22 ASP B O 1
ATOM 2637 N N . GLN B 1 23 ? 8.75 -11.266 9.555 1 84.31 23 GLN B N 1
ATOM 2638 C CA . GLN B 1 23 ? 8.727 -12.141 10.719 1 84.31 23 GLN B CA 1
ATOM 2639 C C . GLN B 1 23 ? 7.512 -11.867 11.594 1 84.31 23 GLN B C 1
ATOM 2641 O O . GLN B 1 23 ? 7.102 -12.719 12.383 1 84.31 23 GLN B O 1
ATOM 2646 N N . GLU B 1 24 ? 6.949 -10.68 11.492 1 87.56 24 GLU B N 1
ATOM 2647 C CA . GLU B 1 24 ? 5.773 -10.312 12.273 1 87.56 24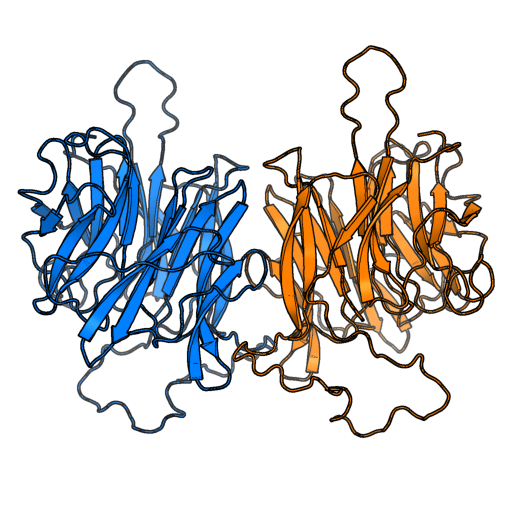 GLU B CA 1
ATOM 2648 C C . GLU B 1 24 ? 4.488 -10.586 11.492 1 87.56 24 GLU B C 1
ATOM 2650 O O . GLU B 1 24 ? 3.416 -10.109 11.875 1 87.56 24 GLU B O 1
ATOM 2655 N N . GLN B 1 25 ? 4.566 -11.219 10.375 1 89.19 25 GLN B N 1
ATOM 2656 C CA . GLN B 1 25 ? 3.438 -11.555 9.516 1 89.19 25 GLN B CA 1
ATOM 2657 C C . GLN B 1 25 ? 2.82 -10.297 8.906 1 89.19 25 GLN B C 1
ATOM 2659 O O . GLN B 1 25 ? 1.621 -10.258 8.625 1 89.19 25 GLN B O 1
ATOM 2664 N N . GLN B 1 26 ? 3.668 -9.281 8.836 1 92.62 26 GLN B N 1
ATOM 2665 C CA . GLN B 1 26 ? 3.291 -8.07 8.109 1 92.62 26 GLN B CA 1
ATOM 2666 C C . GLN B 1 26 ? 3.695 -8.156 6.641 1 92.62 26 GLN B C 1
ATOM 2668 O O . GLN B 1 26 ? 4.625 -8.891 6.289 1 92.62 26 GLN B O 1
ATOM 2673 N N . LEU B 1 27 ? 2.951 -7.48 5.836 1 96.31 27 LEU B N 1
ATOM 2674 C CA . LEU B 1 27 ? 3.398 -7.32 4.457 1 96.31 27 LEU B CA 1
ATOM 2675 C C . LEU B 1 27 ? 4.539 -6.312 4.371 1 96.31 27 LEU B C 1
ATOM 2677 O O . LEU B 1 27 ? 4.348 -5.129 4.656 1 96.31 27 LEU B O 1
ATOM 2681 N N . ALA B 1 28 ? 5.637 -6.758 4.016 1 94.38 28 ALA B N 1
ATOM 2682 C CA . ALA B 1 28 ? 6.77 -5.871 3.77 1 94.38 28 ALA B CA 1
ATOM 2683 C C . ALA B 1 28 ? 6.883 -5.523 2.287 1 94.38 28 ALA B C 1
ATOM 2685 O O . ALA B 1 28 ? 6.402 -6.27 1.431 1 94.38 28 ALA B O 1
ATOM 2686 N N . ALA B 1 29 ? 7.453 -4.398 2.021 1 95.12 29 ALA B N 1
ATOM 2687 C CA . ALA B 1 29 ? 7.656 -3.938 0.65 1 95.12 29 ALA B CA 1
ATOM 2688 C C . ALA B 1 29 ? 9.031 -3.301 0.484 1 95.12 29 ALA B C 1
ATOM 2690 O O . ALA B 1 29 ? 9.461 -2.5 1.32 1 95.12 29 ALA B O 1
ATOM 2691 N N . ASP B 1 30 ? 9.688 -3.668 -0.559 1 91.38 30 ASP B N 1
ATOM 2692 C CA . ASP B 1 30 ? 10.969 -3.084 -0.925 1 91.38 30 ASP B CA 1
ATOM 2693 C C . ASP B 1 30 ? 11.031 -2.777 -2.42 1 91.38 30 ASP B C 1
ATOM 2695 O O . ASP B 1 30 ? 10.25 -3.328 -3.203 1 91.38 30 ASP B O 1
ATOM 2699 N N . GLN B 1 31 ? 11.844 -1.856 -2.715 1 91.25 31 GLN B N 1
ATOM 2700 C CA . GLN B 1 31 ? 12.195 -1.594 -4.105 1 91.25 31 GLN B CA 1
ATOM 2701 C C . GLN B 1 31 ? 13.617 -2.055 -4.41 1 91.25 31 GLN B C 1
ATOM 2703 O O . GLN B 1 31 ? 14.547 -1.754 -3.66 1 91.25 31 GLN B O 1
ATOM 2708 N N . MET B 1 32 ? 13.68 -2.807 -5.512 1 89.88 32 MET B N 1
ATOM 2709 C CA . MET B 1 32 ? 14.969 -3.385 -5.863 1 89.88 32 MET B CA 1
ATOM 2710 C C . MET B 1 32 ? 15.336 -3.059 -7.309 1 89.88 32 MET B C 1
ATOM 2712 O O . MET B 1 32 ? 14.477 -3.055 -8.188 1 89.88 32 MET B O 1
ATOM 2716 N N . PRO B 1 33 ? 16.656 -2.799 -7.531 1 89.19 33 PRO B N 1
ATOM 2717 C CA . PRO B 1 33 ? 17.109 -2.691 -8.922 1 89.19 33 PRO B CA 1
ATOM 2718 C C . PRO B 1 33 ? 17.172 -4.047 -9.625 1 89.19 33 PRO B C 1
ATOM 2720 O O . PRO B 1 33 ? 17.328 -5.078 -8.969 1 89.19 33 PRO B O 1
ATOM 2723 N N . TRP B 1 34 ? 17.078 -3.91 -10.945 1 85.06 34 TRP B N 1
ATOM 2724 C CA . TRP B 1 34 ? 17.312 -5.113 -11.742 1 85.06 34 TRP B CA 1
ATOM 2725 C C . TRP B 1 34 ? 18.766 -5.559 -11.648 1 85.06 34 TRP B C 1
ATOM 2727 O O . TRP B 1 34 ? 19.672 -4.723 -11.609 1 85.06 34 TRP B O 1
ATOM 2737 N N . SER B 1 35 ? 18.953 -6.766 -11.438 1 74.94 35 SER B N 1
ATOM 2738 C CA . SER B 1 35 ? 20.328 -7.234 -11.398 1 74.94 35 SER B CA 1
ATOM 2739 C C . SER B 1 35 ? 20.438 -8.68 -11.867 1 74.94 35 SER B C 1
ATOM 2741 O O . SER B 1 35 ? 19.438 -9.391 -11.938 1 74.94 35 SER B O 1
ATOM 2743 N N . GLU B 1 36 ? 21.656 -9.109 -12.234 1 67.5 36 GLU B N 1
ATOM 2744 C CA . GLU B 1 36 ? 21.859 -10.5 -12.641 1 67.5 36 GLU B CA 1
ATOM 2745 C C . GLU B 1 36 ? 21.641 -11.453 -11.469 1 67.5 36 GLU B C 1
ATOM 2747 O O . GLU B 1 36 ? 20.891 -12.422 -11.578 1 67.5 36 GLU B O 1
ATOM 2752 N N . THR B 1 37 ? 22.344 -11.445 -10.547 1 72.5 37 THR B N 1
ATOM 2753 C CA . THR B 1 37 ? 22.156 -12.211 -9.32 1 72.5 37 THR B CA 1
ATOM 2754 C C . THR B 1 37 ? 22.469 -11.359 -8.094 1 72.5 37 THR B C 1
ATOM 2756 O O . THR B 1 37 ? 23.5 -10.688 -8.047 1 72.5 37 THR B O 1
ATOM 2759 N N . ARG B 1 38 ? 21.344 -11.352 -7.281 1 77.5 38 ARG B N 1
ATOM 2760 C CA . ARG B 1 38 ? 21.547 -10.625 -6.031 1 77.5 38 ARG B CA 1
ATOM 2761 C C . ARG B 1 38 ? 20.969 -11.398 -4.852 1 77.5 38 ARG B C 1
ATOM 2763 O O . ARG B 1 38 ? 19.938 -12.078 -4.98 1 77.5 38 ARG B O 1
ATOM 2770 N N . LYS B 1 39 ? 21.75 -11.445 -3.771 1 75.81 39 LYS B N 1
ATOM 2771 C CA . LYS B 1 39 ? 21.266 -11.953 -2.492 1 75.81 39 LYS B CA 1
ATOM 2772 C C . LYS B 1 39 ? 21.062 -10.812 -1.492 1 75.81 39 LYS B C 1
ATOM 2774 O O . LYS B 1 39 ? 21.906 -9.906 -1.397 1 75.81 39 LYS B O 1
ATOM 2779 N N . THR B 1 40 ? 19.938 -10.836 -0.963 1 73 40 THR B N 1
ATOM 2780 C CA . THR B 1 40 ? 19.625 -9.789 -0 1 73 40 THR B CA 1
ATOM 2781 C C . THR B 1 40 ? 18.984 -10.375 1.257 1 73 40 THR B C 1
ATOM 2783 O O . THR B 1 40 ? 18.094 -11.211 1.17 1 73 40 THR B O 1
ATOM 2786 N N . LYS B 1 41 ? 19.594 -9.883 2.387 1 74.56 41 LYS B N 1
ATOM 2787 C CA . LYS B 1 41 ? 18.969 -10.25 3.658 1 74.56 41 LYS B CA 1
ATOM 2788 C C . LYS B 1 41 ? 17.75 -9.383 3.939 1 74.56 41 LYS B C 1
ATOM 2790 O O . LYS B 1 41 ? 17.844 -8.156 3.996 1 74.56 41 LYS B O 1
ATOM 2795 N N . LEU B 1 42 ? 16.594 -10.055 3.871 1 72.88 42 LEU B N 1
ATOM 2796 C CA . LEU B 1 42 ? 15.344 -9.406 4.219 1 72.88 42 LEU B CA 1
ATOM 2797 C C . LEU B 1 42 ? 14.727 -10.039 5.465 1 72.88 42 LEU B C 1
ATOM 2799 O O . LEU B 1 42 ? 15.07 -11.164 5.828 1 72.88 42 LEU B O 1
ATOM 2803 N N . ARG B 1 43 ? 14.016 -9.203 6.227 1 69.56 43 ARG B N 1
ATOM 2804 C CA . ARG B 1 43 ? 13.25 -9.766 7.34 1 69.56 43 ARG B CA 1
ATOM 2805 C C . ARG B 1 43 ? 12.117 -10.648 6.832 1 69.56 43 ARG B C 1
ATOM 2807 O O . ARG B 1 43 ? 10.977 -10.195 6.703 1 69.56 43 ARG B O 1
ATOM 2814 N N . LEU B 1 44 ? 12.453 -11.844 6.625 1 76.81 44 LEU B N 1
ATOM 2815 C CA . LEU B 1 44 ? 11.492 -12.766 6.035 1 76.81 44 LEU B CA 1
ATOM 2816 C C . LEU B 1 44 ? 10.688 -13.484 7.117 1 76.81 44 LEU B C 1
ATOM 2818 O O . LEU B 1 44 ? 11.156 -13.625 8.25 1 76.81 44 LEU B O 1
ATOM 2822 N N . GLY B 1 45 ? 9.469 -13.703 6.879 1 67.75 45 GLY B N 1
ATOM 2823 C CA . GLY B 1 45 ? 8.648 -14.477 7.797 1 67.75 45 GLY B CA 1
ATOM 2824 C C . GLY B 1 45 ? 9.25 -15.828 8.141 1 67.75 45 GLY B C 1
ATOM 2825 O O . GLY B 1 45 ? 10.195 -16.281 7.488 1 67.75 45 GLY B O 1
ATOM 2826 N N . SER B 1 46 ? 8.93 -16.297 9.398 1 59.16 46 SER B N 1
ATOM 2827 C CA . SER B 1 46 ? 9.492 -17.562 9.891 1 59.16 46 SER B CA 1
ATOM 2828 C C . SER B 1 46 ? 9.398 -18.656 8.836 1 59.16 46 SER B C 1
ATOM 2830 O O . SER B 1 46 ? 8.344 -18.859 8.227 1 59.16 46 SER B O 1
ATOM 2832 N N . VAL B 1 47 ? 10.586 -18.953 8.352 1 53.5 47 VAL B N 1
ATOM 2833 C CA . VAL B 1 47 ? 10.648 -20.219 7.613 1 53.5 47 VAL B CA 1
ATOM 2834 C C . VAL B 1 47 ? 10.656 -21.391 8.594 1 53.5 47 VAL B C 1
ATOM 2836 O O . VAL B 1 47 ? 11.453 -21.422 9.539 1 53.5 47 VAL B O 1
ATOM 2839 N N . PRO B 1 48 ? 9.453 -22.078 8.805 1 43.78 48 PRO B N 1
ATOM 2840 C CA . PRO B 1 48 ? 9.656 -23.219 9.703 1 43.78 48 PRO B CA 1
ATOM 2841 C C . PRO B 1 48 ? 10.992 -23.906 9.484 1 43.78 48 PRO B C 1
ATOM 2843 O O . PRO B 1 48 ? 11.406 -24.125 8.344 1 43.78 48 PRO B O 1
ATOM 2846 N N . ALA B 1 49 ? 11.883 -23.672 10.508 1 35.47 49 ALA B N 1
ATOM 2847 C CA . ALA B 1 49 ? 13.156 -24.375 10.406 1 35.47 49 ALA B CA 1
ATOM 2848 C C . ALA B 1 49 ? 12.984 -25.75 9.75 1 35.47 49 ALA B C 1
ATOM 2850 O O . ALA B 1 49 ? 13.797 -26.141 8.914 1 35.47 49 ALA B O 1
ATOM 2851 N N . SER B 1 50 ? 12.625 -26.781 10.688 1 31.38 50 SER B N 1
ATOM 2852 C CA . SER B 1 50 ? 12.75 -28.188 10.344 1 31.38 50 SER B CA 1
ATOM 2853 C C . SER B 1 50 ? 11.766 -28.578 9.242 1 31.38 50 SER B C 1
ATOM 2855 O O . SER B 1 50 ? 10.617 -28.141 9.242 1 31.38 50 SER B O 1
ATOM 2857 N N . CYS B 1 51 ? 12.172 -28.953 8.125 1 31.27 51 CYS B N 1
ATOM 2858 C CA . CYS B 1 51 ? 11.469 -29.938 7.301 1 31.27 51 CYS B CA 1
ATOM 2859 C C . CYS B 1 51 ? 10.523 -30.781 8.148 1 31.27 51 CYS B C 1
ATOM 2861 O O . CYS B 1 51 ? 10.891 -31.203 9.25 1 31.27 51 CYS B O 1
ATOM 2863 N N . PRO B 1 52 ? 9.188 -30.812 8.016 1 31.08 52 PRO B N 1
ATOM 2864 C CA . PRO B 1 52 ? 8.602 -31.922 8.773 1 31.08 52 PRO B CA 1
ATOM 2865 C C . PRO B 1 52 ? 9.555 -33.094 8.914 1 31.08 52 PRO B C 1
ATOM 2867 O O . PRO B 1 52 ? 9.852 -33.781 7.926 1 31.08 52 PRO B O 1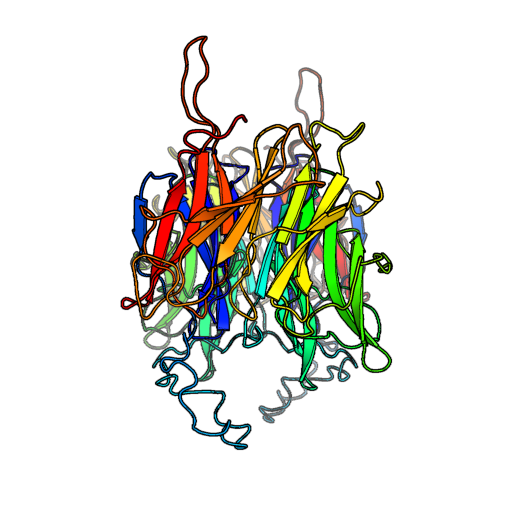
ATOM 2870 N N . THR B 1 53 ? 10.641 -33.281 9.562 1 29.56 53 THR B N 1
ATOM 2871 C CA . THR B 1 53 ? 10.789 -34.625 10.039 1 29.56 53 THR B CA 1
ATOM 2872 C C . THR B 1 53 ? 9.484 -35.156 10.648 1 29.56 53 THR B C 1
ATOM 2874 O O . THR B 1 53 ? 8.609 -34.344 10.992 1 29.56 53 THR B O 1
ATOM 2877 N N . THR B 1 54 ? 9.281 -36.531 11.203 1 29.41 54 THR B N 1
ATOM 2878 C CA . THR B 1 54 ? 8.227 -37.375 11.711 1 29.41 54 THR B CA 1
ATOM 2879 C C . THR B 1 54 ? 7.395 -36.656 12.766 1 29.41 54 THR B C 1
ATOM 2881 O O . THR B 1 54 ? 6.512 -37.25 13.383 1 29.41 54 THR B O 1
ATOM 2884 N N . GLU B 1 55 ? 7.93 -35.719 13.469 1 30.27 55 GLU B N 1
ATOM 2885 C CA . GLU B 1 55 ? 7.082 -35.594 14.656 1 30.27 55 GLU B CA 1
ATOM 2886 C C . GLU B 1 55 ? 5.734 -34.969 14.297 1 30.27 55 GLU B C 1
ATOM 2888 O O . GLU B 1 55 ? 5.656 -34.094 13.43 1 30.27 55 GLU B O 1
ATOM 2893 N N . PRO B 1 56 ? 4.621 -35.625 14.727 1 28.34 56 PRO B N 1
ATOM 2894 C CA . PRO B 1 56 ? 3.209 -35.25 14.586 1 28.34 56 PRO B CA 1
ATOM 2895 C C . PRO B 1 56 ? 2.953 -33.781 14.828 1 28.34 56 PRO B C 1
ATOM 2897 O O . PRO B 1 56 ? 3.684 -33.125 15.594 1 28.34 56 PRO B O 1
ATOM 2900 N N . PRO B 1 57 ? 2.357 -33.156 13.938 1 31.89 57 PRO B N 1
ATOM 2901 C CA . PRO B 1 57 ? 1.911 -31.781 14.211 1 31.89 57 PRO B CA 1
ATOM 2902 C C . PRO B 1 57 ? 1.467 -31.594 15.656 1 31.89 57 PRO B C 1
ATOM 2904 O O . PRO B 1 57 ? 0.691 -32.375 16.188 1 31.89 57 PRO B O 1
ATOM 2907 N N . SER B 1 58 ? 2.379 -31.203 16.562 1 29.19 58 SER B N 1
ATOM 2908 C CA . SER B 1 58 ? 1.795 -30.984 17.891 1 29.19 58 SER B CA 1
ATOM 2909 C C . SER B 1 58 ? 0.461 -30.266 17.781 1 29.19 58 SER B C 1
ATOM 2911 O O . SER B 1 58 ? 0.272 -29.422 16.906 1 29.19 58 SER B O 1
ATOM 2913 N N . THR B 1 59 ? -0.657 -30.938 18.156 1 29.64 59 THR B N 1
ATOM 2914 C CA . THR B 1 59 ? -2.035 -30.531 18.406 1 29.64 59 THR B CA 1
ATOM 2915 C C . THR B 1 59 ? -2.084 -29.141 19.047 1 29.64 59 THR B C 1
ATOM 2917 O O . THR B 1 59 ? -3.148 -28.688 19.453 1 29.64 59 THR B O 1
ATOM 2920 N N . ASP B 1 60 ? -0.904 -28.75 19.656 1 27.36 60 ASP B N 1
ATOM 2921 C CA . ASP B 1 60 ? -1.12 -27.531 20.438 1 27.36 60 ASP B CA 1
ATOM 2922 C C . ASP B 1 60 ? -1.356 -26.328 19.516 1 27.36 60 ASP B C 1
ATOM 2924 O O . ASP B 1 60 ? -0.505 -26 18.688 1 27.36 60 ASP B O 1
ATOM 2928 N N . PRO B 1 61 ? -2.549 -26.062 19.203 1 29.97 61 PRO B N 1
ATOM 2929 C CA . PRO B 1 61 ? -2.955 -24.906 18.406 1 29.97 61 PRO B CA 1
ATOM 2930 C C . PRO B 1 61 ? -2.031 -23.703 18.609 1 29.97 61 PRO B C 1
ATOM 2932 O O . PRO B 1 61 ? -2.145 -22.703 17.891 1 29.97 61 PRO B O 1
ATOM 2935 N N . SER B 1 62 ? -1.518 -23.641 19.797 1 29.02 62 SER B N 1
ATOM 2936 C CA . SER B 1 62 ? -0.669 -22.516 20.203 1 29.02 62 SER B CA 1
ATOM 2937 C C . SER B 1 62 ? 0.643 -22.516 19.422 1 29.02 62 SER B C 1
ATOM 2939 O O . SER B 1 62 ? 1.444 -21.578 19.547 1 29.02 62 SER B O 1
ATOM 2941 N N . ALA B 1 63 ? 1.189 -23.609 19.047 1 29.88 63 ALA B N 1
ATOM 2942 C CA . ALA B 1 63 ? 2.543 -23.844 18.547 1 29.88 63 ALA B CA 1
ATOM 2943 C C . ALA B 1 63 ? 2.785 -23.109 17.234 1 29.88 63 ALA B C 1
ATOM 2945 O O . ALA B 1 63 ? 3.902 -23.109 16.719 1 29.88 63 ALA B O 1
ATOM 2946 N N . GLY B 1 64 ? 1.825 -23.094 16.438 1 30.52 64 GLY B N 1
ATOM 2947 C CA . GLY B 1 64 ? 2.062 -22.453 15.156 1 30.52 64 GLY B CA 1
ATOM 2948 C C . GLY B 1 64 ? 2.65 -21.062 15.289 1 30.52 64 GLY B C 1
ATOM 2949 O O . GLY B 1 64 ? 2.783 -20.344 14.297 1 30.52 64 GLY B O 1
ATOM 2950 N N . ARG B 1 65 ? 2.346 -20.5 16.422 1 30.94 65 ARG B N 1
ATOM 2951 C CA . ARG B 1 65 ? 3.129 -19.297 16.703 1 30.94 65 ARG B CA 1
ATOM 2952 C C . ARG B 1 65 ? 4.609 -19.625 16.844 1 30.94 65 ARG B C 1
ATOM 2954 O O . ARG B 1 65 ? 5.059 -20.031 17.906 1 30.94 65 ARG B O 1
ATOM 2961 N N . GLY B 1 66 ? 5.184 -20.703 16.359 1 29.75 66 GLY B N 1
ATOM 2962 C CA . GLY B 1 66 ? 6.582 -21.016 16.625 1 29.75 66 GLY B CA 1
ATOM 2963 C C . GLY B 1 66 ? 7.328 -19.875 17.281 1 29.75 66 GLY B C 1
ATOM 2964 O O . GLY B 1 66 ? 6.805 -18.766 17.391 1 29.75 66 GLY B O 1
ATOM 2965 N N . GLY B 1 67 ? 8.836 -20.312 17.625 1 30.11 67 GLY B N 1
ATOM 2966 C CA . GLY B 1 67 ? 9.727 -19.438 18.391 1 30.11 67 GLY B CA 1
ATOM 2967 C C . GLY B 1 67 ? 9.758 -18.016 17.859 1 30.11 67 GLY B C 1
ATOM 2968 O O . GLY B 1 67 ? 10.594 -17.672 17.031 1 30.11 67 GLY B O 1
ATOM 2969 N N . ALA B 1 68 ? 8.852 -17.578 17.266 1 31.53 68 ALA B N 1
ATOM 2970 C CA . ALA B 1 68 ? 9.18 -16.156 17.234 1 31.53 68 ALA B CA 1
ATOM 2971 C C . ALA B 1 68 ? 9.945 -15.734 18.484 1 31.53 68 ALA B C 1
ATOM 2973 O O . ALA B 1 68 ? 9.414 -15.812 19.609 1 31.53 68 ALA B O 1
ATOM 2974 N N . GLU B 1 69 ? 11.031 -16.203 18.719 1 33.81 69 GLU B N 1
ATOM 2975 C CA . GLU B 1 69 ? 11.695 -15.242 19.594 1 33.81 69 GLU B CA 1
ATOM 2976 C C . GLU B 1 69 ? 11.008 -13.875 19.547 1 33.81 69 GLU B C 1
ATOM 2978 O O . GLU B 1 69 ? 10.656 -13.391 18.469 1 33.81 69 GLU B O 1
ATOM 2983 N N . PHE B 1 70 ? 10.047 -13.523 20.391 1 36.34 70 PHE B N 1
ATOM 2984 C CA . PHE B 1 70 ? 9.5 -12.195 20.672 1 36.34 70 PHE B CA 1
ATOM 2985 C C . PHE B 1 70 ? 10.406 -11.109 20.109 1 36.34 70 PHE B C 1
ATOM 2987 O O . PHE B 1 70 ? 11.531 -10.93 20.578 1 36.34 70 PHE B O 1
ATOM 2994 N N . SER B 1 71 ? 10.516 -11.172 18.812 1 47.62 71 SER B N 1
ATOM 2995 C CA . SER B 1 71 ? 11.211 -9.961 18.391 1 47.62 71 SER B CA 1
ATOM 2996 C C . SER B 1 71 ? 10.906 -8.797 19.328 1 47.62 71 SER B C 1
ATOM 2998 O O . SER B 1 71 ? 9.758 -8.609 19.75 1 47.62 71 SER B O 1
ATOM 3000 N N . SER B 1 72 ? 11.773 -8.484 20.141 1 59.59 72 SER B N 1
ATOM 3001 C CA . SER B 1 72 ? 11.812 -7.301 21 1 59.59 72 SER B CA 1
ATOM 3002 C C . SER B 1 72 ? 11.227 -6.086 20.297 1 59.59 72 SER B C 1
ATOM 3004 O O . SER B 1 72 ? 11.117 -5.008 20.891 1 59.59 72 SER B O 1
ATOM 3006 N N . SER B 1 73 ? 10.57 -6.539 19.047 1 78.81 73 SER B N 1
ATOM 3007 C CA . SER B 1 73 ? 10.047 -5.398 18.297 1 78.81 73 SER B CA 1
ATOM 3008 C C . SER B 1 73 ? 8.672 -4.988 18.812 1 78.81 73 SER B C 1
ATOM 3010 O O . SER B 1 73 ? 7.883 -5.836 19.234 1 78.81 73 SER B O 1
ATOM 3012 N N . ASP B 1 74 ? 8.406 -3.887 18.969 1 89.56 74 ASP B N 1
ATOM 3013 C CA . ASP B 1 74 ? 7.113 -3.346 19.391 1 89.56 74 ASP B CA 1
ATOM 3014 C C . ASP B 1 74 ? 6.125 -3.33 18.219 1 89.56 74 ASP B C 1
ATOM 3016 O O . ASP B 1 74 ? 4.988 -2.877 18.375 1 89.56 74 ASP B O 1
ATOM 3020 N N . ILE B 1 75 ? 6.504 -3.967 17.125 1 89.75 75 ILE B N 1
ATOM 3021 C CA . ILE B 1 75 ? 5.656 -4.012 15.938 1 89.75 75 ILE B CA 1
ATOM 3022 C C . ILE B 1 75 ? 4.504 -4.988 16.156 1 89.75 75 ILE B C 1
ATOM 3024 O O . ILE B 1 75 ? 4.719 -6.125 16.594 1 89.75 75 ILE B O 1
ATOM 3028 N N . PRO B 1 76 ? 3.283 -4.504 15.906 1 91.81 76 PRO B N 1
ATOM 3029 C CA . PRO B 1 76 ? 2.156 -5.43 16.031 1 91.81 76 PRO B CA 1
ATOM 3030 C C . PRO B 1 76 ? 2.195 -6.555 15.008 1 91.81 76 PRO B C 1
ATOM 3032 O O . PRO B 1 76 ? 2.66 -6.352 13.883 1 91.81 76 PRO B O 1
ATOM 3035 N N . PRO B 1 77 ? 1.665 -7.715 15.414 1 90.06 77 PRO B N 1
ATOM 3036 C CA . PRO B 1 77 ? 1.628 -8.812 14.445 1 90.06 77 PRO B CA 1
ATOM 3037 C C . PRO B 1 77 ? 0.641 -8.57 13.312 1 90.06 77 PRO B C 1
ATOM 3039 O O . PRO B 1 77 ? -0.431 -8 13.531 1 90.06 77 PRO B O 1
ATOM 3042 N N . GLY B 1 78 ? 1.051 -8.953 12.148 1 91.56 78 GLY B N 1
ATOM 3043 C CA . GLY B 1 78 ? 0.148 -8.898 11.008 1 91.56 78 GLY B CA 1
ATOM 3044 C C . GLY B 1 78 ? -0.816 -10.07 10.953 1 91.56 78 GLY B C 1
ATOM 3045 O O . GLY B 1 78 ? -0.708 -11.008 11.75 1 91.56 78 GLY B O 1
ATOM 3046 N N . ASP B 1 79 ? -1.704 -10.016 10.039 1 91.94 79 ASP B N 1
ATOM 3047 C CA . ASP B 1 79 ? -2.768 -11.016 9.977 1 91.94 79 ASP B CA 1
ATOM 3048 C C . ASP B 1 79 ? -2.566 -11.961 8.797 1 91.94 79 ASP B C 1
ATOM 3050 O O . ASP B 1 79 ? -3.428 -12.797 8.508 1 91.94 79 ASP B O 1
ATOM 3054 N N . LEU B 1 80 ? -1.467 -11.875 8.125 1 94.75 80 LEU B N 1
ATOM 3055 C CA . LEU B 1 80 ? -1.227 -12.797 7.016 1 94.75 80 LEU B CA 1
ATOM 3056 C C . LEU B 1 80 ? -1.25 -14.242 7.492 1 94.75 80 LEU B C 1
ATOM 3058 O O . LEU B 1 80 ? -0.643 -14.57 8.516 1 94.75 80 LEU B O 1
ATOM 3062 N N . ALA B 1 81 ? -1.917 -14.977 6.73 1 94.56 81 ALA B N 1
ATOM 3063 C CA . ALA B 1 81 ? -2.041 -16.391 7.102 1 94.56 81 ALA B CA 1
ATOM 3064 C C . ALA B 1 81 ? -0.701 -17.109 6.977 1 94.56 81 ALA B C 1
ATOM 3066 O O . ALA B 1 81 ? 0.208 -16.625 6.297 1 94.56 81 ALA B O 1
ATOM 3067 N N . ASN B 1 82 ? -0.581 -18.219 7.699 1 87.5 82 ASN B N 1
ATOM 3068 C CA . ASN B 1 82 ? 0.558 -19.125 7.625 1 87.5 82 ASN B CA 1
ATOM 3069 C C . ASN B 1 82 ? 0.116 -20.562 7.324 1 87.5 82 ASN B C 1
ATOM 3071 O O . ASN B 1 82 ? -0.641 -21.156 8.094 1 87.5 82 ASN B O 1
ATOM 3075 N N . PRO B 1 83 ? 0.572 -21.125 6.23 1 89.94 83 PRO B N 1
ATOM 3076 C CA . PRO B 1 83 ? 1.482 -20.609 5.207 1 89.94 83 PRO B CA 1
ATOM 3077 C C . PRO B 1 83 ? 0.924 -19.391 4.48 1 89.94 83 PRO B C 1
ATOM 3079 O O . PRO B 1 83 ? -0.295 -19.25 4.355 1 89.94 83 PRO B O 1
ATOM 3082 N N . SER B 1 84 ? 1.862 -18.562 4.047 1 91.38 84 SER B N 1
ATOM 3083 C CA . SER B 1 84 ? 1.469 -17.297 3.439 1 91.38 84 SER B CA 1
ATOM 3084 C C . SER B 1 84 ? 1.51 -17.375 1.917 1 91.38 84 SER B C 1
ATOM 3086 O O . SER B 1 84 ? 2.352 -18.078 1.35 1 91.38 84 SER B O 1
ATOM 3088 N N . ALA B 1 85 ? 0.577 -16.703 1.321 1 95.56 85 ALA B N 1
ATOM 3089 C CA . ALA B 1 85 ? 0.56 -16.516 -0.128 1 95.56 85 ALA B CA 1
ATOM 3090 C C . ALA B 1 85 ? 0.128 -15.102 -0.498 1 95.56 85 ALA B C 1
ATOM 3092 O O . ALA B 1 85 ? -0.845 -14.586 0.052 1 95.56 85 ALA B O 1
ATOM 3093 N N . ILE B 1 86 ? 0.912 -14.523 -1.343 1 98.12 86 ILE B N 1
ATOM 3094 C CA . ILE B 1 86 ? 0.567 -13.195 -1.839 1 98.12 86 ILE B CA 1
ATOM 3095 C C . ILE B 1 86 ? 0.776 -13.141 -3.352 1 98.12 86 ILE B C 1
ATOM 3097 O O . ILE B 1 86 ? 1.477 -13.977 -3.918 1 98.12 86 ILE B O 1
ATOM 3101 N N . THR B 1 87 ? 0.114 -12.242 -3.998 1 98.56 87 THR B N 1
ATOM 3102 C CA . THR B 1 87 ? 0.24 -12.016 -5.434 1 98.56 87 THR B CA 1
ATOM 3103 C C . THR B 1 87 ? 0.073 -10.539 -5.762 1 98.56 87 THR B C 1
ATOM 3105 O O . THR B 1 87 ? -0.642 -9.812 -5.062 1 98.56 87 THR B O 1
ATOM 3108 N N . SER B 1 88 ? 0.755 -10.062 -6.723 1 98.31 88 SER B N 1
ATOM 3109 C CA . SER B 1 88 ? 0.676 -8.664 -7.121 1 98.31 88 SER B CA 1
ATOM 3110 C C . SER B 1 88 ? 0.29 -8.523 -8.586 1 98.31 88 SER B C 1
ATOM 3112 O O . SER B 1 88 ? 0.625 -9.383 -9.406 1 98.31 88 SER B O 1
ATOM 3114 N N . VAL B 1 89 ? -0.394 -7.488 -8.898 1 97.62 89 VAL B N 1
ATOM 3115 C CA . VAL B 1 89 ? -0.839 -7.219 -10.266 1 97.62 89 VAL B CA 1
ATOM 3116 C C . VAL B 1 89 ? -1.008 -5.715 -10.469 1 97.62 89 VAL B C 1
ATOM 3118 O O . VAL B 1 89 ? -1.35 -4.992 -9.523 1 97.62 89 VAL B O 1
ATOM 3121 N N . LEU B 1 90 ? -0.653 -5.246 -11.641 1 96.5 90 LEU B N 1
ATOM 3122 C CA . LEU B 1 90 ? -1.007 -3.891 -12.039 1 96.5 90 LEU B CA 1
ATOM 3123 C C . LEU B 1 90 ? -2.412 -3.846 -12.625 1 96.5 90 LEU B C 1
ATOM 3125 O O . LEU B 1 90 ? -2.674 -4.457 -13.664 1 96.5 90 LEU B O 1
ATOM 3129 N N . PHE B 1 91 ? -3.318 -3.146 -11.969 1 94.88 91 PHE B N 1
ATOM 3130 C CA . PHE B 1 91 ? -4.711 -3.062 -12.398 1 94.88 91 PHE B CA 1
ATOM 3131 C C . PHE B 1 91 ? -5.27 -1.669 -12.133 1 94.88 91 PHE B C 1
ATOM 3133 O O . PHE B 1 91 ? -5.109 -1.122 -11.047 1 94.88 91 PHE B O 1
ATOM 3140 N N . HIS B 1 92 ? -5.855 -1.053 -13.109 1 91.62 92 HIS B N 1
ATOM 3141 C CA . HIS B 1 92 ? -6.434 0.285 -13.055 1 91.62 92 HIS B CA 1
ATOM 3142 C C . HIS B 1 92 ? -5.41 1.307 -12.57 1 91.62 92 HIS B C 1
ATOM 3144 O O . HIS B 1 92 ? -5.711 2.113 -11.68 1 91.62 92 HIS B O 1
ATOM 3150 N N . LYS B 1 93 ? -4.219 1.149 -13.125 1 92.19 93 LYS B N 1
ATOM 3151 C CA . LYS B 1 93 ? -3.145 2.111 -12.898 1 92.19 93 LYS B CA 1
ATOM 3152 C C . LYS B 1 93 ? -2.764 2.17 -11.422 1 92.19 93 LYS B C 1
ATOM 3154 O O . LYS B 1 93 ? -2.51 3.25 -10.883 1 92.19 93 LYS B O 1
ATOM 3159 N N . MET B 1 94 ? -2.842 1.021 -10.875 1 93.88 94 MET B N 1
ATOM 3160 C CA . MET B 1 94 ? -2.469 0.856 -9.477 1 93.88 94 MET B CA 1
ATOM 3161 C C . MET B 1 94 ? -1.843 -0.513 -9.234 1 93.88 94 MET B C 1
ATOM 3163 O O . MET B 1 94 ? -2.332 -1.522 -9.75 1 93.88 94 MET B O 1
ATOM 3167 N N . VAL B 1 95 ? -0.738 -0.525 -8.523 1 96.31 95 VAL B N 1
ATOM 3168 C CA . VAL B 1 95 ? -0.161 -1.795 -8.094 1 96.31 95 VAL B CA 1
ATOM 3169 C C . VAL B 1 95 ? -0.95 -2.348 -6.906 1 96.31 95 VAL B C 1
ATOM 3171 O O . VAL B 1 95 ? -1.019 -1.716 -5.852 1 96.31 95 VAL B O 1
ATOM 3174 N N . ASN B 1 96 ? -1.515 -3.492 -7.137 1 97.06 96 ASN B N 1
ATOM 3175 C CA . ASN B 1 96 ? -2.303 -4.156 -6.105 1 97.06 96 ASN B CA 1
ATOM 3176 C C . ASN B 1 96 ? -1.61 -5.418 -5.594 1 97.06 96 ASN B C 1
ATOM 3178 O O . ASN B 1 96 ? -1.087 -6.203 -6.383 1 97.06 96 ASN B O 1
ATOM 3182 N N . VAL B 1 97 ? -1.584 -5.57 -4.344 1 98.5 97 VAL B N 1
ATOM 3183 C CA . VAL B 1 97 ? -1.078 -6.789 -3.719 1 98.5 97 VAL B CA 1
ATOM 3184 C C . VAL B 1 97 ? -2.203 -7.48 -2.949 1 98.5 97 VAL B C 1
ATOM 3186 O O . VAL B 1 97 ? -2.865 -6.859 -2.115 1 98.5 97 VAL B O 1
ATOM 3189 N N . TYR B 1 98 ? -2.42 -8.68 -3.283 1 98.25 98 TYR B N 1
ATOM 3190 C CA . TYR B 1 98 ? -3.455 -9.477 -2.631 1 98.25 98 TYR B CA 1
ATOM 3191 C C . TYR B 1 98 ? -2.84 -10.602 -1.807 1 98.25 98 TYR B C 1
ATOM 3193 O O . TYR B 1 98 ? -1.763 -11.102 -2.135 1 98.25 98 TYR B O 1
ATOM 3201 N N . GLY B 1 99 ? -3.49 -10.969 -0.729 1 97.94 99 GLY B N 1
ATOM 3202 C CA . GLY B 1 99 ? -3.059 -12.07 0.123 1 97.94 99 GLY B CA 1
ATOM 3203 C C . GLY B 1 99 ? -4.195 -12.695 0.911 1 97.94 99 GLY B C 1
ATOM 3204 O O . GLY B 1 99 ? -5.328 -12.219 0.858 1 97.94 99 GLY B O 1
ATOM 3205 N N . VAL B 1 100 ? -3.859 -13.734 1.521 1 97.56 100 VAL B N 1
ATOM 3206 C CA . VAL B 1 100 ? -4.812 -14.43 2.383 1 97.56 100 VAL B CA 1
ATOM 3207 C C . VAL B 1 100 ? -4.539 -14.078 3.844 1 97.56 100 VAL B C 1
ATOM 3209 O O . VAL B 1 100 ? -3.404 -14.188 4.312 1 97.56 100 VAL B O 1
ATOM 3212 N N . VAL B 1 101 ? -5.566 -13.641 4.484 1 96 101 VAL B N 1
ATOM 3213 C CA . VAL B 1 101 ? -5.395 -13.227 5.871 1 96 101 VAL B CA 1
ATOM 3214 C C . VAL B 1 101 ? -6.312 -14.047 6.777 1 96 101 VAL B C 1
ATOM 3216 O O . VAL B 1 101 ? -7.312 -14.602 6.316 1 96 101 VAL B O 1
ATOM 3219 N N . ASN B 1 102 ? -5.891 -14.102 8.031 1 94.44 102 ASN B N 1
ATOM 3220 C CA . ASN B 1 102 ? -6.734 -14.703 9.055 1 94.44 102 ASN B CA 1
ATOM 3221 C C . ASN B 1 102 ? -7.789 -13.727 9.562 1 94.44 102 ASN B C 1
ATOM 3223 O O . ASN B 1 102 ? -7.457 -12.68 10.117 1 94.44 102 ASN B O 1
ATOM 3227 N N . GLY B 1 103 ? -9.047 -14.141 9.406 1 92.88 103 GLY B N 1
ATOM 3228 C CA . GLY B 1 103 ? -10.125 -13.352 9.977 1 92.88 103 GLY B CA 1
ATOM 3229 C C . GLY B 1 103 ? -10.25 -13.508 11.477 1 92.88 103 GLY B C 1
ATOM 3230 O O . GLY B 1 103 ? -9.57 -14.344 12.078 1 92.88 103 GLY B O 1
ATOM 3231 N N . LYS B 1 104 ? -11.188 -12.75 12 1 88.44 104 LYS B N 1
ATOM 3232 C CA . LYS B 1 104 ? -11.43 -12.773 13.438 1 88.44 104 LYS B CA 1
ATOM 3233 C C . LYS B 1 104 ? -11.859 -14.164 13.898 1 88.44 104 LYS B C 1
ATOM 3235 O O . LYS B 1 104 ? -11.492 -14.602 14.992 1 88.44 104 LYS B O 1
ATOM 3240 N N . SER B 1 105 ? -12.656 -14.797 13.078 1 88.19 105 SER B N 1
ATOM 3241 C CA . SER B 1 105 ? -13.164 -16.125 13.414 1 88.19 105 SER B CA 1
ATOM 3242 C C . SER B 1 105 ? -12.25 -17.219 12.875 1 88.19 105 SER B C 1
ATOM 3244 O O . SER B 1 105 ? -12.688 -18.359 12.672 1 88.19 105 SER B O 1
ATOM 3246 N N . ASN B 1 106 ? -11.102 -16.891 12.477 1 85.06 106 ASN B N 1
ATOM 3247 C CA . ASN B 1 106 ? -10.109 -17.812 11.938 1 85.06 106 ASN B CA 1
ATOM 3248 C C . ASN B 1 106 ? -10.492 -18.312 10.547 1 85.06 106 ASN B C 1
ATOM 3250 O O . ASN B 1 106 ? -10.078 -19.391 10.125 1 85.06 106 ASN B O 1
ATOM 3254 N N . LYS B 1 107 ? -11.375 -17.594 10.047 1 92 107 LYS B N 1
ATOM 3255 C CA . LYS B 1 107 ? -11.672 -17.828 8.633 1 92 107 LYS B CA 1
ATOM 3256 C C . LYS B 1 107 ? -10.633 -17.156 7.746 1 92 107 LYS B C 1
ATOM 3258 O O . LYS B 1 107 ? -10.172 -16.047 8.047 1 92 107 LYS B O 1
ATOM 3263 N N . LEU B 1 108 ? -10.367 -17.891 6.676 1 96.12 108 LEU B N 1
ATOM 3264 C CA . LEU B 1 108 ? -9.445 -17.297 5.715 1 96.12 108 LEU B CA 1
ATOM 3265 C C . LEU B 1 108 ? -10.164 -16.312 4.801 1 96.12 108 LEU B C 1
ATOM 3267 O O . LEU B 1 108 ? -11.242 -16.609 4.297 1 96.12 108 LEU B O 1
ATOM 3271 N N . LEU B 1 109 ? -9.562 -15.18 4.648 1 96.25 109 LEU B N 1
ATOM 3272 C CA . LEU B 1 109 ? -10.109 -14.125 3.795 1 96.25 109 LEU B CA 1
ATOM 3273 C C . LEU B 1 109 ? -9.109 -13.727 2.717 1 96.25 109 LEU B C 1
ATOM 3275 O O . LEU B 1 109 ? -7.906 -13.656 2.977 1 96.25 109 LEU B O 1
ATOM 3279 N N . VAL B 1 110 ? -9.586 -13.516 1.523 1 97.31 110 VAL B N 1
ATOM 3280 C CA . VAL B 1 110 ? -8.758 -12.898 0.494 1 97.31 110 VAL B CA 1
ATOM 3281 C C . VAL B 1 110 ? -8.914 -11.383 0.551 1 97.31 110 VAL B C 1
ATOM 3283 O O . VAL B 1 110 ? -10.023 -10.859 0.466 1 97.31 110 VAL B O 1
ATOM 3286 N N . CYS B 1 111 ? -7.82 -10.711 0.702 1 96.88 111 CYS B N 1
ATOM 3287 C CA . CYS B 1 111 ? -7.863 -9.258 0.855 1 96.88 111 CYS B CA 1
ATOM 3288 C C . CYS B 1 111 ? -6.801 -8.586 -0.008 1 96.88 111 CYS B C 1
ATOM 3290 O O . CYS B 1 111 ? -5.758 -9.18 -0.286 1 96.88 111 CYS B O 1
ATOM 3292 N N . ARG B 1 112 ? -7.121 -7.395 -0.48 1 96.88 112 ARG B N 1
ATOM 3293 C CA . ARG B 1 112 ? -6.055 -6.5 -0.916 1 96.88 112 ARG B CA 1
ATOM 3294 C C . ARG B 1 112 ? -5.262 -5.969 0.275 1 96.88 112 ARG B C 1
ATOM 3296 O O . ARG B 1 112 ? -5.844 -5.48 1.246 1 96.88 112 ARG B O 1
ATOM 3303 N N . LEU B 1 113 ? -4.012 -6.078 0.193 1 97.38 113 LEU B N 1
ATOM 3304 C CA . LEU B 1 113 ? -3.16 -5.711 1.3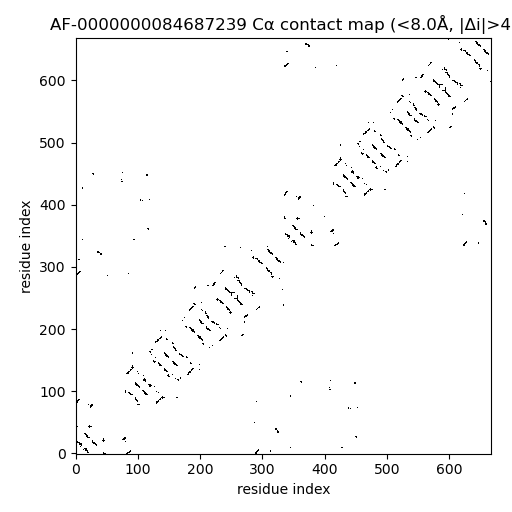18 1 97.38 113 LEU B CA 1
ATOM 3305 C C . LEU B 1 113 ? -2.412 -4.41 1.032 1 97.38 113 LEU B C 1
ATOM 3307 O O . LEU B 1 113 ? -1.893 -3.775 1.951 1 97.38 113 LEU B O 1
ATOM 3311 N N . SER B 1 114 ? -2.295 -4.07 -0.2 1 97.12 114 SER B N 1
ATOM 3312 C CA . SER B 1 114 ? -1.672 -2.832 -0.663 1 97.12 114 SER B CA 1
ATOM 3313 C C . SER B 1 114 ? -2.156 -2.459 -2.061 1 97.12 114 SER B C 1
ATOM 3315 O O . SER B 1 114 ? -2.219 -3.311 -2.949 1 97.12 114 SER B O 1
ATOM 3317 N N . PRO B 1 115 ? -2.51 -1.24 -2.27 1 96.25 115 PRO B N 1
ATOM 3318 C CA . PRO B 1 115 ? -2.621 -0.172 -1.274 1 96.25 115 PRO B CA 1
ATOM 3319 C C . PRO B 1 115 ? -3.842 -0.33 -0.372 1 96.25 115 PRO B C 1
ATOM 3321 O O . PRO B 1 115 ? -4.918 -0.709 -0.843 1 96.25 115 PRO B O 1
ATOM 3324 N N . GLY B 1 116 ? -3.668 -0.091 0.837 1 94.38 116 GLY B N 1
ATOM 3325 C CA . GLY B 1 116 ? -4.77 -0.173 1.785 1 94.38 116 GLY B CA 1
ATOM 3326 C C . GLY B 1 116 ? -5.273 -1.588 1.991 1 94.38 116 GLY B C 1
ATOM 3327 O O . GLY B 1 116 ? -4.754 -2.533 1.396 1 94.38 116 GLY B O 1
ATOM 3328 N N . PHE B 1 117 ? -6.215 -1.69 2.789 1 94.44 117 PHE B N 1
ATOM 3329 C CA . PHE B 1 117 ? -6.805 -2.977 3.148 1 94.44 117 PHE B CA 1
ATOM 3330 C C . PHE B 1 117 ? -8.242 -3.072 2.652 1 94.44 117 PHE B C 1
ATOM 3332 O O . PHE B 1 117 ? -9.047 -2.174 2.895 1 94.44 117 PHE B O 1
ATOM 3339 N N . HIS B 1 118 ? -8.547 -4.16 1.928 1 93.12 118 HIS B N 1
ATOM 3340 C CA . HIS B 1 118 ? -9.898 -4.371 1.43 1 93.12 118 HIS B CA 1
ATOM 3341 C C . HIS B 1 118 ? -10.195 -5.859 1.25 1 93.12 118 HIS B C 1
ATOM 3343 O O . HIS B 1 118 ? -9.461 -6.559 0.551 1 93.12 118 HIS B O 1
ATOM 3349 N N . GLN B 1 119 ? -11.273 -6.281 1.854 1 93.69 119 GLN B N 1
ATOM 3350 C CA . GLN B 1 119 ? -11.688 -7.668 1.658 1 93.69 119 GLN B CA 1
ATOM 3351 C C . GLN B 1 119 ? -12.359 -7.852 0.3 1 93.69 119 GLN B C 1
ATOM 3353 O O . GLN B 1 119 ? -13.227 -7.066 -0.083 1 93.69 119 GLN B O 1
ATOM 3358 N N . LEU B 1 120 ? -11.969 -8.852 -0.388 1 95.44 120 LEU B N 1
ATOM 3359 C CA . LEU B 1 120 ? -12.594 -9.172 -1.665 1 95.44 120 LEU B CA 1
ATOM 3360 C C . LEU B 1 120 ? -13.836 -10.031 -1.459 1 95.44 120 LEU B C 1
ATOM 3362 O O . LEU B 1 120 ? -13.938 -10.742 -0.456 1 95.44 120 LEU B O 1
ATOM 3366 N N . LYS B 1 121 ? -14.672 -9.984 -2.418 1 92.19 121 LYS B N 1
ATOM 3367 C CA . LYS B 1 121 ? -15.906 -10.758 -2.355 1 92.19 121 LYS B CA 1
ATOM 3368 C C . LYS B 1 121 ? -15.719 -12.148 -2.961 1 92.19 121 LYS B C 1
ATOM 3370 O O . LYS B 1 121 ? -16.141 -12.398 -4.094 1 92.19 121 LYS B O 1
ATOM 3375 N N . THR B 1 122 ? -15.227 -12.984 -2.143 1 92.56 122 THR B N 1
ATOM 3376 C CA . THR B 1 122 ? -14.914 -14.32 -2.639 1 92.56 122 THR B CA 1
ATOM 3377 C C . THR B 1 122 ? -16.094 -15.266 -2.436 1 92.56 122 THR B C 1
ATOM 3379 O O . THR B 1 122 ? -16.031 -16.438 -2.799 1 92.56 122 THR B O 1
ATOM 3382 N N . GLY B 1 123 ? -17.156 -14.797 -1.916 1 88.12 123 GLY B N 1
ATOM 3383 C CA . GLY B 1 123 ? -18.312 -15.641 -1.673 1 88.12 123 GLY B CA 1
ATOM 3384 C C . GLY B 1 123 ? -18.344 -16.234 -0.277 1 88.12 123 GLY B C 1
ATOM 3385 O O . GLY B 1 123 ? -17.609 -15.781 0.606 1 88.12 123 GLY B O 1
ATOM 3386 N N . THR B 1 124 ? -19.188 -17.203 -0.124 1 86.94 124 THR B N 1
ATOM 3387 C CA . THR B 1 124 ? -19.438 -17.703 1.22 1 86.94 124 THR B CA 1
ATOM 3388 C C . THR B 1 124 ? -18.641 -18.984 1.469 1 86.94 124 THR B C 1
ATOM 3390 O O . THR B 1 124 ? -18.391 -19.344 2.617 1 86.94 124 THR B O 1
ATOM 3393 N N . ALA B 1 125 ? -18.359 -19.688 0.424 1 91.69 125 ALA B N 1
ATOM 3394 C CA . ALA B 1 125 ? -17.594 -20.922 0.596 1 91.69 125 ALA B CA 1
ATOM 3395 C C . ALA B 1 125 ? -16.203 -20.625 1.169 1 91.69 125 ALA B C 1
ATOM 3397 O O . ALA B 1 125 ? -15.562 -19.656 0.789 1 91.69 125 ALA B O 1
ATOM 3398 N N . PRO B 1 126 ? -15.773 -21.484 2.025 1 95.12 126 PRO B N 1
ATOM 3399 C CA . PRO B 1 126 ? -14.445 -21.25 2.596 1 95.12 126 PRO B CA 1
ATOM 3400 C C . PRO B 1 126 ? -13.32 -21.516 1.593 1 95.12 126 PRO B C 1
ATOM 3402 O O . PRO B 1 126 ? -13.469 -22.359 0.7 1 95.12 126 PRO B O 1
ATOM 3405 N N . LEU B 1 127 ? -12.242 -20.844 1.764 1 96.88 127 LEU B N 1
ATOM 3406 C CA . LEU B 1 127 ? -11.047 -21.141 0.977 1 96.88 127 LEU B CA 1
ATOM 3407 C C . LEU B 1 127 ? -10.555 -22.562 1.259 1 96.88 127 LEU B C 1
ATOM 3409 O O . LEU B 1 127 ? -10.648 -23.047 2.389 1 96.88 127 LEU B O 1
ATOM 3413 N N . ALA B 1 128 ? -9.992 -23.141 0.225 1 95.88 128 ALA B N 1
ATOM 3414 C CA . ALA B 1 128 ? -9.445 -24.484 0.415 1 95.88 128 ALA B CA 1
ATOM 3415 C C . ALA B 1 128 ? -8.18 -24.453 1.261 1 95.88 128 ALA B C 1
ATOM 3417 O O . ALA B 1 128 ? -7.922 -25.359 2.051 1 95.88 128 ALA B O 1
ATOM 3418 N N . SER B 1 129 ? -7.398 -23.484 1.061 1 94.94 129 SER B N 1
ATOM 3419 C CA . SER B 1 129 ? -6.168 -23.266 1.806 1 94.94 129 SER B CA 1
ATOM 3420 C C . SER B 1 129 ? -5.715 -21.812 1.697 1 94.94 129 SER B C 1
ATOM 3422 O O . SER B 1 129 ? -6.285 -21.031 0.932 1 94.94 129 SER B O 1
ATOM 3424 N N . ALA B 1 130 ? -4.66 -21.484 2.426 1 94.81 130 ALA B N 1
ATOM 3425 C CA . ALA B 1 130 ? -4.094 -20.125 2.393 1 94.81 130 ALA B CA 1
ATOM 3426 C C . ALA B 1 130 ? -3.141 -19.969 1.213 1 94.81 130 ALA B C 1
ATOM 3428 O O . ALA B 1 130 ? -2.695 -18.859 0.919 1 94.81 130 ALA B O 1
ATOM 3429 N N . ARG B 1 131 ? -2.941 -21 0.434 1 94.81 131 ARG B N 1
ATOM 3430 C CA . ARG B 1 131 ? -1.909 -21 -0.597 1 94.81 131 ARG B CA 1
ATOM 3431 C C . ARG B 1 131 ? -2.492 -20.656 -1.961 1 94.81 131 ARG B C 1
ATOM 3433 O O . ARG B 1 131 ? -1.787 -20.125 -2.828 1 94.81 131 ARG B O 1
ATOM 3440 N N . GLY B 1 132 ? -3.73 -20.922 -2.115 1 95.88 132 GLY B N 1
ATOM 3441 C CA . GLY B 1 132 ? -4.316 -21.031 -3.441 1 95.88 132 GLY B CA 1
ATOM 3442 C C . GLY B 1 132 ? -4.828 -19.719 -3.98 1 95.88 132 GLY B C 1
ATOM 3443 O O . GLY B 1 132 ? -6.012 -19.578 -4.297 1 95.88 132 GLY B O 1
ATOM 3444 N N . ILE B 1 133 ? -3.881 -18.719 -4.207 1 98.12 133 ILE B N 1
ATOM 3445 C CA . ILE B 1 133 ? -4.289 -17.469 -4.836 1 98.12 133 ILE B CA 1
ATOM 3446 C C . ILE B 1 133 ? -3.254 -17.062 -5.883 1 98.12 133 ILE B C 1
ATOM 3448 O O . ILE B 1 133 ? -2.059 -17.312 -5.719 1 98.12 133 ILE B O 1
ATOM 3452 N N . ALA B 1 134 ? -3.67 -16.453 -6.926 1 98.69 134 ALA B N 1
ATOM 3453 C CA . ALA B 1 134 ? -2.824 -15.859 -7.953 1 98.69 134 ALA B CA 1
ATOM 3454 C C . ALA B 1 134 ? -3.605 -14.836 -8.773 1 98.69 134 ALA B C 1
ATOM 3456 O O . ALA B 1 134 ? -4.801 -15.008 -9.023 1 98.69 134 ALA B O 1
ATOM 3457 N N . ALA B 1 135 ? -2.939 -13.82 -9.18 1 98.56 135 ALA B N 1
ATOM 3458 C CA . ALA B 1 135 ? -3.605 -12.789 -9.969 1 98.56 135 ALA B CA 1
ATOM 3459 C C . ALA B 1 135 ? -2.791 -12.438 -11.219 1 98.56 135 ALA B C 1
ATOM 3461 O O . ALA B 1 135 ? -1.569 -12.609 -11.234 1 98.56 135 ALA B O 1
ATOM 3462 N N . CYS B 1 136 ? -3.459 -12.008 -12.234 1 98.25 136 CYS B N 1
ATOM 3463 C CA . CYS B 1 136 ? -2.83 -11.484 -13.445 1 98.25 136 CYS B CA 1
ATOM 3464 C C . CYS B 1 136 ? -3.721 -10.445 -14.117 1 98.25 136 CYS B C 1
ATOM 3466 O O . CYS B 1 136 ? -4.902 -10.328 -13.789 1 98.25 136 CYS B O 1
ATOM 3468 N N . SER B 1 137 ? -3.133 -9.641 -14.945 1 97.69 137 SER B N 1
ATOM 3469 C CA . SER B 1 137 ? -3.873 -8.602 -15.656 1 97.69 137 SER B CA 1
ATOM 3470 C C . SER B 1 137 ? -3.193 -8.234 -16.969 1 97.69 137 SER B C 1
ATOM 3472 O O . SER B 1 137 ? -2.066 -8.664 -17.234 1 97.69 137 SER B O 1
ATOM 3474 N N . ASP B 1 138 ? -3.912 -7.5 -17.797 1 94.62 138 ASP B N 1
ATOM 3475 C CA . ASP B 1 138 ? -3.342 -6.984 -19.047 1 94.62 138 ASP B CA 1
ATOM 3476 C C . ASP B 1 138 ? -2.611 -5.668 -18.812 1 94.62 138 ASP B C 1
ATOM 3478 O O . ASP B 1 138 ? -2.184 -5.008 -19.75 1 94.62 138 ASP B O 1
ATOM 3482 N N . GLY B 1 139 ? -2.523 -5.242 -17.531 1 90 139 GLY B N 1
ATOM 3483 C CA . GLY B 1 139 ? -1.875 -3.982 -17.188 1 90 139 GLY B CA 1
ATOM 3484 C C . GLY B 1 139 ? -2.809 -2.789 -17.281 1 90 139 GLY B C 1
ATOM 3485 O O . GLY B 1 139 ? -2.393 -1.651 -17.047 1 90 139 GLY B O 1
ATOM 3486 N N . ASP B 1 140 ? -4.043 -3.057 -17.562 1 88.88 140 ASP B N 1
ATOM 3487 C CA . ASP B 1 140 ? -4.996 -1.97 -17.75 1 88.88 140 ASP B CA 1
ATOM 3488 C C . ASP B 1 140 ? -6.352 -2.314 -17.141 1 88.88 140 ASP B C 1
ATOM 3490 O O . ASP B 1 140 ? -6.52 -2.238 -15.922 1 88.88 140 ASP B O 1
ATOM 3494 N N . SER B 1 141 ? -7.262 -2.785 -17.969 1 88.5 141 SER B N 1
ATOM 3495 C CA . SER B 1 141 ? -8.633 -2.844 -17.484 1 88.5 141 SER B CA 1
ATOM 3496 C C . SER B 1 141 ? -9.07 -4.285 -17.234 1 88.5 141 SER B C 1
ATOM 3498 O O . SER B 1 141 ? -10.109 -4.523 -16.609 1 88.5 141 SER B O 1
ATOM 3500 N N . LYS B 1 142 ? -8.305 -5.223 -17.719 1 93.12 142 LYS B N 1
ATOM 3501 C CA . LYS B 1 142 ? -8.641 -6.625 -17.484 1 93.12 142 LYS B CA 1
ATOM 3502 C C . LYS B 1 142 ? -7.75 -7.23 -16.406 1 93.12 142 LYS B C 1
ATOM 3504 O O . LYS B 1 142 ? -6.527 -7.082 -16.438 1 93.12 142 LYS B O 1
ATOM 3509 N N . GLY B 1 143 ? -8.367 -7.766 -15.422 1 96.06 143 GLY B N 1
ATOM 3510 C CA . GLY B 1 143 ? -7.652 -8.43 -14.344 1 96.06 143 GLY B CA 1
ATOM 3511 C C . GLY B 1 143 ? -8.469 -9.516 -13.664 1 96.06 143 GLY B C 1
ATOM 3512 O O . GLY B 1 143 ? -9.695 -9.422 -13.594 1 96.06 143 GLY B O 1
ATOM 3513 N N . THR B 1 144 ? -7.773 -10.523 -13.281 1 97.44 144 THR B N 1
ATOM 3514 C CA . THR B 1 144 ? -8.438 -11.648 -12.648 1 97.44 144 THR B CA 1
ATOM 3515 C C . THR B 1 144 ? -7.641 -12.148 -11.453 1 97.44 144 THR B C 1
ATOM 3517 O O . THR B 1 144 ? -6.41 -12.227 -11.508 1 97.44 144 THR B O 1
ATOM 3520 N N . LEU B 1 145 ? -8.352 -12.445 -10.398 1 98.38 145 LEU B N 1
ATOM 3521 C CA . LEU B 1 145 ? -7.789 -13.172 -9.266 1 98.38 145 LEU B CA 1
ATOM 3522 C C . LEU B 1 145 ? -8.344 -14.594 -9.195 1 98.38 145 LEU B C 1
ATOM 3524 O O . LEU B 1 145 ? -9.555 -14.789 -9.188 1 98.38 145 LEU B O 1
ATOM 3528 N N . PHE B 1 146 ? -7.445 -15.531 -9.172 1 98.25 146 PHE B N 1
ATOM 3529 C CA . PHE B 1 146 ? -7.805 -16.938 -9 1 98.25 146 PHE B CA 1
ATOM 3530 C C . PHE B 1 146 ? -7.617 -17.359 -7.547 1 98.25 146 PHE B C 1
ATOM 3532 O O . PHE B 1 146 ? -6.656 -16.953 -6.895 1 98.25 146 PHE B O 1
ATOM 3539 N N . PHE B 1 147 ? -8.523 -18.203 -7.117 1 97.94 147 PHE B N 1
ATOM 3540 C CA . PHE B 1 147 ? -8.398 -18.75 -5.777 1 97.94 147 PHE B CA 1
ATOM 3541 C C . PHE B 1 147 ? -9.109 -20.094 -5.68 1 97.94 147 PHE B C 1
ATOM 3543 O O . PHE B 1 147 ? -9.938 -20.438 -6.531 1 97.94 147 PHE B O 1
ATOM 3550 N N . THR B 1 148 ? -8.742 -20.844 -4.676 1 97.56 148 THR B N 1
ATOM 3551 C CA . THR B 1 148 ? -9.367 -22.156 -4.492 1 97.56 148 THR B CA 1
ATOM 3552 C C . THR B 1 148 ? -10.328 -22.125 -3.311 1 97.56 148 THR B C 1
ATOM 3554 O O . THR B 1 148 ? -10.062 -21.469 -2.303 1 97.56 148 THR B O 1
ATOM 3557 N N . ILE B 1 149 ? -11.383 -22.875 -3.467 1 96.94 149 ILE B N 1
ATOM 3558 C CA . ILE B 1 149 ? -12.344 -23.031 -2.381 1 96.94 149 ILE B CA 1
ATOM 3559 C C . ILE B 1 149 ? -12.594 -24.516 -2.111 1 96.94 149 ILE B C 1
ATOM 3561 O O . ILE B 1 149 ? -12.273 -25.359 -2.943 1 96.94 149 ILE B O 1
ATOM 3565 N N . SER B 1 150 ? -13.094 -24.719 -0.936 1 96.06 150 SER B N 1
ATOM 3566 C CA . SER B 1 150 ? -13.562 -26.047 -0.57 1 96.06 150 SER B CA 1
ATOM 3567 C C . SER B 1 150 ? -15.086 -26.109 -0.554 1 96.06 150 SER B C 1
ATOM 3569 O O . SER B 1 150 ? -15.734 -25.344 0.161 1 96.06 150 SER B O 1
ATOM 3571 N N . GLN B 1 151 ? -15.617 -27 -1.417 1 93.25 151 GLN B N 1
ATOM 3572 C CA . GLN B 1 151 ? -17.062 -27.203 -1.49 1 93.25 151 GLN B CA 1
ATOM 3573 C C . GLN B 1 151 ? -17.391 -28.688 -1.636 1 93.25 151 GLN B C 1
ATOM 3575 O O . GLN B 1 151 ? -16.891 -29.359 -2.539 1 93.25 151 GLN B O 1
ATOM 3580 N N . ASN B 1 152 ? -18.234 -29.203 -0.714 1 92.25 152 ASN B N 1
ATOM 3581 C CA . ASN B 1 152 ? -18.641 -30.594 -0.732 1 92.25 152 ASN B CA 1
ATOM 3582 C C . ASN B 1 152 ? -17.422 -31.531 -0.766 1 92.25 152 ASN B C 1
ATOM 3584 O O . ASN B 1 152 ? -17.391 -32.469 -1.566 1 92.25 152 ASN B O 1
ATOM 3588 N N . ASN B 1 153 ? -16.391 -31.219 -0.083 1 89.19 153 ASN B N 1
ATOM 3589 C CA . ASN B 1 153 ? -15.188 -32 0.088 1 89.19 153 ASN B CA 1
ATOM 3590 C C . ASN B 1 153 ? -14.359 -32.062 -1.191 1 89.19 153 ASN B C 1
ATOM 3592 O O . ASN B 1 153 ? -13.578 -32.969 -1.404 1 89.19 153 ASN B O 1
ATOM 3596 N N . GLU B 1 154 ? -14.648 -31.156 -2.02 1 93.25 154 GLU B N 1
ATOM 3597 C CA . GLU B 1 154 ? -13.852 -31 -3.234 1 93.25 154 GLU B CA 1
ATOM 3598 C C . GLU B 1 154 ? -13.211 -29.609 -3.307 1 93.25 154 GLU B C 1
ATOM 3600 O O . GLU B 1 154 ? -13.75 -28.641 -2.766 1 93.25 154 GLU B O 1
ATOM 3605 N N . THR B 1 155 ? -12.07 -29.609 -3.93 1 96.25 155 THR B N 1
ATOM 3606 C CA . THR B 1 155 ? -11.406 -28.328 -4.172 1 96.25 155 THR B CA 1
ATOM 3607 C C . THR B 1 155 ? -11.766 -27.781 -5.555 1 96.25 155 THR B C 1
ATOM 3609 O O . THR B 1 155 ? -11.625 -28.5 -6.555 1 96.25 155 THR B O 1
ATOM 3612 N N . LEU B 1 156 ? -12.25 -26.578 -5.59 1 96.38 156 LEU B N 1
ATOM 3613 C CA . LEU B 1 156 ? -12.625 -25.922 -6.844 1 96.38 156 LEU B CA 1
ATOM 3614 C C . LEU B 1 156 ? -11.781 -24.688 -7.082 1 96.38 156 LEU B C 1
ATOM 3616 O O . LEU B 1 156 ? -11.375 -24 -6.129 1 96.38 156 LEU B O 1
ATOM 3620 N N . LEU B 1 157 ? -11.562 -24.422 -8.344 1 96.62 157 LEU B N 1
ATOM 3621 C CA . LEU B 1 157 ? -10.891 -23.188 -8.742 1 96.62 157 LEU B CA 1
ATOM 3622 C C . LEU B 1 157 ? -11.914 -22.125 -9.117 1 96.62 157 LEU B C 1
ATOM 3624 O O . LEU B 1 157 ? -12.828 -22.375 -9.906 1 96.62 157 LEU B O 1
ATOM 3628 N N . LYS B 1 158 ? -11.703 -20.922 -8.508 1 96.69 158 LYS B N 1
ATOM 3629 C CA . LYS B 1 158 ? -12.57 -19.781 -8.789 1 96.69 158 LYS B CA 1
ATOM 3630 C C . LYS B 1 158 ? -11.781 -18.641 -9.414 1 96.69 158 LYS B C 1
ATOM 3632 O O . LYS B 1 158 ? -10.578 -18.516 -9.188 1 96.69 158 LYS B O 1
ATOM 3637 N N . SER B 1 159 ? -12.484 -17.891 -10.219 1 96.88 159 SER B N 1
ATOM 3638 C CA . SER B 1 159 ? -11.953 -16.625 -10.75 1 96.88 159 SER B CA 1
ATOM 3639 C C . SER B 1 159 ? -12.812 -15.445 -10.328 1 96.88 159 SER B C 1
ATOM 3641 O O . SER B 1 159 ? -14.039 -15.555 -10.258 1 96.88 159 SER B O 1
ATOM 3643 N N . LEU B 1 160 ? -12.148 -14.414 -9.984 1 97.19 160 LEU B N 1
ATOM 3644 C CA . LEU B 1 160 ? -12.789 -13.164 -9.578 1 97.19 160 LEU B CA 1
ATOM 3645 C C . LEU B 1 160 ? -12.258 -11.992 -10.398 1 97.19 160 LEU B C 1
ATOM 3647 O O . LEU B 1 160 ? -11.078 -11.664 -10.32 1 97.19 160 LEU B O 1
ATOM 3651 N N . PRO B 1 161 ? -13.156 -11.398 -11.227 1 95.94 161 PRO B N 1
ATOM 3652 C CA . PRO B 1 161 ? -12.68 -10.203 -11.922 1 95.94 161 PRO B CA 1
ATOM 3653 C C . PRO B 1 161 ? -12.266 -9.086 -10.961 1 95.94 161 PRO B C 1
ATOM 3655 O O . PRO B 1 161 ? -12.945 -8.844 -9.961 1 95.94 161 PRO B O 1
ATOM 3658 N N . LEU B 1 162 ? -11.148 -8.484 -11.211 1 94.25 162 LEU B N 1
ATOM 3659 C CA . LEU B 1 162 ? -10.672 -7.375 -10.391 1 94.25 162 LEU B CA 1
ATOM 3660 C C . LEU B 1 162 ? -11.453 -6.102 -10.695 1 94.25 162 LEU B C 1
ATOM 3662 O O . LEU B 1 162 ? -11.922 -5.91 -11.82 1 94.25 162 LEU B O 1
ATOM 3666 N N . PRO B 1 163 ? -11.719 -5.234 -9.602 1 90.62 163 PRO B N 1
ATOM 3667 C CA . PRO B 1 163 ? -11.031 -5.211 -8.305 1 90.62 163 PRO B CA 1
ATOM 3668 C C . PRO B 1 163 ? -11.68 -6.133 -7.273 1 90.62 163 PRO B C 1
ATOM 3670 O O . PRO B 1 163 ? -11.227 -6.203 -6.129 1 90.62 163 PRO B O 1
ATOM 3673 N N . GLY B 1 164 ? -12.703 -6.926 -7.609 1 86.44 164 GLY B N 1
ATOM 3674 C CA . GLY B 1 164 ? -13.273 -7.945 -6.746 1 86.44 164 GLY B CA 1
ATOM 3675 C C . GLY B 1 164 ? -14.219 -7.383 -5.699 1 86.44 164 GLY B C 1
ATOM 3676 O O . GLY B 1 164 ? -14.484 -8.031 -4.684 1 86.44 164 GLY B O 1
ATOM 3677 N N . THR B 1 165 ? -14.602 -6.215 -5.816 1 80.31 165 THR B N 1
ATOM 3678 C CA . THR B 1 165 ? -15.438 -5.566 -4.812 1 80.31 165 THR B CA 1
ATOM 3679 C C . THR B 1 165 ? -16.906 -5.66 -5.191 1 80.31 165 THR B C 1
ATOM 3681 O O . THR B 1 165 ? -17.781 -5.605 -4.324 1 80.31 165 THR B O 1
ATOM 3684 N N . HIS B 1 166 ? -17.172 -5.82 -6.402 1 76.81 166 HIS B N 1
ATOM 3685 C CA . HIS B 1 166 ? -18.578 -5.82 -6.816 1 76.81 166 HIS B CA 1
ATOM 3686 C C . HIS B 1 166 ? -18.906 -7.047 -7.66 1 76.81 166 HIS B C 1
ATOM 3688 O O . HIS B 1 166 ? -20.078 -7.355 -7.887 1 76.81 166 HIS B O 1
ATOM 3694 N N . SER B 1 167 ? -17.891 -7.684 -8.016 1 77.5 167 SER B N 1
ATOM 3695 C CA . SER B 1 167 ? -18.094 -8.797 -8.938 1 77.5 167 SER B CA 1
ATOM 3696 C C . SER B 1 167 ? -18.266 -10.117 -8.18 1 77.5 167 SER B C 1
ATOM 3698 O O . SER B 1 167 ? -17.859 -10.227 -7.02 1 77.5 167 SER B O 1
ATOM 3700 N N . SER B 1 168 ? -18.906 -10.93 -9.008 1 84 168 SER B N 1
ATOM 3701 C CA . SER B 1 168 ? -19.031 -12.281 -8.477 1 84 168 SER B CA 1
ATOM 3702 C C . SER B 1 168 ? -17.953 -13.203 -9.023 1 84 168 SER B C 1
ATOM 3704 O O . SER B 1 168 ? -17.5 -13.023 -10.156 1 84 168 SER B O 1
ATOM 3706 N N . SER B 1 169 ? -17.672 -14.102 -8.18 1 91 169 SER B N 1
ATOM 3707 C CA . SER B 1 169 ? -16.688 -15.086 -8.617 1 91 169 SER B CA 1
ATOM 3708 C C . SER B 1 169 ? -17.344 -16.172 -9.469 1 91 169 SER B C 1
ATOM 3710 O O . SER B 1 169 ? -18.547 -16.422 -9.359 1 91 169 SER B O 1
ATOM 3712 N N . HIS B 1 170 ? -16.5 -16.75 -10.336 1 92.38 170 HIS B N 1
ATOM 3713 C CA . HIS B 1 170 ? -16.938 -17.828 -11.219 1 92.38 170 HIS B CA 1
ATOM 3714 C C . HIS B 1 170 ? -16.031 -19.047 -11.086 1 92.38 170 HIS B C 1
ATOM 3716 O O . HIS B 1 170 ? -14.844 -18.922 -10.805 1 92.38 170 HIS B O 1
ATOM 3722 N N . THR B 1 171 ? -16.703 -20.156 -11.281 1 92.88 171 THR B N 1
ATOM 3723 C CA . THR B 1 171 ? -15.922 -21.391 -11.273 1 92.88 171 THR B CA 1
ATOM 3724 C C . THR B 1 171 ? -15.164 -21.562 -12.586 1 92.88 171 THR B C 1
ATOM 3726 O O . THR B 1 171 ? -15.727 -21.344 -13.664 1 92.88 171 THR B O 1
ATOM 3729 N N . VAL B 1 172 ? -13.93 -21.875 -12.453 1 92.94 172 VAL B N 1
ATOM 3730 C CA . VAL B 1 172 ? -13.109 -22.203 -13.609 1 92.94 172 VAL B CA 1
ATOM 3731 C C . VAL B 1 172 ? -12.984 -23.719 -13.75 1 92.94 172 VAL B C 1
ATOM 3733 O O . VAL B 1 172 ? -12.516 -24.391 -12.828 1 92.94 172 VAL B O 1
ATOM 3736 N N . PRO B 1 173 ? -13.336 -24.203 -14.867 1 88.25 173 PRO B N 1
ATOM 3737 C CA . PRO B 1 173 ? -13.211 -25.656 -15.031 1 88.25 173 PRO B CA 1
ATOM 3738 C C . PRO B 1 173 ? -11.758 -26.109 -15.07 1 88.25 173 PRO B C 1
ATOM 3740 O O . PRO B 1 173 ? -10.961 -25.609 -15.867 1 88.25 173 PRO B O 1
ATOM 3743 N N . ALA B 1 174 ? -11.508 -27.047 -14.156 1 85.31 174 ALA B N 1
ATOM 3744 C CA . ALA B 1 174 ? -10.164 -27.625 -14.094 1 85.31 174 ALA B CA 1
ATOM 3745 C C . ALA B 1 174 ? -10.148 -29.031 -14.703 1 85.31 174 ALA B C 1
ATOM 3747 O O . ALA B 1 174 ? -11.148 -29.75 -14.672 1 85.31 174 ALA B O 1
ATOM 3748 N N . PRO B 1 175 ? -9.008 -29.406 -15.359 1 79.94 175 PRO B N 1
ATOM 3749 C CA . PRO B 1 175 ? -8.93 -30.703 -16.016 1 79.94 175 PRO B CA 1
ATOM 3750 C C . PRO B 1 175 ? -8.898 -31.875 -15.031 1 79.94 175 PRO B C 1
ATOM 3752 O O . PRO B 1 175 ? -9.055 -33.031 -15.43 1 79.94 175 PRO B O 1
ATOM 3755 N N . GLY B 1 176 ? -8.766 -31.797 -13.82 1 78.88 176 GLY B N 1
ATOM 3756 C CA . GLY B 1 176 ? -8.703 -32.844 -12.82 1 78.88 176 GLY B CA 1
ATOM 3757 C C . GLY B 1 176 ? -8.82 -32.344 -11.398 1 78.88 176 GLY B C 1
ATOM 3758 O O . GLY B 1 176 ? -9.055 -31.141 -11.188 1 78.88 176 GLY B O 1
ATOM 3759 N N . PRO B 1 177 ? -8.641 -33.406 -10.555 1 89.94 177 PRO B N 1
ATOM 3760 C CA . PRO B 1 177 ? -8.727 -33 -9.148 1 89.94 177 PRO B CA 1
ATOM 3761 C C . PRO B 1 177 ? -7.613 -32.062 -8.734 1 89.94 177 PRO B C 1
ATOM 3763 O O . PRO B 1 177 ? -6.453 -32.25 -9.102 1 89.94 177 PRO B O 1
ATOM 3766 N N . ILE B 1 178 ? -7.973 -31.125 -8.039 1 94.06 178 ILE B N 1
ATOM 3767 C CA . ILE B 1 178 ? -7.059 -30.094 -7.574 1 94.06 178 ILE B CA 1
ATOM 3768 C C . ILE B 1 178 ? -6.551 -30.438 -6.176 1 94.06 178 ILE B C 1
ATOM 3770 O O . ILE B 1 178 ? -7.34 -30.766 -5.289 1 94.06 178 ILE B O 1
ATOM 3774 N N . HIS B 1 179 ? -5.238 -30.453 -6.027 1 96.06 179 HIS B N 1
ATOM 3775 C CA . HIS B 1 179 ? -4.699 -30.625 -4.684 1 96.06 179 HIS B CA 1
ATOM 3776 C C . HIS B 1 179 ? -5.156 -29.5 -3.76 1 96.06 179 HIS B C 1
ATOM 3778 O O . HIS B 1 179 ? -5 -28.328 -4.086 1 96.06 179 HIS B O 1
ATOM 3784 N N . PRO B 1 180 ? -5.641 -29.797 -2.627 1 95.31 180 PRO B N 1
ATOM 3785 C CA . PRO B 1 180 ? -6.23 -28.766 -1.767 1 95.31 180 PRO B CA 1
ATOM 3786 C C . PRO B 1 180 ? -5.203 -27.75 -1.279 1 95.31 180 PRO B C 1
ATOM 3788 O O . PRO B 1 180 ? -5.57 -26.625 -0.919 1 95.31 180 PRO B O 1
ATOM 3791 N N . GLN B 1 181 ? -3.943 -28.094 -1.269 1 95.56 181 GLN B N 1
ATOM 3792 C CA . GLN B 1 181 ? -2.91 -27.203 -0.755 1 95.56 181 GLN B CA 1
ATOM 3793 C C . GLN B 1 181 ? -2.053 -26.641 -1.888 1 95.56 181 GLN B C 1
ATOM 3795 O O . GLN B 1 181 ? -0.911 -26.234 -1.666 1 95.56 181 GLN B O 1
ATOM 3800 N N . THR B 1 182 ? -2.621 -26.672 -3.086 1 96.69 182 THR B N 1
ATOM 3801 C CA . THR B 1 182 ? -1.872 -26.203 -4.25 1 96.69 182 THR B CA 1
ATOM 3802 C C . THR B 1 182 ? -1.608 -24.703 -4.168 1 96.69 182 THR B C 1
ATOM 3804 O O . THR B 1 182 ? -2.473 -23.938 -3.732 1 96.69 182 THR B O 1
ATOM 3807 N N . TYR B 1 183 ? -0.402 -24.328 -4.531 1 97.69 183 TYR B N 1
ATOM 3808 C CA . TYR B 1 183 ? -0.163 -22.938 -4.93 1 97.69 183 TYR B CA 1
ATOM 3809 C C . TYR B 1 183 ? -0.633 -22.703 -6.359 1 97.69 183 TYR B C 1
ATOM 3811 O O . TYR B 1 183 ? -0.77 -23.641 -7.145 1 97.69 183 TYR B O 1
ATOM 3819 N N . LEU B 1 184 ? -0.878 -21.438 -6.648 1 98.25 184 LEU B N 1
ATOM 3820 C CA . LEU B 1 184 ? -1.271 -21.062 -8 1 98.25 184 LEU B CA 1
ATOM 3821 C C . LEU B 1 184 ? -0.245 -20.125 -8.625 1 98.25 184 LEU B C 1
ATOM 3823 O O . LEU B 1 184 ? 0.442 -19.391 -7.91 1 98.25 184 LEU B O 1
ATOM 3827 N N . GLY B 1 185 ? -0.077 -20.188 -9.852 1 98.56 185 GLY B N 1
ATOM 3828 C CA . GLY B 1 185 ? 0.559 -19.188 -10.695 1 98.56 185 GLY B CA 1
ATOM 3829 C C . GLY B 1 185 ? -0.347 -18.688 -11.797 1 98.56 185 GLY B C 1
ATOM 3830 O O . GLY B 1 185 ? -1.142 -19.438 -12.359 1 98.56 185 GLY B O 1
ATOM 3831 N N . ALA B 1 186 ? -0.245 -17.453 -12.117 1 98.62 186 ALA B N 1
ATOM 3832 C CA . ALA B 1 186 ? -1.095 -16.906 -13.172 1 98.62 186 ALA B CA 1
ATOM 3833 C C . ALA B 1 186 ? -0.336 -15.883 -14.016 1 98.62 186 ALA B C 1
ATOM 3835 O O . ALA B 1 186 ? 0.567 -15.203 -13.516 1 98.62 186 ALA B O 1
ATOM 3836 N N . ALA B 1 187 ? -0.716 -15.789 -15.234 1 98 187 ALA B N 1
ATOM 3837 C CA . ALA B 1 187 ? -0.178 -14.797 -16.156 1 98 187 ALA B CA 1
ATOM 3838 C C . ALA B 1 187 ? -1.188 -14.469 -17.25 1 98 187 ALA B C 1
ATOM 3840 O O . ALA B 1 187 ? -2.008 -15.305 -17.625 1 98 187 ALA B O 1
ATOM 3841 N N . TYR B 1 188 ? -1.103 -13.297 -17.703 1 97.38 188 TYR B N 1
ATOM 3842 C CA . TYR B 1 188 ? -1.951 -12.844 -18.797 1 97.38 188 TYR B CA 1
ATOM 3843 C C . TYR B 1 188 ? -1.134 -12.617 -20.062 1 97.38 188 TYR B C 1
ATOM 3845 O O . TYR B 1 188 ? -0.109 -11.93 -20.031 1 97.38 188 TYR B O 1
ATOM 3853 N N . GLY B 1 189 ? -1.539 -13.234 -21.062 1 95.06 189 GLY B N 1
ATOM 3854 C CA . GLY B 1 189 ? -0.84 -13.062 -22.312 1 95.06 189 GLY B CA 1
ATOM 3855 C C . GLY B 1 189 ? -1.413 -13.906 -23.438 1 95.06 189 GLY B C 1
ATOM 3856 O O . GLY B 1 189 ? -2.479 -14.508 -23.281 1 95.06 189 GLY B O 1
ATOM 3857 N N . LYS B 1 190 ? -0.737 -13.812 -24.547 1 92.81 190 LYS B N 1
ATOM 3858 C CA . LYS B 1 190 ? -1.162 -14.562 -25.719 1 92.81 190 LYS B CA 1
ATOM 3859 C C . LYS B 1 190 ? -0.163 -15.672 -26.047 1 92.81 190 LYS B C 1
ATOM 3861 O O . LYS B 1 190 ? 1.014 -15.391 -26.297 1 92.81 190 LYS B O 1
ATOM 3866 N N . LEU B 1 191 ? -0.707 -16.812 -26.031 1 91.12 191 LEU B N 1
ATOM 3867 C CA . LEU B 1 191 ? 0.101 -17.938 -26.484 1 91.12 191 LEU B CA 1
ATOM 3868 C C . LEU B 1 191 ? 0.189 -17.969 -28.016 1 91.12 191 LEU B C 1
ATOM 3870 O O . LEU B 1 191 ? -0.739 -17.531 -28.703 1 91.12 191 LEU B O 1
ATOM 3874 N N . GLY B 1 192 ? 1.323 -18.422 -28.547 1 82.75 192 GLY B N 1
ATOM 3875 C CA . GLY B 1 192 ? 1.492 -18.5 -29.984 1 82.75 192 GLY B CA 1
ATOM 3876 C C . GLY B 1 192 ? 0.358 -19.219 -30.688 1 82.75 192 GLY B C 1
ATOM 3877 O O . GLY B 1 192 ? 0.007 -18.891 -31.812 1 82.75 192 GLY B O 1
ATOM 3878 N N . SER B 1 193 ? -0.229 -20.094 -30.031 1 79 193 SER B N 1
ATOM 3879 C CA . SER B 1 193 ? -1.278 -20.922 -30.625 1 79 193 SER B CA 1
ATOM 3880 C C . SER B 1 193 ? -2.656 -20.297 -30.406 1 79 193 SER B C 1
ATOM 3882 O O . SER B 1 193 ? -3.656 -20.812 -30.922 1 79 193 SER B O 1
ATOM 3884 N N . SER B 1 194 ? -2.684 -19.219 -29.719 1 82.44 194 SER B N 1
ATOM 3885 C CA . SER B 1 194 ? -3.971 -18.641 -29.359 1 82.44 194 SER B CA 1
ATOM 3886 C C . SER B 1 194 ? -4.32 -17.469 -30.266 1 82.44 194 SER B C 1
ATOM 3888 O O . SER B 1 194 ? -3.438 -16.875 -30.906 1 82.44 194 SER B O 1
ATOM 3890 N N . SER B 1 195 ? -5.578 -17.188 -30.438 1 83.94 195 SER B N 1
ATOM 3891 C CA . SER B 1 195 ? -6.055 -16.109 -31.281 1 83.94 195 SER B CA 1
ATOM 3892 C C . SER B 1 195 ? -6.082 -14.781 -30.516 1 83.94 195 SER B C 1
ATOM 3894 O O . SER B 1 195 ? -5.953 -13.711 -31.109 1 83.94 195 SER B O 1
ATOM 3896 N N . SER B 1 196 ? -6.258 -14.945 -29.219 1 91.56 196 SER B N 1
ATOM 3897 C CA . SER B 1 196 ? -6.383 -13.734 -28.406 1 91.56 196 SER B CA 1
ATOM 3898 C C . SER B 1 196 ? -5.688 -13.906 -27.047 1 91.56 196 SER B C 1
ATOM 3900 O O . SER B 1 196 ? -5.465 -15.031 -26.594 1 91.56 196 SER B O 1
ATOM 3902 N N . PRO B 1 197 ? -5.273 -12.805 -26.469 1 94.12 197 PRO B N 1
ATOM 3903 C CA . PRO B 1 197 ? -4.73 -12.883 -25.109 1 94.12 197 PRO B CA 1
ATOM 3904 C C . PRO B 1 197 ? -5.754 -13.367 -24.094 1 94.12 197 PRO B C 1
ATOM 3906 O O . PRO B 1 197 ? -6.957 -13.156 -24.266 1 94.12 197 PRO B O 1
ATOM 3909 N N . ASP B 1 198 ? -5.262 -14.055 -23.062 1 95.5 198 ASP B N 1
ATOM 3910 C CA . ASP B 1 198 ? -6.109 -14.617 -22.016 1 95.5 198 ASP B CA 1
ATOM 3911 C C . ASP B 1 198 ? -5.352 -14.727 -20.688 1 95.5 198 ASP B C 1
ATOM 3913 O O . ASP B 1 198 ? -4.137 -14.508 -20.641 1 95.5 198 ASP B O 1
ATOM 3917 N N . ALA B 1 199 ? -6.152 -14.992 -19.672 1 96.81 199 ALA B N 1
ATOM 3918 C CA . ALA B 1 199 ? -5.547 -15.344 -18.391 1 96.81 199 ALA B CA 1
ATOM 3919 C C . ALA B 1 199 ? -5.25 -16.844 -18.328 1 96.81 199 ALA B C 1
ATOM 3921 O O . ALA B 1 199 ? -6.121 -17.656 -18.609 1 96.81 199 ALA B O 1
ATOM 3922 N N . PHE B 1 200 ? -4.035 -17.141 -17.969 1 96.44 200 PHE B N 1
ATOM 3923 C CA . PHE B 1 200 ? -3.623 -18.531 -17.766 1 96.44 200 PHE B CA 1
ATOM 3924 C C . PHE B 1 200 ? -3.316 -18.797 -16.297 1 96.44 200 PHE B C 1
ATOM 3926 O O . PHE B 1 200 ? -2.736 -17.953 -15.617 1 96.44 200 PHE B O 1
ATOM 3933 N N . VAL B 1 201 ? -3.672 -20 -15.859 1 97.62 201 VAL B N 1
ATOM 3934 C CA . VAL B 1 201 ? -3.443 -20.375 -14.469 1 97.62 201 VAL B CA 1
ATOM 3935 C C . VAL B 1 201 ? -2.797 -21.75 -14.406 1 97.62 201 VAL B C 1
ATOM 3937 O O . VAL B 1 201 ? -3.092 -22.625 -15.234 1 97.62 201 VAL B O 1
ATOM 3940 N N . ALA B 1 202 ? -1.871 -21.906 -13.484 1 97.94 202 ALA B N 1
ATOM 3941 C CA . ALA B 1 202 ? -1.207 -23.172 -13.219 1 97.94 202 ALA B CA 1
ATOM 3942 C C . ALA B 1 202 ? -1.495 -23.656 -11.805 1 97.94 202 ALA B C 1
ATOM 3944 O O . ALA B 1 202 ? -1.526 -22.859 -10.859 1 97.94 202 ALA B O 1
ATOM 3945 N N . MET B 1 203 ? -1.674 -24.938 -11.664 1 97.69 203 MET B N 1
ATOM 3946 C CA . MET B 1 203 ? -1.952 -25.531 -10.359 1 97.69 203 MET B CA 1
ATOM 3947 C C . MET B 1 203 ? -1.454 -26.969 -10.312 1 97.69 203 MET B C 1
ATOM 3949 O O . MET B 1 203 ? -1.172 -27.578 -11.352 1 97.69 203 MET B O 1
ATOM 3953 N N . GLN B 1 204 ? -1.404 -27.453 -9.086 1 97.5 204 GLN B N 1
ATOM 3954 C CA . GLN B 1 204 ? -0.938 -28.828 -8.883 1 97.5 204 GLN B CA 1
ATOM 3955 C C . GLN B 1 204 ? -2.105 -29.766 -8.594 1 97.5 204 GLN B C 1
ATOM 3957 O O . GLN B 1 204 ? -3.027 -29.406 -7.859 1 97.5 204 GLN B O 1
ATOM 3962 N N . ASP B 1 205 ? -2.006 -30.938 -9.133 1 96.06 205 ASP B N 1
ATOM 3963 C CA . ASP B 1 205 ? -3.027 -31.938 -8.852 1 96.06 205 ASP B CA 1
ATOM 3964 C C . ASP B 1 205 ? -2.586 -32.875 -7.723 1 96.06 205 ASP B C 1
ATOM 3966 O O . ASP B 1 205 ? -1.566 -32.625 -7.074 1 96.06 205 ASP B O 1
ATOM 3970 N N . ASN B 1 206 ? -3.34 -33.906 -7.488 1 94.31 206 ASN B N 1
ATOM 3971 C CA . ASN B 1 206 ? -3.09 -34.812 -6.379 1 94.31 206 ASN B CA 1
ATOM 3972 C C . ASN B 1 206 ? -1.96 -35.781 -6.695 1 94.31 206 ASN B C 1
ATOM 3974 O O . ASN B 1 206 ? -1.497 -36.5 -5.816 1 94.31 206 ASN B O 1
ATOM 3978 N N . HIS B 1 207 ? -1.473 -35.781 -7.895 1 94.44 207 HIS B N 1
ATOM 3979 C CA . HIS B 1 207 ? -0.418 -36.688 -8.305 1 94.44 207 HIS B CA 1
ATOM 3980 C C . HIS B 1 207 ? 0.888 -35.938 -8.57 1 94.44 207 HIS B C 1
ATOM 3982 O O . HIS B 1 207 ? 1.746 -36.438 -9.305 1 94.44 207 HIS B O 1
ATOM 3988 N N . ASP B 1 208 ? 0.986 -34.719 -8.102 1 95.81 208 ASP B N 1
ATOM 3989 C CA . ASP B 1 208 ? 2.188 -33.875 -8.086 1 95.81 208 ASP B CA 1
ATOM 3990 C C . ASP B 1 208 ? 2.525 -33.375 -9.492 1 95.81 208 ASP B C 1
ATOM 3992 O O . ASP B 1 208 ? 3.689 -33.125 -9.797 1 95.81 208 ASP B O 1
ATOM 3996 N N . HIS B 1 209 ? 1.512 -33.344 -10.328 1 96.06 209 HIS B N 1
ATOM 3997 C CA . HIS B 1 209 ? 1.688 -32.719 -11.641 1 96.06 209 HIS B CA 1
ATOM 3998 C C . HIS B 1 209 ? 1.082 -31.328 -11.688 1 96.06 209 HIS B C 1
ATOM 4000 O O . HIS B 1 209 ? 0.12 -31.047 -10.969 1 96.06 209 HIS B O 1
ATOM 4006 N N . ILE B 1 210 ? 1.687 -30.562 -12.523 1 97.56 210 ILE B N 1
ATOM 4007 C CA . ILE B 1 210 ? 1.187 -29.203 -12.695 1 97.56 210 ILE B CA 1
ATOM 4008 C C . ILE B 1 210 ? 0.37 -29.109 -13.977 1 97.56 210 ILE B C 1
ATOM 4010 O O . ILE B 1 210 ? 0.81 -29.578 -15.031 1 97.56 210 ILE B O 1
ATOM 4014 N N . HIS B 1 211 ? -0.741 -28.594 -13.844 1 96.69 211 HIS B N 1
ATOM 4015 C CA . HIS B 1 211 ? -1.612 -28.297 -14.977 1 96.69 211 HIS B CA 1
ATOM 4016 C C . HIS B 1 211 ? -1.646 -26.797 -15.281 1 96.69 211 HIS B C 1
ATOM 4018 O O . HIS B 1 211 ? -1.656 -25.984 -14.359 1 96.69 211 HIS B O 1
ATOM 4024 N N . VAL B 1 212 ? -1.676 -26.5 -16.578 1 96.5 212 VAL B N 1
ATOM 4025 C CA . VAL B 1 212 ? -1.829 -25.125 -17.062 1 96.5 212 VAL B CA 1
ATOM 4026 C C . VAL B 1 212 ? -3.059 -25.031 -17.953 1 96.5 212 VAL B C 1
ATOM 4028 O O . VAL B 1 212 ? -3.273 -25.875 -18.828 1 96.5 212 VAL B O 1
ATOM 4031 N N . PHE B 1 213 ? -3.812 -24.031 -17.75 1 93.25 213 PHE B N 1
ATOM 4032 C CA . PHE B 1 213 ? -4.977 -23.891 -18.609 1 93.25 213 PHE B CA 1
ATOM 4033 C C . PHE B 1 213 ? -5.441 -22.438 -18.672 1 93.25 213 PHE B C 1
ATOM 4035 O O . PHE B 1 213 ? -5.07 -21.625 -17.812 1 93.25 213 PHE B O 1
ATOM 4042 N N . SER B 1 214 ? -6.203 -22.094 -19.703 1 93.06 214 SER B N 1
ATOM 4043 C CA . SER B 1 214 ? -6.727 -20.75 -19.922 1 93.06 214 SER B CA 1
ATOM 4044 C C . SER B 1 214 ? -8.094 -20.562 -19.266 1 93.06 214 SER B C 1
ATOM 4046 O O . SER B 1 214 ? -8.828 -21.547 -19.062 1 93.06 214 SER B O 1
ATOM 4048 N N . GLN B 1 215 ? -8.344 -19.375 -18.938 1 92.5 215 GLN B N 1
ATOM 4049 C CA . GLN B 1 215 ? -9.602 -19.062 -18.25 1 92.5 215 GLN B CA 1
ATOM 4050 C C . GLN B 1 215 ? -10.781 -19.172 -19.219 1 92.5 215 GLN B C 1
ATOM 4052 O O . GLN B 1 215 ? -11.836 -19.688 -18.844 1 92.5 215 GLN B O 1
ATOM 4057 N N . HIS B 1 216 ? -10.594 -18.719 -20.469 1 88.06 216 HIS B N 1
ATOM 4058 C CA . HIS B 1 216 ? -11.75 -18.578 -21.344 1 88.06 216 HIS B CA 1
ATOM 4059 C C . HIS B 1 216 ? -11.594 -19.438 -22.594 1 88.06 216 HIS B C 1
ATOM 4061 O O . HIS B 1 216 ? -12.594 -19.828 -23.219 1 88.06 216 HIS B O 1
ATOM 4067 N N . GLU B 1 217 ? -10.398 -19.766 -23.094 1 81.81 217 GLU B N 1
ATOM 4068 C CA . GLU B 1 217 ? -10.18 -20.359 -24.406 1 81.81 217 GLU B CA 1
ATOM 4069 C C . GLU B 1 217 ? -10.18 -21.875 -24.328 1 81.81 217 GLU B C 1
ATOM 4071 O O . GLU B 1 217 ? -9.93 -22.562 -25.328 1 81.81 217 GLU B O 1
ATOM 4076 N N . GLU B 1 218 ? -10.352 -22.469 -23.266 1 82.62 218 GLU B N 1
ATOM 4077 C CA . GLU B 1 218 ? -10.406 -23.906 -23.062 1 82.62 218 GLU B CA 1
ATOM 4078 C C . GLU B 1 218 ? -9.078 -24.562 -23.422 1 82.62 218 GLU B C 1
ATOM 4080 O O . GLU B 1 218 ? -9.055 -25.688 -23.953 1 82.62 218 GLU B O 1
ATOM 4085 N N . LEU B 1 219 ? -8.086 -23.859 -23.375 1 87.25 219 LEU B N 1
ATOM 4086 C CA . LEU B 1 219 ? -6.75 -24.422 -23.531 1 87.25 219 LEU B CA 1
ATOM 4087 C C . LEU B 1 219 ? -6.27 -25.047 -22.219 1 87.25 219 LEU B C 1
ATOM 4089 O O . LEU B 1 219 ? -6.457 -24.469 -21.141 1 87.25 219 LEU B O 1
ATOM 4093 N N . SER B 1 220 ? -5.711 -26.297 -22.375 1 91.81 220 SER B N 1
ATOM 4094 C CA . SER B 1 220 ? -5.207 -26.953 -21.188 1 91.81 220 SER B CA 1
ATOM 4095 C C . SER B 1 220 ? -4.035 -27.875 -21.516 1 91.81 220 SER B C 1
ATOM 4097 O O . SER B 1 220 ? -3.943 -28.406 -22.625 1 91.81 220 SER B O 1
ATOM 4099 N N . GLY B 1 221 ? -3.145 -27.969 -20.562 1 93.75 221 GLY B N 1
ATOM 4100 C CA . GLY B 1 221 ? -2.01 -28.875 -20.672 1 93.75 221 GLY B CA 1
ATOM 4101 C C . GLY B 1 221 ? -1.409 -29.234 -19.328 1 93.75 221 GLY B C 1
ATOM 4102 O O . GLY B 1 221 ? -1.694 -28.578 -18.312 1 93.75 221 GLY B O 1
ATOM 4103 N N . ARG B 1 222 ? -0.657 -30.312 -19.406 1 95.31 222 ARG B N 1
ATOM 4104 C CA . ARG B 1 222 ? 0.025 -30.797 -18.219 1 95.31 222 ARG B CA 1
ATOM 4105 C C . ARG B 1 222 ? 1.537 -30.781 -18.406 1 95.31 222 ARG B C 1
ATOM 4107 O O . ARG B 1 222 ? 2.035 -31.188 -19.469 1 95.31 222 ARG B O 1
ATOM 4114 N N . ILE B 1 223 ? 2.203 -30.312 -17.406 1 96.56 223 ILE B N 1
ATOM 4115 C CA . ILE B 1 223 ? 3.658 -30.422 -17.438 1 96.56 223 ILE B CA 1
ATOM 4116 C C . ILE B 1 223 ? 4.066 -31.875 -17.188 1 96.56 223 ILE B C 1
ATOM 4118 O O . ILE B 1 223 ? 3.629 -32.5 -16.219 1 96.56 223 ILE B O 1
ATOM 4122 N N . LYS B 1 224 ? 4.879 -32.438 -17.984 1 95.19 224 LYS B N 1
ATOM 4123 C CA . LYS B 1 224 ? 5.195 -33.844 -17.984 1 95.19 224 LYS B CA 1
ATOM 4124 C C . LYS B 1 224 ? 5.969 -34.25 -16.734 1 95.19 224 LYS B C 1
ATOM 4126 O O . LYS B 1 224 ? 5.762 -35.312 -16.188 1 95.19 224 LYS B O 1
ATOM 4131 N N . ASP B 1 225 ? 6.832 -33.406 -16.297 1 95.56 225 ASP B N 1
ATOM 4132 C CA . ASP B 1 225 ? 7.68 -33.719 -15.148 1 95.56 225 ASP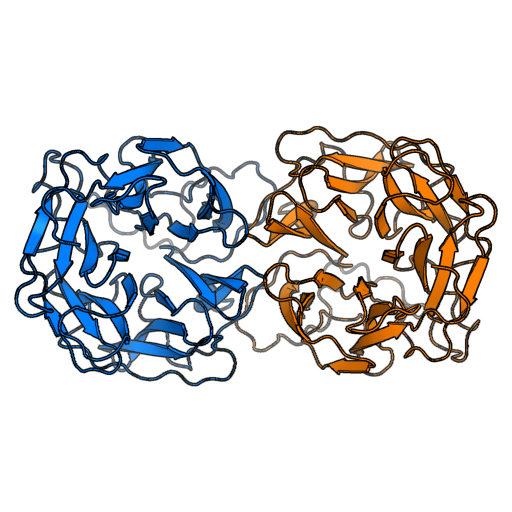 B CA 1
ATOM 4133 C C . ASP B 1 225 ? 6.934 -33.5 -13.836 1 95.56 225 ASP B C 1
ATOM 4135 O O . ASP B 1 225 ? 6.113 -32.594 -13.727 1 95.56 225 ASP B O 1
ATOM 4139 N N . SER B 1 226 ? 7.254 -34.281 -12.875 1 95.12 226 SER B N 1
ATOM 4140 C CA . SER B 1 226 ? 6.617 -34.156 -11.57 1 95.12 226 SER B CA 1
ATOM 4141 C C . SER B 1 226 ? 7.203 -32.969 -10.789 1 95.12 226 SER B C 1
ATOM 4143 O O . SER B 1 226 ? 8.328 -32.531 -11.055 1 95.12 226 SER B O 1
ATOM 4145 N N . ALA B 1 227 ? 6.414 -32.531 -9.883 1 97.75 227 ALA B N 1
ATOM 4146 C CA . ALA B 1 227 ? 6.797 -31.422 -9.016 1 97.75 227 ALA B CA 1
ATOM 4147 C C . ALA B 1 227 ? 6.855 -31.859 -7.555 1 97.75 227 ALA B C 1
ATOM 4149 O O . ALA B 1 227 ? 6.297 -32.906 -7.191 1 97.75 227 ALA B O 1
ATOM 4150 N N . MET B 1 228 ? 7.574 -31.094 -6.777 1 97 228 MET B N 1
ATOM 4151 C CA . MET B 1 228 ? 7.477 -31.234 -5.328 1 97 228 MET B CA 1
ATOM 4152 C C . MET B 1 228 ? 6.043 -31.016 -4.855 1 97 228 MET B C 1
ATOM 4154 O O . MET B 1 228 ? 5.34 -30.156 -5.367 1 97 228 MET B O 1
ATOM 4158 N N . LYS B 1 229 ? 5.699 -31.828 -3.863 1 94.69 229 LYS B N 1
ATOM 4159 C CA . LYS B 1 229 ? 4.371 -31.641 -3.291 1 94.69 229 LYS B CA 1
ATOM 4160 C C . LYS B 1 229 ? 4.199 -30.219 -2.764 1 94.69 229 LYS B C 1
ATOM 4162 O O . LYS B 1 229 ? 5.082 -29.688 -2.082 1 94.69 229 LYS B O 1
ATOM 4167 N N . THR B 1 230 ? 3.08 -29.547 -3.125 1 94.94 230 THR B N 1
ATOM 4168 C CA . THR B 1 230 ? 2.752 -28.188 -2.709 1 94.94 230 THR B CA 1
ATOM 4169 C C . THR B 1 230 ? 3.82 -27.203 -3.178 1 94.94 230 THR B C 1
ATOM 4171 O O . THR B 1 230 ? 4.254 -26.344 -2.416 1 94.94 230 THR B O 1
ATOM 4174 N N . THR B 1 231 ? 4.234 -27.469 -4.41 1 97.25 231 THR B N 1
ATOM 4175 C CA . THR B 1 231 ? 5.266 -26.625 -5.008 1 97.25 231 THR B CA 1
ATOM 4176 C C . THR B 1 231 ? 4.734 -25.219 -5.246 1 97.25 231 THR B C 1
ATOM 4178 O O . THR B 1 231 ? 3.58 -25.047 -5.645 1 97.25 231 THR B O 1
ATOM 4181 N N . PRO B 1 232 ? 5.578 -24.188 -4.922 1 97.38 232 PRO B N 1
ATOM 4182 C CA . PRO B 1 232 ? 5.211 -22.859 -5.418 1 97.38 232 PRO B CA 1
ATOM 4183 C C . PRO B 1 232 ? 5.238 -22.766 -6.941 1 97.38 232 PRO B C 1
ATOM 4185 O O . PRO B 1 232 ? 5.969 -23.531 -7.594 1 97.38 232 PRO B O 1
ATOM 4188 N N . ILE B 1 233 ? 4.422 -21.922 -7.5 1 98.62 233 ILE B N 1
ATOM 4189 C CA . ILE B 1 233 ? 4.328 -21.797 -8.953 1 98.62 233 ILE B CA 1
ATOM 4190 C C . ILE B 1 233 ? 4.379 -20.312 -9.336 1 98.62 233 ILE B C 1
ATOM 4192 O O . ILE B 1 233 ? 3.689 -19.484 -8.742 1 98.62 233 ILE B O 1
ATOM 4196 N N . ALA B 1 234 ? 5.172 -19.969 -10.258 1 98.62 234 ALA B N 1
ATOM 4197 C CA . ALA B 1 234 ? 5.18 -18.641 -10.867 1 98.62 234 ALA B CA 1
ATOM 4198 C C . ALA B 1 234 ? 5.004 -18.75 -12.383 1 98.62 234 ALA B C 1
ATOM 4200 O O . ALA B 1 234 ? 5.625 -19.594 -13.031 1 98.62 234 ALA B O 1
ATOM 4201 N N . CYS B 1 235 ? 4.18 -17.969 -12.938 1 98.44 235 CYS B N 1
ATOM 4202 C CA . CYS B 1 235 ? 3.949 -17.891 -14.375 1 98.44 235 CYS B CA 1
ATOM 4203 C C . CYS B 1 235 ? 4.316 -16.516 -14.914 1 98.44 235 CYS B C 1
ATOM 4205 O O . CYS B 1 235 ? 4.047 -15.5 -14.273 1 98.44 235 CYS B O 1
ATOM 4207 N N . VAL B 1 236 ? 4.875 -16.547 -16.094 1 97.25 236 VAL B N 1
ATOM 4208 C CA . VAL B 1 236 ? 5.199 -15.273 -16.734 1 97.25 236 VAL B CA 1
ATOM 4209 C C . VAL B 1 236 ? 5.23 -15.453 -18.25 1 97.25 236 VAL B C 1
ATOM 4211 O O . VAL B 1 236 ? 5.684 -16.484 -18.75 1 97.25 236 VAL B O 1
ATOM 4214 N N . PHE B 1 237 ? 4.738 -14.5 -18.953 1 94.81 237 PHE B N 1
ATOM 4215 C CA . PHE B 1 237 ? 4.852 -14.492 -20.406 1 94.81 237 PHE B CA 1
ATOM 4216 C C . PHE B 1 237 ? 6.094 -13.719 -20.859 1 94.81 237 PHE B C 1
ATOM 4218 O O . PHE B 1 237 ? 6.375 -12.633 -20.344 1 94.81 237 PHE B O 1
ATOM 4225 N N . VAL B 1 238 ? 6.773 -14.234 -21.672 1 93.5 238 VAL B N 1
ATOM 4226 C CA . VAL B 1 238 ? 7.797 -13.555 -22.453 1 93.5 238 VAL B CA 1
ATOM 4227 C C . VAL B 1 238 ? 7.453 -13.648 -23.938 1 93.5 238 VAL B C 1
ATOM 4229 O O . VAL B 1 238 ? 7.555 -14.719 -24.531 1 93.5 238 VAL B O 1
ATOM 4232 N N . GLY B 1 239 ? 7.031 -12.492 -24.469 1 89.12 239 GLY B N 1
ATOM 4233 C CA . GLY B 1 239 ? 6.414 -12.586 -25.781 1 89.12 239 GLY B CA 1
ATOM 4234 C C . GLY B 1 239 ? 5.195 -13.484 -25.797 1 89.12 239 GLY B C 1
ATOM 4235 O O . GLY B 1 239 ? 4.277 -13.32 -25 1 89.12 239 GLY B O 1
ATOM 4236 N N . SER B 1 240 ? 5.242 -14.461 -26.734 1 90.94 240 SER B N 1
ATOM 4237 C CA . SER B 1 240 ? 4.117 -15.391 -26.859 1 90.94 240 SER B CA 1
ATOM 4238 C C . SER B 1 240 ? 4.418 -16.719 -26.188 1 90.94 240 SER B C 1
ATOM 4240 O O . SER B 1 240 ? 3.783 -17.734 -26.5 1 90.94 240 SER B O 1
ATOM 4242 N N . THR B 1 241 ? 5.363 -16.734 -25.359 1 93.12 241 THR B N 1
ATOM 4243 C CA . THR B 1 241 ? 5.766 -17.938 -24.641 1 93.12 241 THR B CA 1
ATOM 4244 C C . THR B 1 241 ? 5.402 -17.844 -23.172 1 93.12 241 THR B C 1
ATOM 4246 O O . THR B 1 241 ? 5.742 -16.859 -22.5 1 93.12 241 THR B O 1
ATOM 4249 N N . LEU B 1 242 ? 4.723 -18.844 -22.703 1 95.94 242 LEU B N 1
ATOM 4250 C CA . LEU B 1 242 ? 4.406 -18.922 -21.281 1 95.94 242 LEU B CA 1
ATOM 4251 C C . LEU B 1 242 ? 5.441 -19.766 -20.547 1 95.94 242 LEU B C 1
ATOM 4253 O O . LEU B 1 242 ? 5.68 -20.922 -20.891 1 95.94 242 LEU B O 1
ATOM 4257 N N . LEU B 1 243 ? 6.039 -19.156 -19.594 1 96.88 243 LEU B N 1
ATOM 4258 C CA . LEU B 1 243 ? 6.988 -19.844 -18.734 1 96.88 243 LEU B CA 1
ATOM 4259 C C . LEU B 1 243 ? 6.375 -20.156 -17.375 1 96.88 243 LEU B C 1
ATOM 4261 O O . LEU B 1 243 ? 5.699 -19.297 -16.797 1 96.88 243 LEU B O 1
ATOM 4265 N N . VAL B 1 244 ? 6.578 -21.359 -16.938 1 98.38 244 VAL B N 1
ATOM 4266 C CA . VAL B 1 244 ? 6.129 -21.797 -15.617 1 98.38 244 VAL B CA 1
ATOM 4267 C C . VAL B 1 244 ? 7.32 -22.266 -14.797 1 98.38 244 VAL B C 1
ATOM 4269 O O . VAL B 1 244 ? 8.047 -23.172 -15.203 1 98.38 244 VAL B O 1
ATOM 4272 N N . TYR B 1 245 ? 7.492 -21.625 -13.648 1 98.56 245 TYR B N 1
ATOM 4273 C CA . TYR B 1 245 ? 8.555 -22.016 -12.727 1 98.56 245 TYR B CA 1
ATOM 4274 C C . TYR B 1 245 ? 7.992 -22.719 -11.508 1 98.56 245 TYR B C 1
ATOM 4276 O O . TYR B 1 245 ? 6.949 -22.344 -10.977 1 98.56 245 TYR B O 1
ATOM 4284 N N . TYR B 1 246 ? 8.656 -23.734 -11.102 1 98.56 246 TYR B N 1
ATOM 4285 C CA . TYR B 1 246 ? 8.25 -24.516 -9.945 1 98.56 246 TYR B CA 1
ATOM 4286 C C . TYR B 1 246 ? 9.43 -25.297 -9.375 1 98.56 246 TYR B C 1
ATOM 4288 O O . TYR B 1 246 ? 10.547 -25.219 -9.898 1 98.56 246 TYR B O 1
ATOM 4296 N N . LEU B 1 247 ? 9.164 -25.984 -8.258 1 98.12 247 LEU B N 1
ATOM 4297 C CA . LEU B 1 247 ? 10.211 -26.797 -7.641 1 98.12 247 LEU B CA 1
ATOM 4298 C C . LEU B 1 247 ? 10.008 -28.266 -7.949 1 98.12 247 LEU B C 1
ATOM 4300 O O . LEU B 1 247 ? 8.906 -28.797 -7.781 1 98.12 247 LEU B O 1
ATOM 4304 N N . GLY B 1 248 ? 11.086 -28.922 -8.398 1 97.69 248 GLY B N 1
ATOM 4305 C CA . GLY B 1 248 ? 11.047 -30.359 -8.609 1 97.69 248 GLY B CA 1
ATOM 4306 C C . GLY B 1 248 ? 11.156 -31.156 -7.324 1 97.69 248 GLY B C 1
ATOM 4307 O O . GLY B 1 248 ? 11.422 -30.594 -6.262 1 97.69 248 GLY B O 1
ATOM 4308 N N . PRO B 1 249 ? 10.93 -32.406 -7.465 1 96 249 PRO B N 1
ATOM 4309 C CA . PRO B 1 249 ? 11.07 -33.25 -6.27 1 96 249 PRO B CA 1
ATOM 4310 C C . PRO B 1 249 ? 12.469 -33.188 -5.664 1 96 249 PRO B C 1
ATOM 4312 O O . PRO B 1 249 ? 13.461 -33.125 -6.398 1 96 249 PRO B O 1
ATOM 4315 N N . VAL B 1 250 ? 12.445 -33.25 -4.391 1 93.5 250 VAL B N 1
ATOM 4316 C CA . VAL B 1 250 ? 13.719 -33.25 -3.684 1 93.5 250 VAL B CA 1
ATOM 4317 C C . VAL B 1 250 ? 14.562 -34.438 -4.148 1 93.5 250 VAL B C 1
ATOM 4319 O O . VAL B 1 250 ? 14.047 -35.531 -4.297 1 93.5 250 VAL B O 1
ATOM 4322 N N . GLY B 1 251 ? 15.852 -34.219 -4.387 1 90.06 251 GLY B N 1
ATOM 4323 C CA . GLY B 1 251 ? 16.766 -35.281 -4.77 1 90.06 251 GLY B CA 1
ATOM 4324 C C . GLY B 1 251 ? 16.922 -35.406 -6.273 1 90.06 251 GLY B C 1
ATOM 4325 O O . GLY B 1 251 ? 17.75 -36.219 -6.75 1 90.06 251 GLY B O 1
ATOM 4326 N N . THR B 1 252 ? 16.172 -34.719 -7.074 1 91.94 252 THR B N 1
ATOM 4327 C CA . THR B 1 252 ? 16.234 -34.844 -8.523 1 91.94 252 THR B CA 1
ATOM 4328 C C . THR B 1 252 ? 17.234 -33.844 -9.109 1 91.94 252 THR B C 1
ATOM 4330 O O . THR B 1 252 ? 17.562 -33.906 -10.297 1 91.94 252 THR B O 1
ATOM 4333 N N . GLY B 1 253 ? 17.672 -32.938 -8.359 1 90.19 253 GLY B N 1
ATOM 4334 C CA . GLY B 1 253 ? 18.641 -31.938 -8.805 1 90.19 253 GLY B CA 1
ATOM 4335 C C . GLY B 1 253 ? 20.031 -32.156 -8.227 1 90.19 253 GLY B C 1
ATOM 4336 O O . GLY B 1 253 ? 20.391 -33.281 -7.887 1 90.19 253 GLY B O 1
ATOM 4337 N N . SER B 1 254 ? 20.797 -31.109 -8.242 1 88.19 254 SER B N 1
ATOM 4338 C CA . SER B 1 254 ? 22.188 -31.172 -7.781 1 88.19 254 SER B CA 1
ATOM 4339 C C . SER B 1 254 ? 22.25 -31.391 -6.273 1 88.19 254 SER B C 1
ATOM 4341 O O . SER B 1 254 ? 23.203 -31.984 -5.766 1 88.19 254 SER B O 1
ATOM 4343 N N . SER B 1 255 ? 21.297 -30.891 -5.582 1 88 255 SER B N 1
ATOM 4344 C CA . SER B 1 255 ? 21.234 -31.062 -4.137 1 88 255 SER B CA 1
ATOM 4345 C C . SER B 1 255 ? 20.406 -32.281 -3.758 1 88 255 SER B C 1
ATOM 4347 O O . SER B 1 255 ? 19.375 -32.562 -4.367 1 88 255 SER B O 1
ATOM 4349 N N . THR B 1 256 ? 20.844 -32.969 -2.709 1 89 256 THR B N 1
ATOM 4350 C CA . THR B 1 256 ? 20.125 -34.156 -2.244 1 89 256 THR B CA 1
ATOM 4351 C C . THR B 1 256 ? 19.062 -33.781 -1.205 1 89 256 THR B C 1
ATOM 4353 O O . THR B 1 256 ? 18.172 -34.562 -0.904 1 89 256 THR B O 1
ATOM 4356 N N . SER B 1 257 ? 19.203 -32.594 -0.679 1 90.5 257 SER B N 1
ATOM 4357 C CA . SER B 1 257 ? 18.391 -32.219 0.47 1 90.5 257 SER B CA 1
ATOM 4358 C C . SER B 1 257 ? 17.344 -31.172 0.098 1 90.5 257 SER B C 1
ATOM 4360 O O . SER B 1 257 ? 16.391 -30.938 0.851 1 90.5 257 SER B O 1
ATOM 4362 N N . TYR B 1 258 ? 17.562 -30.547 -1.074 1 92.75 258 TYR B N 1
ATOM 4363 C CA . TYR B 1 258 ? 16.672 -29.453 -1.451 1 92.75 258 TYR B CA 1
ATOM 4364 C C . TYR B 1 258 ? 16.156 -29.641 -2.869 1 92.75 258 TYR B C 1
ATOM 4366 O O . TYR B 1 258 ? 16.766 -30.344 -3.682 1 92.75 258 TYR B O 1
ATOM 4374 N N . PRO B 1 259 ? 15.008 -29.031 -3.113 1 95.75 259 PRO B N 1
ATOM 4375 C CA . PRO B 1 259 ? 14.43 -29.188 -4.445 1 95.75 259 PRO B CA 1
ATOM 4376 C C . PRO B 1 259 ? 15.133 -28.344 -5.504 1 95.75 259 PRO B C 1
ATOM 4378 O O . PRO B 1 259 ? 15.656 -27.266 -5.191 1 95.75 259 PRO B O 1
ATOM 4381 N N . PRO B 1 260 ? 15.156 -28.828 -6.691 1 97.19 260 PRO B N 1
ATOM 4382 C CA . PRO B 1 260 ? 15.664 -28 -7.777 1 97.19 260 PRO B CA 1
ATOM 4383 C C . PRO B 1 260 ? 14.609 -27.031 -8.32 1 97.19 260 PRO B C 1
ATOM 4385 O O . PRO B 1 260 ? 13.414 -27.328 -8.266 1 97.19 260 PRO B O 1
ATOM 4388 N N . LEU B 1 261 ? 15.086 -25.922 -8.836 1 97.5 261 LEU B N 1
ATOM 4389 C CA . LEU B 1 261 ? 14.234 -25.031 -9.602 1 97.5 261 LEU B CA 1
ATOM 4390 C C . LEU B 1 261 ? 14.039 -25.531 -11.023 1 97.5 261 LEU B C 1
ATOM 4392 O O . LEU B 1 261 ? 15 -25.938 -11.688 1 97.5 261 LEU B O 1
ATOM 4396 N N . ARG B 1 262 ? 12.789 -25.531 -11.484 1 98.19 262 ARG B N 1
ATOM 4397 C CA . ARG B 1 262 ? 12.469 -26 -12.828 1 98.19 262 ARG B CA 1
ATOM 4398 C C . ARG B 1 262 ? 11.742 -24.922 -13.625 1 98.19 262 ARG B C 1
ATOM 4400 O O . ARG B 1 262 ? 11.023 -24.094 -13.055 1 98.19 262 ARG B O 1
ATOM 4407 N N . ARG B 1 263 ? 11.945 -25.016 -14.898 1 97.81 263 ARG B N 1
ATOM 4408 C CA . ARG B 1 263 ? 11.234 -24.156 -15.844 1 97.81 263 ARG B CA 1
ATOM 4409 C C . ARG B 1 263 ? 10.523 -24.984 -16.906 1 97.81 263 ARG B C 1
ATOM 4411 O O . ARG B 1 263 ? 11.148 -25.797 -17.578 1 97.81 263 ARG B O 1
ATOM 4418 N N . ALA B 1 264 ? 9.281 -24.812 -17 1 97.31 264 ALA B N 1
ATOM 4419 C CA . ALA B 1 264 ? 8.508 -25.359 -18.109 1 97.31 264 ALA B CA 1
ATOM 4420 C C . ALA B 1 264 ? 8.203 -24.297 -19.156 1 97.31 264 ALA B C 1
ATOM 4422 O O . ALA B 1 264 ? 8.008 -23.125 -18.828 1 97.31 264 ALA B O 1
ATOM 4423 N N . VAL B 1 265 ? 8.125 -24.703 -20.391 1 95.25 265 VAL B N 1
ATOM 4424 C CA . VAL B 1 265 ? 7.961 -23.766 -21.5 1 95.25 265 VAL B CA 1
ATOM 4425 C C . VAL B 1 265 ? 6.766 -24.188 -22.359 1 95.25 265 VAL B C 1
ATOM 4427 O O . VAL B 1 265 ? 6.711 -25.312 -22.859 1 95.25 265 VAL B O 1
ATOM 4430 N N . ALA B 1 266 ? 5.844 -23.281 -22.438 1 93.69 266 ALA B N 1
ATOM 4431 C CA . ALA B 1 266 ? 4.758 -23.438 -23.406 1 93.69 266 ALA B CA 1
ATOM 4432 C C . ALA B 1 266 ? 4.844 -22.359 -24.5 1 93.69 266 ALA B C 1
ATOM 4434 O O . ALA B 1 266 ? 4.527 -21.203 -24.25 1 93.69 266 ALA B O 1
ATOM 4435 N N . GLY B 1 267 ? 5.25 -22.703 -25.641 1 85.38 267 GLY B N 1
ATOM 4436 C CA . GLY B 1 267 ? 5.445 -21.781 -26.75 1 85.38 267 GLY B CA 1
ATOM 4437 C C . GLY B 1 267 ? 4.543 -22.078 -27.922 1 85.38 267 GLY B C 1
ATOM 4438 O O . GLY B 1 267 ? 3.324 -22.188 -27.781 1 85.38 267 GLY B O 1
ATOM 4439 N N . LYS B 1 268 ? 5.223 -22.203 -29.078 1 76.81 268 LYS B N 1
ATOM 4440 C CA . LYS B 1 268 ? 4.543 -22.375 -30.359 1 76.81 268 LYS B CA 1
ATOM 4441 C C . LYS B 1 268 ? 3.727 -23.656 -30.375 1 76.81 268 LYS B C 1
ATOM 4443 O O . LYS B 1 268 ? 2.682 -23.734 -31.031 1 76.81 268 LYS B O 1
ATOM 4448 N N . GLY B 1 269 ? 4.148 -24.578 -29.656 1 76.81 269 GLY B N 1
ATOM 4449 C CA . GLY B 1 269 ? 3.445 -25.844 -29.641 1 76.81 269 GLY B CA 1
ATOM 4450 C C . GLY B 1 269 ? 2.23 -25.844 -28.734 1 76.81 269 GLY B C 1
ATOM 4451 O O . GLY B 1 269 ? 1.481 -26.828 -28.688 1 76.81 269 GLY B O 1
ATOM 4452 N N . GLY B 1 270 ? 1.986 -24.75 -28.172 1 85.25 270 GLY B N 1
ATOM 4453 C CA . GLY B 1 270 ? 0.837 -24.656 -27.281 1 85.25 270 GLY B CA 1
ATOM 4454 C C . GLY B 1 270 ? 1.035 -25.391 -25.969 1 85.25 270 GLY B C 1
ATOM 4455 O O . GLY B 1 270 ? 2.139 -25.391 -25.422 1 85.25 270 GLY B O 1
ATOM 4456 N N . LEU B 1 271 ? -0.128 -25.938 -25.391 1 91.19 271 LEU B N 1
ATOM 4457 C CA . LEU B 1 271 ? -0.094 -26.531 -24.062 1 91.19 271 LEU B CA 1
ATOM 4458 C C . LEU B 1 271 ? -0.087 -28.062 -24.156 1 91.19 271 LEU B C 1
ATOM 4460 O O . LEU B 1 271 ? -0.148 -28.75 -23.141 1 91.19 271 LEU B O 1
ATOM 4464 N N . GLY B 1 272 ? 0.007 -28.578 -25.297 1 84.88 272 GLY B N 1
ATOM 4465 C CA . GLY B 1 272 ? -0.114 -30.016 -25.5 1 84.88 272 GLY B CA 1
ATOM 4466 C C . GLY B 1 272 ? 1.106 -30.781 -25.031 1 84.88 272 GLY B C 1
ATOM 4467 O O . GLY B 1 272 ? 1.006 -31.969 -24.688 1 84.88 272 GLY B O 1
ATOM 4468 N N . ASP B 1 273 ? 2.309 -30.359 -25.125 1 83.69 273 ASP B N 1
ATOM 4469 C CA . ASP B 1 273 ? 3.543 -31.047 -24.766 1 83.69 273 ASP B CA 1
ATOM 4470 C C . ASP B 1 273 ? 4.492 -30.109 -24.016 1 83.69 273 ASP B C 1
ATOM 4472 O O . ASP B 1 273 ? 5.512 -29.688 -24.562 1 83.69 273 ASP B O 1
ATOM 4476 N N . ILE B 1 274 ? 4.195 -29.984 -22.734 1 92.5 274 ILE B N 1
ATOM 4477 C CA . ILE B 1 274 ? 5.008 -29.031 -21.984 1 92.5 274 ILE B CA 1
ATOM 4478 C C . ILE B 1 274 ? 6.105 -29.766 -21.219 1 92.5 274 ILE B C 1
ATOM 4480 O O . ILE B 1 274 ? 5.816 -30.609 -20.359 1 92.5 274 ILE B O 1
ATOM 4484 N N . HIS B 1 275 ? 7.293 -29.531 -21.609 1 90 275 HIS B N 1
ATOM 4485 C CA . HIS B 1 275 ? 8.438 -30.094 -20.906 1 90 275 HIS B CA 1
ATOM 4486 C C . HIS B 1 275 ? 9.125 -29.031 -20.047 1 90 275 HIS B C 1
ATOM 4488 O O . HIS B 1 275 ? 8.992 -27.844 -20.297 1 90 275 HIS B O 1
ATOM 4494 N N . SER B 1 276 ? 9.727 -29.609 -19 1 95.12 276 SER B N 1
ATOM 4495 C CA . SER B 1 276 ? 10.469 -28.703 -18.125 1 95.12 276 SER B CA 1
ATOM 4496 C C . SER B 1 276 ? 11.922 -29.125 -17.984 1 95.12 276 SER B C 1
ATOM 4498 O O . SER B 1 276 ? 12.273 -30.266 -18.312 1 95.12 276 SER B O 1
ATOM 4500 N N . GLU B 1 277 ? 12.742 -28.266 -17.641 1 95.38 277 GLU B N 1
ATOM 4501 C CA . GLU B 1 277 ? 14.156 -28.516 -17.375 1 95.38 277 GLU B CA 1
ATOM 4502 C C . GLU B 1 277 ? 14.57 -27.984 -16 1 95.38 277 GLU B C 1
ATOM 4504 O O . GLU B 1 277 ? 13.953 -27.047 -15.484 1 95.38 277 GLU B O 1
ATOM 4509 N N . ILE B 1 278 ? 15.562 -28.578 -15.422 1 96.69 278 ILE B N 1
ATOM 4510 C CA . ILE B 1 278 ? 16.141 -28.125 -14.164 1 96.69 278 ILE B CA 1
ATOM 4511 C C . ILE B 1 278 ? 17.109 -26.969 -14.43 1 96.69 278 ILE B C 1
ATOM 4513 O O . ILE B 1 278 ? 17.906 -27.031 -15.367 1 96.69 278 ILE B O 1
ATOM 4517 N N . LEU B 1 279 ? 16.984 -25.984 -13.688 1 95.75 279 LEU B N 1
ATOM 4518 C CA . LEU B 1 279 ? 17.891 -24.844 -13.766 1 95.75 279 LEU B CA 1
ATOM 4519 C C . LEU B 1 279 ? 19.016 -24.984 -12.742 1 95.75 279 LEU B C 1
ATOM 4521 O O . LEU B 1 279 ? 18.969 -24.375 -11.672 1 95.75 279 LEU B O 1
ATOM 4525 N N . ASP B 1 280 ? 20.062 -25.578 -13.117 1 91.75 280 ASP B N 1
ATOM 4526 C CA . ASP B 1 280 ? 21.125 -25.984 -12.203 1 91.75 280 ASP B CA 1
ATOM 4527 C C . ASP B 1 280 ? 21.969 -24.781 -11.773 1 91.75 280 ASP B C 1
ATOM 4529 O O . ASP B 1 280 ? 22.609 -24.812 -10.719 1 91.75 280 ASP B O 1
ATOM 4533 N N . ASP B 1 281 ? 22 -23.75 -12.539 1 90.56 281 ASP B N 1
ATOM 4534 C CA . ASP B 1 281 ? 22.797 -22.562 -12.219 1 90.56 281 ASP B CA 1
ATOM 4535 C C . ASP B 1 281 ? 22.094 -21.688 -11.188 1 90.56 281 ASP B C 1
ATOM 4537 O O . ASP B 1 281 ? 22.719 -20.781 -10.617 1 90.56 281 ASP B O 1
ATOM 4541 N N . ALA B 1 282 ? 20.812 -21.953 -10.977 1 92.62 282 ALA B N 1
ATOM 4542 C CA . ALA B 1 282 ? 20.062 -21.141 -10.016 1 92.62 282 ALA B CA 1
ATOM 4543 C C . ALA B 1 282 ? 20.438 -21.516 -8.578 1 92.62 282 ALA B C 1
ATOM 4545 O O . ALA B 1 282 ? 20.641 -22.703 -8.273 1 92.62 282 ALA B O 1
ATOM 4546 N N . PRO B 1 283 ? 20.516 -20.453 -7.691 1 91.88 283 PRO B N 1
ATOM 4547 C CA . PRO B 1 283 ? 20.641 -20.812 -6.277 1 91.88 283 PRO B CA 1
ATOM 4548 C C . PRO B 1 283 ? 19.562 -21.766 -5.801 1 91.88 283 PRO B C 1
ATOM 4550 O O . PRO B 1 283 ? 18.406 -21.656 -6.211 1 91.88 283 PRO B O 1
ATOM 4553 N N . THR B 1 284 ? 19.922 -22.688 -4.969 1 92.56 284 THR B N 1
ATOM 4554 C CA . THR B 1 284 ? 19.016 -23.734 -4.516 1 92.56 284 THR B CA 1
ATOM 4555 C C . THR B 1 284 ? 17.906 -23.141 -3.65 1 92.56 284 THR B C 1
ATOM 4557 O O . THR B 1 284 ? 18.188 -22.5 -2.637 1 92.56 284 THR B O 1
ATOM 4560 N N . PRO B 1 285 ? 16.656 -23.406 -4.043 1 94.25 285 PRO B N 1
ATOM 4561 C CA . PRO B 1 285 ? 15.547 -22.844 -3.264 1 94.25 285 PRO B CA 1
ATOM 4562 C C . PRO B 1 285 ? 15.297 -23.594 -1.956 1 94.25 285 PRO B C 1
ATOM 4564 O O . PRO B 1 285 ? 15.555 -24.797 -1.871 1 94.25 285 PRO B O 1
ATOM 4567 N N . ALA B 1 286 ? 14.766 -22.797 -0.971 1 91.56 286 ALA B N 1
ATOM 4568 C CA . ALA B 1 286 ? 14.227 -23.422 0.234 1 91.56 286 ALA B CA 1
ATOM 4569 C C . ALA B 1 286 ? 12.906 -24.125 -0.063 1 91.56 286 ALA B C 1
ATOM 4571 O O . ALA B 1 286 ? 12.234 -23.828 -1.047 1 91.56 286 ALA B O 1
ATOM 4572 N N . VAL B 1 287 ? 12.539 -25.016 0.776 1 85.88 287 VAL B N 1
ATOM 4573 C CA . VAL B 1 287 ? 11.32 -25.797 0.596 1 85.88 287 VAL B CA 1
ATOM 4574 C C . VAL B 1 287 ? 10.094 -24.922 0.858 1 85.88 287 VAL B C 1
ATOM 4576 O O . VAL B 1 287 ? 9.047 -25.109 0.232 1 85.88 287 VAL B O 1
ATOM 4579 N N . LEU B 1 288 ? 10.227 -24.047 1.766 1 86.69 288 LEU B N 1
ATOM 4580 C CA . LEU B 1 288 ? 9.094 -23.234 2.182 1 86.69 288 LEU B CA 1
ATOM 4581 C C . LEU B 1 288 ? 9.219 -21.797 1.648 1 86.69 288 LEU B C 1
ATOM 4583 O O . LEU B 1 288 ? 9.484 -20.875 2.412 1 86.69 288 LEU B O 1
ATOM 4587 N N . THR B 1 289 ? 9.039 -21.641 0.333 1 92.56 289 THR B N 1
ATOM 4588 C CA . THR B 1 289 ? 9.125 -20.344 -0.33 1 92.56 289 THR B CA 1
ATOM 4589 C C . THR B 1 289 ? 8.078 -20.234 -1.438 1 92.56 289 THR B C 1
ATOM 4591 O O . THR B 1 289 ? 7.742 -21.234 -2.082 1 92.56 289 THR B O 1
ATOM 4594 N N . GLN B 1 290 ? 7.57 -19.062 -1.633 1 95.88 290 GLN B N 1
ATOM 4595 C CA . GLN B 1 290 ? 6.914 -18.766 -2.9 1 95.88 290 GLN B CA 1
ATOM 4596 C C . GLN B 1 290 ? 7.934 -18.391 -3.973 1 95.88 290 GLN B C 1
ATOM 4598 O O . GLN B 1 290 ? 9.109 -18.156 -3.668 1 95.88 290 GLN B O 1
ATOM 4603 N N . LEU B 1 291 ? 7.445 -18.375 -5.207 1 97.06 291 LEU B N 1
ATOM 4604 C CA . LEU B 1 291 ? 8.234 -17.922 -6.348 1 97.06 291 LEU B CA 1
ATOM 4605 C C . LEU B 1 291 ? 7.609 -16.688 -6.992 1 97.06 291 LEU B C 1
ATOM 4607 O O . LEU B 1 291 ? 6.387 -16.609 -7.129 1 97.06 291 LEU B O 1
ATOM 4611 N N . ALA B 1 292 ? 8.422 -15.789 -7.262 1 97.12 292 ALA B N 1
ATOM 4612 C CA . ALA B 1 292 ? 8.023 -14.648 -8.086 1 97.12 292 ALA B CA 1
ATOM 4613 C C . ALA B 1 292 ? 8.852 -14.578 -9.367 1 97.12 292 ALA B C 1
ATOM 4615 O O . ALA B 1 292 ? 10.055 -14.836 -9.344 1 97.12 292 ALA B O 1
ATOM 4616 N N . ALA B 1 293 ? 8.227 -14.234 -10.461 1 96.94 293 ALA B N 1
ATOM 4617 C CA . ALA B 1 293 ? 8.906 -14.156 -11.75 1 96.94 293 ALA B CA 1
ATOM 4618 C C . ALA B 1 293 ? 8.492 -12.898 -12.508 1 96.94 293 ALA B C 1
ATOM 4620 O O . ALA B 1 293 ? 7.305 -12.57 -12.586 1 96.94 293 ALA B O 1
ATOM 4621 N N . LEU B 1 294 ? 9.508 -12.227 -13.031 1 95 294 LEU B N 1
ATOM 4622 C CA . LEU B 1 294 ? 9.289 -11.023 -13.828 1 95 294 LEU B CA 1
ATOM 4623 C C . LEU B 1 294 ? 10 -11.125 -15.172 1 95 294 LEU B C 1
ATOM 4625 O O . LEU B 1 294 ? 11.164 -11.523 -15.242 1 95 294 LEU B O 1
ATOM 4629 N N . ALA B 1 295 ? 9.281 -10.711 -16.172 1 92.25 295 ALA B N 1
ATOM 4630 C CA . ALA B 1 295 ? 9.945 -10.578 -17.453 1 92.25 295 ALA B CA 1
ATOM 4631 C C . ALA B 1 295 ? 10.773 -9.297 -17.516 1 92.25 295 ALA B C 1
ATOM 4633 O O . ALA B 1 295 ? 10.297 -8.227 -17.156 1 92.25 295 ALA B O 1
ATOM 4634 N N . VAL B 1 296 ? 12.023 -9.336 -17.828 1 83 296 VAL B N 1
ATOM 4635 C CA . VAL B 1 296 ? 12.938 -8.211 -17.969 1 83 296 VAL B CA 1
ATOM 4636 C C . VAL B 1 296 ? 13.188 -7.918 -19.438 1 83 296 VAL B C 1
ATOM 4638 O O . VAL B 1 296 ? 13.516 -8.82 -20.203 1 83 296 VAL B O 1
ATOM 4641 N N . GLU B 1 297 ? 12.773 -6.598 -19.875 1 68 297 GLU B N 1
ATOM 4642 C CA . GLU B 1 297 ? 13.094 -6.246 -21.266 1 68 297 GLU B CA 1
ATOM 4643 C C . GLU B 1 297 ? 14.547 -5.793 -21.391 1 68 297 GLU B C 1
ATOM 4645 O O . GLU B 1 297 ? 15.031 -5 -20.578 1 68 297 GLU B O 1
ATOM 4650 N N . GLY B 1 298 ? 15.484 -6.473 -21.625 1 53.62 298 GLY B N 1
ATOM 4651 C CA . GLY B 1 298 ? 16.906 -6.164 -21.766 1 53.62 298 GLY B CA 1
ATOM 4652 C C . GLY B 1 298 ? 17.156 -4.785 -22.344 1 53.62 298 GLY B C 1
ATOM 4653 O O . GLY B 1 298 ? 16.312 -4.234 -23.047 1 53.62 298 GLY B O 1
ATOM 4654 N N . ALA B 1 299 ? 17.828 -3.795 -21.719 1 39.22 299 ALA B N 1
ATOM 4655 C CA . ALA B 1 299 ? 18.422 -2.557 -22.219 1 39.22 299 ALA B CA 1
ATOM 4656 C C . ALA B 1 299 ? 18.953 -2.744 -23.641 1 39.22 299 ALA B C 1
ATOM 4658 O O . ALA B 1 299 ? 19.703 -1.896 -24.156 1 39.22 299 ALA B O 1
ATOM 4659 N N . GLY B 1 300 ? 19.109 -3.76 -24.406 1 35.38 300 GLY B N 1
ATOM 4660 C CA . GLY B 1 300 ? 19.922 -3.58 -25.594 1 35.38 300 GLY B CA 1
ATOM 4661 C C . GLY B 1 300 ? 19.391 -2.523 -26.531 1 35.38 300 GLY B C 1
ATOM 4662 O O . GLY B 1 300 ? 18.188 -2.51 -26.844 1 35.38 300 GLY B O 1
ATOM 4663 N N . GLY B 1 301 ? 19.859 -1.215 -26.719 1 33.69 301 GLY B N 1
ATOM 4664 C CA . GLY B 1 301 ? 19.875 -0.303 -27.844 1 33.69 301 GLY B CA 1
ATOM 4665 C C . GLY B 1 301 ? 19.609 -0.993 -29.172 1 33.69 301 GLY B C 1
ATOM 4666 O O . GLY B 1 301 ? 18.844 -0.479 -30 1 33.69 301 GLY B O 1
ATOM 4667 N N . GLY B 1 302 ? 20.844 -1.52 -29.922 1 32.81 302 GLY B N 1
ATOM 4668 C CA . GLY B 1 302 ? 20.859 -1.766 -31.359 1 32.81 302 GLY B CA 1
ATOM 4669 C C . GLY B 1 302 ? 19.719 -2.656 -31.828 1 32.81 302 GLY B C 1
ATOM 4670 O O . GLY B 1 302 ? 19.031 -3.256 -31.016 1 32.81 302 GLY B O 1
ATOM 4671 N N . GLY B 1 303 ? 19.594 -2.865 -33.281 1 34.22 303 GLY B N 1
ATOM 4672 C CA . GLY B 1 303 ? 18.844 -3.682 -34.219 1 34.22 303 GLY B CA 1
ATOM 4673 C C . GLY B 1 303 ? 18.438 -5.031 -33.656 1 34.22 303 GLY B C 1
ATOM 4674 O O . GLY B 1 303 ? 17.516 -5.668 -34.156 1 34.22 303 GLY B O 1
ATOM 4675 N N . GLY B 1 304 ? 19.516 -5.914 -33.375 1 34.22 304 GLY B N 1
ATOM 4676 C CA . GLY B 1 304 ? 19.344 -7.355 -33.312 1 34.22 304 GLY B CA 1
ATOM 4677 C C . GLY B 1 304 ? 18.547 -7.812 -32.094 1 34.22 304 GLY B C 1
ATOM 4678 O O . GLY B 1 304 ? 18.125 -6.992 -31.281 1 34.22 304 GLY B O 1
ATOM 4679 N N . GLY B 1 305 ? 18.438 -9.297 -31.703 1 39.03 305 GLY B N 1
ATOM 4680 C CA . GLY B 1 305 ? 17.703 -10.234 -30.875 1 39.03 305 GLY B CA 1
ATOM 4681 C C . GLY B 1 305 ? 17.812 -9.938 -29.406 1 39.03 305 GLY B C 1
ATOM 4682 O O . GLY B 1 305 ? 18.609 -10.555 -28.688 1 39.03 305 GLY B O 1
ATOM 4683 N N . GLU B 1 306 ? 17.984 -8.742 -28.844 1 46.84 306 GLU B N 1
ATOM 4684 C CA . GLU B 1 306 ? 18.312 -8.422 -27.453 1 46.84 306 GLU B CA 1
ATOM 4685 C C . GLU B 1 306 ? 17.453 -9.227 -26.469 1 46.84 306 GLU B C 1
ATOM 4687 O O . GLU B 1 306 ? 16.234 -9.305 -26.625 1 46.84 306 GLU B O 1
ATOM 4692 N N . GLY B 1 307 ? 17.953 -10.242 -25.703 1 58.03 307 GLY B N 1
ATOM 4693 C CA . GLY B 1 307 ? 17.516 -11.453 -25.016 1 58.03 307 GLY B CA 1
ATOM 4694 C C . GLY B 1 307 ? 16.562 -11.164 -23.859 1 58.03 307 GLY B C 1
ATOM 4695 O O . GLY B 1 307 ? 16.734 -10.18 -23.141 1 58.03 307 GLY B O 1
ATOM 4696 N N . LYS B 1 308 ? 15.359 -11.461 -23.906 1 80.88 308 LYS B N 1
ATOM 4697 C CA . LYS B 1 308 ? 14.352 -11.492 -22.859 1 80.88 308 LYS B CA 1
ATOM 4698 C C . LYS B 1 308 ? 14.758 -12.445 -21.734 1 80.88 308 LYS B C 1
ATOM 4700 O O . LYS B 1 308 ? 15.367 -13.484 -21.984 1 80.88 308 LYS B O 1
ATOM 4705 N N . MET B 1 309 ? 14.859 -11.867 -20.609 1 89.94 309 MET B N 1
ATOM 4706 C CA . MET B 1 309 ? 15.211 -12.656 -19.438 1 89.94 309 MET B CA 1
ATOM 4707 C C . MET B 1 309 ? 14.086 -12.617 -18.406 1 89.94 309 MET B C 1
ATOM 4709 O O . MET B 1 309 ? 13.109 -11.891 -18.578 1 89.94 309 MET B O 1
ATOM 4713 N N . VAL B 1 310 ? 14.273 -13.547 -17.531 1 94.38 310 VAL B N 1
ATOM 4714 C CA . VAL B 1 310 ? 13.312 -13.578 -16.438 1 94.38 310 VAL B CA 1
ATOM 4715 C C . VAL B 1 310 ? 14.047 -13.453 -15.109 1 94.38 310 VAL B C 1
ATOM 4717 O O . VAL B 1 310 ? 15.031 -14.156 -14.859 1 94.38 310 VAL B O 1
ATOM 4720 N N . GLU B 1 311 ? 13.641 -12.531 -14.367 1 93.94 311 GLU B N 1
ATOM 4721 C CA . GLU B 1 311 ? 14.156 -12.406 -13.008 1 93.94 311 GLU B CA 1
ATOM 4722 C C . GLU B 1 311 ? 13.289 -13.18 -12.016 1 93.94 311 GLU B C 1
ATOM 4724 O O . GLU B 1 311 ? 12.078 -12.969 -11.953 1 93.94 311 GLU B O 1
ATOM 4729 N N . LEU B 1 312 ? 13.906 -14.07 -11.266 1 95.94 312 LEU B N 1
ATOM 4730 C CA . LEU B 1 312 ? 13.219 -14.875 -10.266 1 95.94 312 LEU B CA 1
ATOM 4731 C C . LEU B 1 312 ? 13.609 -14.445 -8.852 1 95.94 312 LEU B C 1
ATOM 4733 O O . LEU B 1 312 ? 14.766 -14.102 -8.602 1 95.94 312 LEU B O 1
ATOM 4737 N N . MET B 1 313 ? 12.664 -14.461 -7.98 1 94.88 313 MET B N 1
ATOM 4738 C CA . MET B 1 313 ? 12.891 -14.188 -6.566 1 94.88 313 MET B CA 1
ATOM 4739 C C . MET B 1 313 ? 12.336 -15.305 -5.691 1 94.88 313 MET B C 1
ATOM 4741 O O . MET B 1 313 ? 11.195 -15.727 -5.871 1 94.88 313 MET B O 1
ATOM 4745 N N . TYR B 1 314 ? 13.055 -15.773 -4.805 1 94.81 314 TYR B N 1
ATOM 4746 C CA . TYR B 1 314 ? 12.664 -16.797 -3.844 1 94.81 314 TYR B CA 1
ATOM 4747 C C . TYR B 1 314 ? 13.641 -16.859 -2.68 1 94.81 314 TYR B C 1
ATOM 4749 O O . TYR B 1 314 ? 14.648 -16.141 -2.666 1 94.81 314 TYR B O 1
ATOM 4757 N N . VAL B 1 315 ? 13.266 -17.609 -1.688 1 93.19 315 VAL B N 1
ATOM 4758 C CA . VAL B 1 315 ? 14.148 -17.812 -0.544 1 93.19 315 VAL B CA 1
ATOM 4759 C C . VAL B 1 315 ? 15.141 -18.938 -0.846 1 93.19 315 VAL B C 1
ATOM 4761 O O . VAL B 1 315 ? 14.75 -20.031 -1.252 1 93.19 315 VAL B O 1
ATOM 4764 N N . GLN B 1 316 ? 16.359 -18.609 -0.667 1 91.62 316 GLN B N 1
ATOM 4765 C CA . GLN B 1 316 ? 17.406 -19.609 -0.882 1 91.62 316 GLN B CA 1
ATOM 4766 C C . GLN B 1 316 ? 17.531 -20.547 0.315 1 91.62 316 GLN B C 1
ATOM 4768 O O . GLN B 1 316 ? 17.344 -20.125 1.46 1 91.62 316 GLN B O 1
ATOM 4773 N N . ALA B 1 317 ? 17.891 -21.734 -0.027 1 88.06 317 ALA B N 1
ATOM 4774 C CA . ALA B 1 317 ? 18.094 -22.719 1.024 1 88.06 317 ALA B CA 1
ATOM 4775 C C . ALA B 1 317 ? 19.297 -22.375 1.891 1 88.06 317 ALA B C 1
ATOM 4777 O O . ALA B 1 317 ? 20.172 -21.594 1.477 1 88.06 317 ALA B O 1
ATOM 4778 N N . GLU B 1 318 ? 19.422 -22.891 3.16 1 76 318 GLU B N 1
ATOM 4779 C CA . GLU B 1 318 ? 20.484 -22.844 4.148 1 76 318 GLU B CA 1
ATOM 4780 C C . GLU B 1 318 ? 20.594 -21.469 4.797 1 76 318 GLU B C 1
ATOM 4782 O O . GLU B 1 318 ? 20.656 -21.344 6.02 1 76 318 GLU B O 1
ATOM 4787 N N . GLU B 1 319 ? 20.578 -20.344 3.963 1 69.31 319 GLU B N 1
ATOM 4788 C CA . GLU B 1 319 ? 20.781 -19.031 4.578 1 69.31 319 GLU B CA 1
ATOM 4789 C C . GLU B 1 319 ? 19.469 -18.297 4.777 1 69.31 319 GLU B C 1
ATOM 4791 O O . GLU B 1 319 ? 19.422 -17.219 5.387 1 69.31 319 GLU B O 1
ATOM 4796 N N . ASN B 1 320 ? 18.375 -18.828 4.453 1 75.5 320 ASN B N 1
ATOM 4797 C CA . ASN B 1 320 ? 17.078 -18.172 4.562 1 75.5 320 ASN B CA 1
ATOM 4798 C C . ASN B 1 320 ? 17.109 -16.734 4.059 1 75.5 320 ASN B C 1
ATOM 4800 O O . ASN B 1 320 ? 16.641 -15.82 4.738 1 75.5 320 ASN B O 1
ATOM 4804 N N . GLU B 1 321 ? 17.766 -16.516 2.994 1 83.75 321 GLU B N 1
ATOM 4805 C CA . GLU B 1 321 ? 17.906 -15.211 2.344 1 83.75 321 GLU B CA 1
ATOM 4806 C C . GLU B 1 321 ? 17.094 -15.148 1.058 1 83.75 321 GLU B C 1
ATOM 4808 O O . GLU B 1 321 ? 16.938 -16.156 0.362 1 83.75 321 GLU B O 1
ATOM 4813 N N . LEU B 1 322 ? 16.625 -13.984 0.87 1 89.25 322 LEU B N 1
ATOM 4814 C CA . LEU B 1 322 ? 15.977 -13.758 -0.413 1 89.25 322 LEU B CA 1
ATOM 4815 C C . LEU B 1 322 ? 17 -13.609 -1.529 1 89.25 322 LEU B C 1
ATOM 4817 O O . LEU B 1 322 ? 18.031 -12.938 -1.354 1 89.25 322 LEU B O 1
ATOM 4821 N N . VAL B 1 323 ? 16.734 -14.266 -2.572 1 91.25 323 VAL B N 1
ATOM 4822 C CA . VAL B 1 323 ? 17.641 -14.18 -3.717 1 91.25 323 VAL B CA 1
ATOM 4823 C C . VAL B 1 323 ? 16.875 -13.703 -4.945 1 91.25 323 VAL B C 1
ATOM 4825 O O . VAL B 1 323 ? 15.703 -14.055 -5.133 1 91.25 323 VAL B O 1
ATOM 4828 N N . SER B 1 324 ? 17.516 -12.906 -5.676 1 91.62 324 SER B N 1
ATOM 4829 C CA . SER B 1 324 ? 17.109 -12.578 -7.039 1 91.62 324 SER B CA 1
ATOM 4830 C C . SER B 1 324 ? 18.062 -13.18 -8.062 1 91.62 324 SER B C 1
ATOM 4832 O O . SER B 1 324 ? 19.281 -12.992 -7.961 1 91.62 324 SER B O 1
ATOM 4834 N N . TRP B 1 325 ? 17.484 -13.922 -8.984 1 92.5 325 TRP B N 1
ATOM 4835 C CA . TRP B 1 325 ? 18.297 -14.609 -9.992 1 92.5 325 TRP B CA 1
ATOM 4836 C C . TRP B 1 325 ? 17.703 -14.422 -11.383 1 92.5 325 TRP B C 1
ATOM 4838 O O . TRP B 1 325 ? 16.484 -14.508 -11.562 1 92.5 325 TRP B O 1
ATOM 4848 N N . VAL B 1 326 ? 18.609 -14.273 -12.336 1 92.12 326 VAL B N 1
ATOM 4849 C CA . VAL B 1 326 ? 18.156 -14.031 -13.703 1 92.12 326 VAL B CA 1
ATOM 4850 C C . VAL B 1 326 ? 18.297 -15.305 -14.531 1 92.12 326 VAL B C 1
ATOM 4852 O O . VAL B 1 326 ? 19.391 -15.875 -14.625 1 92.12 326 VAL B O 1
ATOM 4855 N N . ASP B 1 327 ? 17.219 -15.781 -15.008 1 93.31 327 ASP B N 1
ATOM 4856 C CA . ASP B 1 327 ? 17.203 -16.828 -16.031 1 93.31 327 ASP B CA 1
ATOM 4857 C C . ASP B 1 327 ? 17.453 -16.234 -17.422 1 93.31 327 ASP B C 1
ATOM 4859 O O . ASP B 1 327 ? 16.594 -15.547 -17.969 1 93.31 327 ASP B O 1
ATOM 4863 N N . PRO B 1 328 ? 18.547 -16.562 -18 1 89.62 328 PRO B N 1
ATOM 4864 C CA . PRO B 1 328 ? 18.844 -15.961 -19.312 1 89.62 328 PRO B CA 1
ATOM 4865 C C . PRO B 1 328 ? 18.016 -16.562 -20.438 1 89.62 328 PRO B C 1
ATOM 4867 O O . PRO B 1 328 ? 18.078 -16.078 -21.578 1 89.62 328 PRO B O 1
ATOM 4870 N N . LEU B 1 329 ? 17.234 -17.578 -20.125 1 91 329 LEU B N 1
ATOM 4871 C CA . LEU B 1 329 ? 16.391 -18.234 -21.109 1 91 329 LEU B CA 1
ATOM 4872 C C . LEU B 1 329 ? 17.203 -18.75 -22.281 1 91 329 LEU B C 1
ATOM 4874 O O . LEU B 1 329 ? 16.812 -18.578 -23.438 1 91 329 LEU B O 1
ATOM 4878 N N . GLU B 1 330 ? 18.234 -19.297 -21.891 1 83.69 330 GLU B N 1
ATOM 4879 C CA . GLU B 1 330 ? 19.062 -19.891 -22.938 1 83.69 330 GLU B CA 1
ATOM 4880 C C . GLU B 1 330 ? 18.328 -21.031 -23.625 1 83.69 330 GLU B C 1
ATOM 4882 O O . GLU B 1 330 ? 17.719 -21.875 -22.969 1 83.69 330 GLU B O 1
ATOM 4887 N N . ASN B 1 331 ? 18.266 -21.125 -24.906 1 79.94 331 ASN B N 1
ATOM 4888 C CA . ASN B 1 331 ? 17.688 -22.188 -25.719 1 79.94 331 ASN B CA 1
ATOM 4889 C C . ASN B 1 331 ? 16.172 -22.141 -25.719 1 79.94 331 ASN B C 1
ATOM 4891 O O . ASN B 1 331 ? 15.508 -23.156 -25.922 1 79.94 331 ASN B O 1
ATOM 4895 N N . VAL B 1 332 ? 15.641 -21.172 -25.203 1 85.69 332 VAL B N 1
ATOM 4896 C CA . VAL B 1 332 ? 14.195 -21 -25.25 1 85.69 332 VAL B CA 1
ATOM 4897 C C . VAL B 1 332 ? 13.82 -20.031 -26.359 1 85.69 332 VAL B C 1
ATOM 4899 O O . VAL B 1 332 ? 14.383 -18.938 -26.469 1 85.69 332 VAL B O 1
ATOM 4902 N N . ASP B 1 333 ? 13.008 -20.406 -27.266 1 79.69 333 ASP B N 1
ATOM 4903 C CA . ASP B 1 333 ? 12.539 -19.562 -28.344 1 79.69 333 ASP B CA 1
ATOM 4904 C C . ASP B 1 333 ? 11.453 -18.609 -27.859 1 79.69 333 ASP B C 1
ATOM 4906 O O . ASP B 1 333 ? 10.32 -19.016 -27.609 1 79.69 333 ASP B O 1
ATOM 4910 N N . VAL B 1 334 ? 11.812 -17.359 -27.594 1 80.06 334 VAL B N 1
ATOM 4911 C CA . VAL B 1 334 ? 10.852 -16.391 -27.094 1 80.06 334 VAL B CA 1
ATOM 4912 C C . VAL B 1 334 ? 10.672 -15.273 -28.125 1 80.06 334 VAL B C 1
ATOM 4914 O O . VAL B 1 334 ? 11.586 -14.977 -28.891 1 80.06 334 VAL B O 1
#